Protein AF-A0AAQ3R8K2-F1 (afdb_monomer)

Structure (mmCIF, N/CA/C/O backbone):
data_AF-A0AAQ3R8K2-F1
#
_entry.id   AF-A0AAQ3R8K2-F1
#
loop_
_atom_site.group_PDB
_atom_site.id
_atom_site.type_symbol
_atom_site.label_atom_id
_atom_site.label_alt_id
_atom_site.label_comp_id
_atom_site.label_asym_id
_atom_site.label_entity_id
_atom_site.label_seq_id
_atom_site.pdbx_PDB_ins_code
_atom_site.Cartn_x
_atom_site.Cartn_y
_atom_site.Cartn_z
_atom_site.occupancy
_atom_site.B_iso_or_equiv
_atom_site.auth_seq_id
_atom_site.auth_comp_id
_atom_site.auth_asym_id
_atom_site.auth_atom_id
_atom_site.pdbx_PDB_model_num
ATOM 1 N N . MET A 1 1 ? -35.291 -27.515 -46.669 1.00 36.34 1 MET A N 1
ATOM 2 C CA . MET A 1 1 ? -34.341 -27.460 -47.802 1.00 36.34 1 MET A CA 1
ATOM 3 C C . MET A 1 1 ? -34.518 -26.092 -48.453 1.00 36.34 1 MET A C 1
ATOM 5 O O . MET A 1 1 ? -35.664 -25.769 -48.719 1.00 36.34 1 MET A O 1
ATOM 9 N N . MET A 1 2 ? -33.424 -25.339 -48.657 1.00 29.61 2 MET A N 1
ATOM 10 C CA . MET A 1 2 ? -33.338 -23.990 -49.277 1.00 29.61 2 MET A CA 1
ATOM 11 C C . MET A 1 2 ? -33.959 -22.854 -48.435 1.00 29.61 2 MET A C 1
ATOM 13 O O . MET A 1 2 ? -35.154 -22.845 -48.191 1.00 29.61 2 MET A O 1
ATOM 17 N N . ILE A 1 3 ? -33.167 -22.052 -47.709 1.00 32.75 3 ILE A N 1
ATOM 18 C CA . ILE A 1 3 ? -32.332 -20.905 -48.142 1.00 32.75 3 ILE A CA 1
ATOM 19 C C . ILE A 1 3 ? -33.161 -19.855 -48.882 1.00 32.75 3 ILE A C 1
ATOM 21 O O . ILE A 1 3 ? -33.415 -20.025 -50.066 1.00 32.75 3 ILE A O 1
ATOM 25 N N . ASP A 1 4 ? -33.436 -18.737 -48.206 1.00 31.22 4 ASP A N 1
ATOM 26 C CA . ASP A 1 4 ? -33.612 -17.445 -48.865 1.00 31.22 4 ASP A CA 1
ATOM 27 C C . ASP A 1 4 ? -32.864 -16.346 -48.099 1.00 31.22 4 ASP A C 1
ATOM 29 O O . ASP A 1 4 ? -32.932 -16.231 -46.874 1.00 31.22 4 ASP A O 1
ATOM 33 N N . LYS A 1 5 ? -32.058 -15.597 -48.854 1.00 34.50 5 LYS A N 1
ATOM 34 C CA . LYS A 1 5 ? -31.164 -14.523 -48.403 1.00 34.50 5 LYS A CA 1
ATOM 35 C C . LYS A 1 5 ? -31.938 -13.204 -48.251 1.00 34.50 5 LYS A C 1
ATOM 37 O O . LYS A 1 5 ? -32.811 -12.936 -49.074 1.00 34.50 5 LYS A O 1
ATOM 42 N N . PRO A 1 6 ? -31.562 -12.312 -47.318 1.00 35.62 6 PRO A N 1
ATOM 43 C CA . PRO A 1 6 ? -32.055 -10.937 -47.319 1.00 35.62 6 PRO A CA 1
ATOM 44 C C . PRO A 1 6 ? -31.331 -10.067 -48.375 1.00 35.62 6 PRO A C 1
ATOM 46 O O . PRO A 1 6 ? -30.181 -10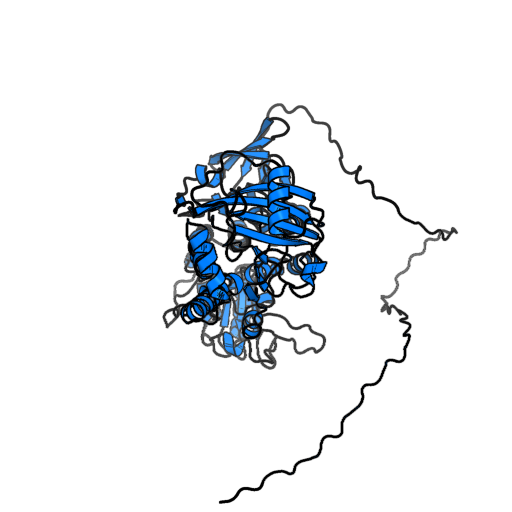.353 -48.730 1.00 35.62 6 PRO A O 1
ATOM 49 N N . PRO A 1 7 ? -31.978 -9.001 -48.888 1.00 37.47 7 PRO A N 1
ATOM 50 C CA . PRO A 1 7 ? -31.465 -8.201 -49.995 1.00 37.47 7 PRO A CA 1
ATOM 51 C C . PRO A 1 7 ? -30.388 -7.187 -49.581 1.00 37.47 7 PRO A C 1
ATOM 53 O O . PRO A 1 7 ? -30.404 -6.598 -48.502 1.00 37.47 7 PRO A O 1
ATOM 56 N N . VAL A 1 8 ? -29.466 -6.964 -50.518 1.00 31.81 8 VAL A N 1
ATOM 57 C CA . VAL A 1 8 ? -28.387 -5.971 -50.497 1.00 31.81 8 VAL A CA 1
ATOM 58 C C . VAL A 1 8 ? -28.962 -4.567 -50.718 1.00 31.81 8 VAL A C 1
ATOM 60 O O . VAL A 1 8 ? -29.588 -4.316 -51.746 1.00 31.81 8 VAL A O 1
ATOM 63 N N . LEU A 1 9 ? -28.687 -3.629 -49.805 1.00 30.58 9 LEU A N 1
ATOM 64 C CA . LEU A 1 9 ? -28.893 -2.193 -50.019 1.00 30.58 9 LEU A CA 1
ATOM 65 C C . LEU A 1 9 ? -27.545 -1.475 -50.175 1.00 30.58 9 LEU A C 1
ATOM 67 O O . LEU A 1 9 ? -26.654 -1.549 -49.330 1.00 30.58 9 LEU A O 1
ATOM 71 N N . LEU A 1 10 ? -27.419 -0.800 -51.317 1.00 30.19 10 LEU A N 1
ATOM 72 C CA . LEU A 1 10 ? -26.260 -0.058 -51.805 1.00 30.19 10 LEU A CA 1
ATOM 73 C C . LEU A 1 10 ? -25.887 1.124 -50.894 1.00 30.19 10 LEU A C 1
ATOM 75 O O . LEU A 1 10 ? -26.715 1.977 -50.573 1.00 30.19 10 LEU A O 1
ATOM 79 N N . ARG A 1 11 ? -24.596 1.215 -50.553 1.00 29.88 11 ARG A N 1
ATOM 80 C CA . ARG A 1 11 ? -23.972 2.366 -49.884 1.00 29.88 11 ARG A CA 1
ATOM 81 C C . ARG A 1 11 ? -23.928 3.579 -50.824 1.00 29.88 11 ARG A C 1
ATOM 83 O O . ARG A 1 11 ? -23.333 3.503 -51.896 1.00 29.88 11 ARG A O 1
ATOM 90 N N . ARG A 1 12 ? -24.463 4.724 -50.386 1.00 30.67 12 ARG A N 1
ATOM 91 C CA . ARG A 1 12 ? -24.083 6.059 -50.892 1.00 30.67 12 ARG A CA 1
ATOM 92 C C . ARG A 1 12 ? -23.018 6.668 -49.964 1.00 30.67 12 ARG A C 1
ATOM 94 O O . ARG A 1 12 ? -23.157 6.529 -48.750 1.00 30.67 12 ARG A O 1
ATOM 101 N N . PRO A 1 13 ? -21.981 7.349 -50.483 1.00 30.89 13 PRO A N 1
ATOM 102 C CA . PRO A 1 13 ? -20.979 8.004 -49.647 1.00 30.89 13 PRO A CA 1
ATOM 103 C C . PRO A 1 13 ? -21.497 9.361 -49.140 1.00 30.89 13 PRO A C 1
ATOM 105 O O . PRO A 1 13 ? -21.868 10.226 -49.933 1.00 30.89 13 PRO A O 1
ATOM 108 N N . LEU A 1 14 ? -21.508 9.558 -47.820 1.00 30.91 14 LEU A N 1
ATOM 109 C CA . LEU A 1 14 ? -21.757 10.857 -47.187 1.00 30.91 14 LEU A CA 1
ATOM 110 C C . LEU A 1 14 ? -20.438 11.646 -47.101 1.00 30.91 14 LEU A C 1
ATOM 112 O O . LEU A 1 14 ? -19.457 11.167 -46.536 1.00 30.91 14 LEU A O 1
ATOM 116 N N . LYS A 1 15 ? -20.421 12.853 -47.682 1.00 31.77 15 LYS A N 1
ATOM 117 C CA . LYS A 1 15 ? -19.359 13.862 -47.507 1.00 31.77 15 LYS A CA 1
ATOM 118 C C . LYS A 1 15 ? -19.419 14.467 -46.089 1.00 31.77 15 LYS A C 1
ATOM 120 O O . LYS A 1 15 ? -20.520 14.600 -45.557 1.00 31.77 15 LYS A O 1
ATOM 125 N N . PRO A 1 16 ? -18.285 14.892 -45.500 1.00 32.22 16 PRO A N 1
ATOM 126 C CA . PRO A 1 16 ? -18.266 15.509 -44.174 1.00 32.22 16 PRO A CA 1
ATOM 127 C C . PRO A 1 16 ? -18.679 16.995 -44.235 1.00 32.22 16 PRO A C 1
ATOM 129 O O . PRO A 1 16 ? -18.330 17.670 -45.209 1.00 32.22 16 PRO A O 1
ATOM 132 N N . PRO A 1 17 ? -19.368 17.548 -43.218 1.00 32.72 17 PRO A N 1
ATOM 133 C CA . PRO A 1 17 ? -19.565 18.988 -43.108 1.00 32.72 17 PRO A CA 1
ATOM 134 C C . PRO A 1 17 ? -18.388 19.665 -42.379 1.00 32.72 17 PRO A C 1
ATOM 136 O O . PRO A 1 17 ? -17.884 19.171 -41.372 1.00 32.72 17 PRO A O 1
ATOM 139 N N . CYS A 1 18 ? -17.966 20.816 -42.907 1.00 26.44 18 CYS A N 1
ATOM 140 C CA . CYS A 1 18 ? -17.018 21.759 -42.301 1.00 26.44 18 CYS A CA 1
ATOM 141 C C . CYS A 1 18 ? -17.766 22.677 -41.296 1.00 26.44 18 CYS A C 1
ATOM 143 O O . CYS A 1 18 ? -18.968 22.889 -41.477 1.00 26.44 18 CYS A O 1
ATOM 145 N N . PRO A 1 19 ? -17.121 23.229 -40.246 1.00 32.19 19 PRO A N 1
ATOM 146 C CA . PRO A 1 19 ? -17.815 23.724 -39.059 1.00 32.19 19 PRO A CA 1
ATOM 147 C C . PRO A 1 19 ? -18.232 25.200 -39.167 1.00 32.19 19 PRO A C 1
ATOM 149 O O . PRO A 1 19 ? -17.411 26.078 -39.431 1.00 32.19 19 PRO A O 1
ATOM 152 N N . SER A 1 20 ? -19.499 25.493 -38.868 1.00 27.27 20 SER A N 1
ATOM 153 C CA . SER A 1 20 ? -19.983 26.850 -38.592 1.00 27.27 20 SER A CA 1
ATOM 154 C C . SER A 1 20 ? -19.925 27.143 -37.090 1.00 27.27 20 SER A C 1
ATOM 156 O O . SER A 1 20 ? -20.491 26.407 -36.282 1.00 27.27 20 SER A O 1
ATOM 158 N N . ARG A 1 21 ? -19.246 28.238 -36.731 1.00 29.58 21 ARG A N 1
ATOM 159 C CA . ARG A 1 21 ? -19.161 28.811 -35.380 1.00 29.58 21 ARG A CA 1
ATOM 160 C C . ARG A 1 21 ? -20.557 29.092 -34.812 1.00 29.58 21 ARG A C 1
ATOM 162 O O . ARG A 1 21 ? -21.290 29.895 -35.380 1.00 29.58 21 ARG A O 1
ATOM 169 N N . ILE A 1 22 ? -20.870 28.506 -33.658 1.00 25.05 22 ILE A N 1
ATOM 170 C CA . ILE A 1 22 ? -21.973 28.936 -32.793 1.00 25.05 22 ILE A CA 1
ATOM 171 C C . ILE A 1 22 ? -21.360 29.363 -31.461 1.00 25.05 22 ILE A C 1
ATOM 173 O O . ILE A 1 22 ? -20.761 28.562 -30.747 1.00 25.05 22 ILE A O 1
ATOM 177 N N . THR A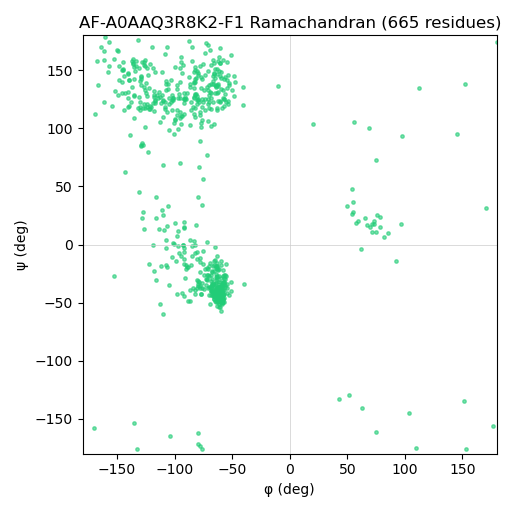 1 23 ? -21.488 30.649 -31.159 1.00 24.23 23 THR A N 1
ATOM 178 C CA . THR A 1 23 ? -21.129 31.256 -29.878 1.00 24.23 23 THR A CA 1
ATOM 179 C C . THR A 1 23 ? -22.308 31.064 -28.925 1.00 24.23 23 THR A C 1
ATOM 181 O O . THR A 1 23 ? -23.394 31.567 -29.201 1.00 24.23 23 THR A O 1
ATOM 184 N N . VAL A 1 24 ? -22.118 30.344 -27.817 1.00 24.06 24 VAL A N 1
ATOM 185 C CA . VAL A 1 24 ? -23.136 30.190 -26.763 1.00 24.06 24 VAL A CA 1
ATOM 186 C C . VAL A 1 24 ? -22.696 30.988 -25.537 1.00 24.06 24 VAL A C 1
ATOM 188 O O . VAL A 1 24 ? -21.656 30.711 -24.943 1.00 24.06 24 VAL A O 1
ATOM 191 N N . HIS A 1 25 ? -23.486 32.002 -25.179 1.00 21.17 25 HIS A N 1
ATOM 192 C CA . HIS A 1 25 ? -23.368 32.740 -23.924 1.00 21.17 25 HIS A CA 1
ATOM 193 C C . HIS A 1 25 ? -24.013 31.942 -22.786 1.00 21.17 25 HIS A C 1
ATOM 195 O O . HIS A 1 25 ? -25.198 31.626 -22.848 1.00 21.17 25 HIS A O 1
ATOM 201 N N . TRP A 1 26 ? -23.248 31.668 -21.729 1.00 22.30 26 TRP A N 1
ATOM 202 C CA . TRP A 1 26 ? -23.762 31.122 -20.475 1.00 22.30 26 TRP A CA 1
ATOM 203 C C . TRP A 1 26 ? -24.019 32.262 -19.486 1.00 22.30 26 TRP A C 1
ATOM 205 O O . TRP A 1 26 ? -23.087 32.926 -19.036 1.00 22.30 26 TRP A O 1
ATOM 215 N N . THR A 1 27 ? -25.285 32.486 -19.138 1.00 21.67 27 THR A N 1
ATOM 216 C CA . THR A 1 27 ? -25.703 33.306 -17.996 1.00 21.67 27 THR A CA 1
ATOM 217 C C . THR A 1 27 ? -26.005 32.390 -16.812 1.00 21.67 27 THR A C 1
ATOM 219 O O . THR A 1 27 ? -26.929 31.582 -16.849 1.00 21.67 27 THR A O 1
ATOM 222 N N . TRP A 1 28 ? -25.227 32.520 -15.738 1.00 22.38 28 TRP A N 1
ATOM 223 C CA . TRP A 1 28 ? -25.490 31.850 -14.466 1.00 22.38 28 TRP A CA 1
ATOM 224 C C . TRP A 1 28 ? -26.600 32.594 -13.712 1.00 22.38 28 TRP A C 1
ATOM 226 O O . TRP A 1 28 ? -26.400 33.716 -13.250 1.00 22.38 28 TRP A O 1
ATOM 236 N N . LYS A 1 29 ? -27.777 31.973 -13.574 1.00 22.39 29 LYS A N 1
ATOM 237 C CA . LYS A 1 29 ? -28.791 32.354 -12.579 1.00 22.39 29 LYS A CA 1
ATOM 238 C C . LYS A 1 29 ? -28.676 31.405 -11.388 1.00 22.39 29 LYS A C 1
ATOM 240 O O . LYS A 1 29 ? -29.066 30.246 -11.478 1.00 22.39 29 LYS A O 1
ATOM 245 N N . LEU A 1 30 ? -28.150 31.911 -10.275 1.00 23.45 30 LEU A N 1
ATOM 246 C CA . LEU A 1 30 ? -28.238 31.272 -8.963 1.00 23.45 30 LEU A CA 1
ATOM 247 C C . LEU A 1 30 ? -29.697 31.305 -8.488 1.00 23.45 30 LEU A C 1
ATOM 249 O O . LEU A 1 30 ? -30.261 32.377 -8.275 1.00 23.45 30 LEU A O 1
ATOM 253 N N . ALA A 1 31 ? -30.304 30.130 -8.327 1.00 23.78 31 ALA A N 1
ATOM 254 C CA . ALA A 1 31 ? -31.591 29.962 -7.665 1.00 23.78 31 ALA A CA 1
ATOM 255 C C . ALA A 1 31 ? -31.348 29.607 -6.190 1.00 23.78 31 ALA A C 1
ATOM 257 O O . ALA A 1 31 ? -30.907 28.507 -5.868 1.00 23.78 31 ALA A O 1
ATOM 258 N N . VAL A 1 32 ? -31.636 30.553 -5.297 1.00 25.02 32 VAL A N 1
ATOM 259 C CA . VAL A 1 32 ? -31.679 30.352 -3.843 1.00 25.02 32 VAL A CA 1
ATOM 260 C C . VAL A 1 32 ? -33.136 30.082 -3.453 1.00 25.02 32 VAL A C 1
ATOM 262 O O . VAL A 1 32 ? -34.017 30.869 -3.798 1.00 25.02 32 VAL A O 1
ATOM 265 N N . ARG A 1 33 ? -33.411 28.974 -2.749 1.00 24.05 33 ARG A N 1
ATOM 266 C CA . ARG A 1 33 ? -34.710 28.737 -2.087 1.00 24.05 33 ARG A CA 1
ATOM 267 C C . ARG A 1 33 ? -34.761 29.480 -0.738 1.00 24.05 33 ARG A C 1
ATOM 269 O O . ARG A 1 33 ? -33.742 29.526 -0.051 1.00 24.05 33 ARG A O 1
ATOM 276 N N . PRO A 1 34 ? -35.920 30.040 -0.342 1.00 25.11 34 PRO A N 1
ATOM 277 C CA . PRO A 1 34 ? -36.026 30.946 0.798 1.00 25.11 34 PRO A CA 1
ATOM 278 C C . PRO A 1 34 ? -36.111 30.201 2.137 1.00 25.11 34 PRO A C 1
ATOM 280 O O . PRO A 1 34 ? -36.792 29.182 2.256 1.00 25.11 34 PRO A O 1
ATOM 283 N N . ARG A 1 35 ? -35.466 30.764 3.163 1.00 24.38 35 ARG A N 1
ATOM 284 C CA . ARG A 1 35 ? -35.733 30.479 4.579 1.00 24.38 35 ARG A CA 1
ATOM 285 C C . ARG A 1 35 ? -36.302 31.756 5.198 1.00 24.38 35 ARG A C 1
ATOM 287 O O . ARG A 1 35 ? -35.791 32.841 4.948 1.00 24.38 35 ARG A O 1
ATOM 294 N N . THR A 1 36 ? -37.400 31.592 5.916 1.00 27.08 36 THR A N 1
ATOM 295 C CA . THR A 1 36 ? -38.276 32.628 6.469 1.00 27.08 36 THR A CA 1
ATOM 296 C C . THR A 1 36 ? -37.619 33.483 7.550 1.00 27.08 36 THR A C 1
ATOM 298 O O . THR A 1 36 ? -36.809 32.986 8.333 1.00 27.08 36 THR A O 1
ATOM 301 N N . ASP A 1 37 ? -38.043 34.747 7.578 1.00 26.78 37 ASP A N 1
ATOM 302 C CA . ASP A 1 37 ? -37.681 35.829 8.494 1.00 26.78 37 ASP A CA 1
ATOM 303 C C . ASP A 1 37 ? -37.724 35.472 9.984 1.00 26.78 37 ASP A C 1
ATOM 305 O O . ASP A 1 37 ? -38.651 34.818 10.466 1.00 26.78 37 ASP A O 1
ATOM 309 N N . ASN A 1 38 ? -36.789 36.058 10.738 1.00 26.08 38 ASN A N 1
ATOM 310 C CA . ASN A 1 38 ? -37.193 36.811 11.918 1.00 26.08 38 ASN A CA 1
ATOM 311 C C . ASN A 1 38 ? -36.234 37.977 12.204 1.00 26.08 38 ASN A C 1
ATOM 313 O O . ASN A 1 38 ? -35.014 37.824 12.270 1.00 26.08 38 ASN A O 1
ATOM 317 N N . ASP A 1 39 ? -36.855 39.141 12.357 1.00 27.19 39 ASP A N 1
ATOM 318 C CA . ASP A 1 39 ? -36.312 40.478 12.560 1.00 27.19 39 ASP A CA 1
ATOM 319 C C . ASP A 1 39 ? -35.216 40.605 13.631 1.00 27.19 39 ASP A C 1
ATOM 321 O O . ASP A 1 39 ? -35.37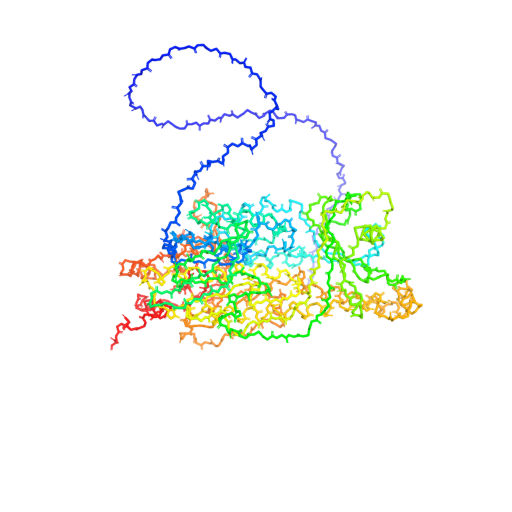6 40.149 14.766 1.00 27.19 39 ASP A O 1
ATOM 325 N N . LYS A 1 40 ? -34.195 41.423 13.329 1.00 27.78 40 LYS A N 1
ATOM 326 C CA . LYS A 1 40 ? -33.923 42.663 14.086 1.00 27.78 40 LYS A CA 1
ATOM 327 C C . LYS A 1 40 ? -32.882 43.548 13.393 1.00 27.78 40 LYS A C 1
ATOM 329 O O . LYS A 1 40 ? -31.693 43.253 13.334 1.00 27.78 40 LYS A O 1
ATOM 334 N N . LYS A 1 41 ? -33.391 44.691 12.929 1.00 24.64 41 LYS A N 1
ATOM 335 C CA . LYS A 1 41 ? -32.700 45.902 12.471 1.00 24.64 41 LYS A CA 1
ATOM 336 C C . LYS A 1 41 ? -31.499 46.283 13.347 1.00 24.64 41 LYS A C 1
ATOM 338 O O . LYS A 1 41 ? -31.658 46.419 14.558 1.00 24.64 41 LYS A O 1
ATOM 343 N N . LYS A 1 42 ? -30.381 46.645 12.711 1.00 27.33 42 LYS A N 1
ATOM 344 C CA . LYS A 1 42 ? -29.568 47.813 13.088 1.00 27.33 42 LYS A CA 1
ATOM 345 C C . LYS A 1 42 ? -28.788 48.320 11.870 1.00 27.33 42 LYS A C 1
ATOM 347 O O . LYS A 1 42 ? -28.025 47.600 11.243 1.00 27.33 42 LYS A O 1
ATOM 352 N N . THR A 1 43 ? -29.092 49.566 11.544 1.00 23.69 43 THR A N 1
ATOM 353 C CA . THR A 1 43 ? -28.508 50.471 10.552 1.00 23.69 43 THR A CA 1
ATOM 354 C C . THR A 1 43 ? -26.996 50.635 10.704 1.00 23.69 43 THR A C 1
ATOM 356 O O . THR A 1 43 ? -26.547 50.717 11.842 1.00 23.69 43 THR A O 1
ATOM 359 N N . PHE A 1 44 ? -26.255 50.808 9.602 1.00 23.27 44 PHE A N 1
ATOM 360 C CA . PHE A 1 44 ? -25.350 51.955 9.415 1.00 23.27 44 PHE A CA 1
ATOM 361 C C . PHE A 1 44 ? -24.887 52.084 7.951 1.00 23.27 44 PHE A C 1
ATOM 363 O O . PHE A 1 44 ? -24.593 51.093 7.287 1.00 23.27 44 PHE A O 1
ATOM 370 N N . ASP A 1 45 ? -24.886 53.333 7.486 1.00 23.62 45 ASP A N 1
ATOM 371 C CA . ASP A 1 45 ? -24.492 53.846 6.171 1.00 23.62 45 ASP A CA 1
ATOM 372 C C . ASP A 1 45 ? -23.023 53.598 5.793 1.00 23.62 45 ASP A C 1
ATOM 374 O O . ASP A 1 45 ? -22.159 53.502 6.664 1.00 23.62 45 ASP A O 1
ATOM 378 N N . GLY A 1 46 ? -22.725 53.686 4.488 1.00 24.22 46 GLY A N 1
ATOM 379 C CA . GLY A 1 46 ? -21.450 54.269 4.048 1.00 24.22 46 GLY A CA 1
ATOM 380 C C . GLY A 1 46 ? -20.804 53.674 2.797 1.00 24.22 46 GLY A C 1
ATOM 381 O O . GLY A 1 46 ? -20.041 52.723 2.880 1.00 24.22 46 GLY A O 1
ATOM 382 N N . ASN A 1 47 ? -21.074 54.312 1.654 1.00 22.69 47 ASN A N 1
ATOM 383 C CA . ASN A 1 47 ? -20.283 54.385 0.414 1.00 22.69 47 ASN A CA 1
ATOM 384 C C . ASN A 1 47 ? -18.835 53.837 0.435 1.00 22.69 47 ASN A C 1
ATOM 386 O O . ASN A 1 47 ? -18.016 54.290 1.228 1.00 22.69 47 ASN A O 1
ATOM 390 N N . CYS A 1 48 ? -18.456 53.085 -0.610 1.00 22.61 48 CYS A N 1
ATOM 391 C CA . CYS A 1 48 ? -17.653 53.581 -1.752 1.00 22.61 48 CYS A CA 1
ATOM 392 C C . CYS A 1 48 ? -16.808 52.464 -2.409 1.00 22.61 48 CYS A C 1
ATOM 394 O O . CYS A 1 48 ? -16.105 51.727 -1.729 1.00 22.61 48 CYS A O 1
ATOM 396 N N . GLY A 1 49 ? -16.768 52.457 -3.747 1.00 23.25 49 GLY A N 1
ATOM 397 C CA . GLY A 1 49 ? -15.498 52.298 -4.467 1.00 23.25 49 GLY A CA 1
ATOM 398 C C . GLY A 1 49 ? -15.118 50.910 -4.985 1.00 23.25 49 GLY A C 1
ATOM 399 O O . GLY A 1 49 ? -14.393 50.158 -4.345 1.00 23.25 49 GLY A O 1
ATOM 400 N N . ILE A 1 50 ? -15.469 50.654 -6.245 1.00 23.72 50 ILE A N 1
ATOM 401 C CA . ILE A 1 50 ? -14.795 49.690 -7.124 1.00 23.72 50 ILE A CA 1
ATOM 402 C C . ILE A 1 50 ? -13.325 50.109 -7.301 1.00 23.72 50 ILE A C 1
ATOM 404 O O . ILE A 1 50 ? -13.070 51.200 -7.811 1.00 23.72 50 ILE A O 1
ATOM 408 N N . ARG A 1 51 ? -12.368 49.224 -6.983 1.00 22.72 51 ARG A N 1
ATOM 409 C CA . ARG A 1 51 ? -11.030 49.195 -7.606 1.00 22.72 51 ARG A CA 1
ATOM 410 C C . ARG A 1 51 ? -10.504 47.766 -7.743 1.00 22.72 51 ARG A C 1
ATOM 412 O O . ARG A 1 51 ? -10.503 46.986 -6.799 1.00 22.72 51 ARG A O 1
ATOM 419 N N . SER A 1 52 ? -10.044 47.473 -8.956 1.00 23.67 52 SER A N 1
ATOM 420 C CA . SER A 1 52 ? -9.293 46.289 -9.366 1.00 23.67 52 SER A CA 1
ATOM 421 C C . SER A 1 52 ? -8.014 46.097 -8.552 1.00 23.67 52 SER A C 1
ATOM 423 O O . SER A 1 52 ? -7.309 47.078 -8.314 1.00 23.67 52 SER A O 1
ATOM 425 N N . PHE A 1 53 ? -7.639 44.847 -8.269 1.00 22.97 53 PHE A N 1
ATOM 426 C CA . PHE A 1 53 ? -6.272 44.509 -7.875 1.00 22.97 53 PHE A CA 1
ATOM 427 C C . PHE A 1 53 ? -5.719 43.335 -8.684 1.00 22.97 53 PHE A C 1
ATOM 429 O O . PHE A 1 53 ? -6.197 42.205 -8.633 1.00 22.97 53 PHE A O 1
ATOM 436 N N . SER A 1 54 ? -4.687 43.678 -9.446 1.00 23.78 54 SER A N 1
ATOM 437 C CA . SER A 1 54 ? -3.647 42.833 -10.014 1.00 23.78 54 SER A CA 1
ATOM 438 C C . SER A 1 54 ? -2.772 42.188 -8.932 1.00 23.78 54 SER A C 1
ATOM 440 O O . SER A 1 54 ? -2.532 42.809 -7.901 1.00 23.78 54 SER A O 1
ATOM 442 N N . ASN A 1 55 ? -2.237 41.000 -9.243 1.00 28.14 55 ASN A N 1
ATOM 443 C CA . ASN A 1 55 ? -1.011 40.373 -8.723 1.00 28.14 55 ASN A CA 1
ATOM 444 C C . ASN A 1 55 ? -0.464 40.889 -7.379 1.00 28.14 55 ASN A C 1
ATOM 446 O O . ASN A 1 55 ? 0.277 41.871 -7.338 1.00 28.14 55 ASN A O 1
ATOM 450 N N . ALA A 1 56 ? -0.679 40.113 -6.316 1.00 23.81 56 ALA A N 1
ATOM 451 C CA . ALA A 1 56 ? 0.132 40.180 -5.107 1.00 23.81 56 ALA A CA 1
ATOM 452 C C . ALA A 1 56 ? 0.743 38.801 -4.817 1.00 23.81 56 ALA A C 1
ATOM 454 O O . ALA A 1 56 ? 0.039 37.822 -4.577 1.00 23.81 56 ALA A O 1
ATOM 455 N N . ARG A 1 57 ? 2.080 38.745 -4.855 1.00 26.80 57 ARG A N 1
ATOM 456 C CA . ARG A 1 57 ? 2.894 37.672 -4.276 1.00 26.80 57 ARG A CA 1
ATOM 457 C C . ARG A 1 57 ? 2.561 37.573 -2.786 1.00 26.80 57 ARG A C 1
ATOM 459 O O . ARG A 1 57 ? 2.785 38.533 -2.052 1.00 26.80 57 ARG A O 1
ATOM 466 N N . LEU A 1 58 ? 2.059 36.426 -2.341 1.00 24.41 58 LEU A N 1
ATOM 467 C CA . LEU A 1 58 ? 1.907 36.124 -0.921 1.00 24.41 58 LEU A CA 1
ATOM 468 C C . LEU A 1 58 ? 3.276 35.763 -0.340 1.00 24.41 58 LEU A C 1
ATOM 470 O O . LEU A 1 58 ? 3.844 34.710 -0.617 1.00 24.41 58 LEU A O 1
ATOM 474 N N . ASN A 1 59 ? 3.807 36.694 0.444 1.00 23.95 59 ASN A N 1
ATOM 475 C CA . ASN A 1 59 ? 4.981 36.518 1.279 1.00 23.95 59 ASN A CA 1
ATOM 476 C C . ASN A 1 59 ? 4.550 35.708 2.519 1.00 23.95 59 ASN A C 1
ATOM 478 O O . ASN A 1 59 ? 3.918 36.257 3.419 1.00 23.95 59 ASN A O 1
ATOM 482 N N . MET A 1 60 ? 4.831 34.400 2.558 1.00 26.73 60 MET A N 1
ATOM 483 C CA . MET A 1 60 ? 4.601 33.552 3.741 1.00 26.73 60 MET A CA 1
ATOM 484 C C . MET A 1 60 ? 5.709 33.752 4.786 1.00 26.73 60 MET A C 1
ATOM 486 O O . MET A 1 60 ? 6.498 32.855 5.070 1.00 26.73 60 MET A O 1
ATOM 490 N N . ALA A 1 61 ? 5.767 34.943 5.369 1.00 28.20 61 ALA A N 1
ATOM 491 C CA . ALA A 1 61 ? 6.564 35.222 6.556 1.00 28.20 61 ALA A CA 1
ATOM 492 C C . ALA A 1 61 ? 5.641 35.889 7.578 1.00 28.20 61 ALA A C 1
ATOM 494 O O . ALA A 1 61 ? 5.485 37.106 7.582 1.00 28.20 61 ALA A O 1
ATOM 495 N N . GLY A 1 62 ? 4.950 35.084 8.389 1.00 28.30 62 GLY A N 1
ATOM 496 C CA . GLY A 1 62 ? 3.998 35.641 9.349 1.00 28.30 62 GLY A CA 1
ATOM 497 C C . GLY A 1 62 ? 3.090 34.659 10.078 1.00 28.30 62 GLY A C 1
ATOM 498 O O . GLY A 1 62 ? 1.972 35.037 10.386 1.00 28.30 62 GLY A O 1
ATOM 499 N N . VAL A 1 63 ? 3.529 33.426 10.357 1.00 28.94 63 VAL A N 1
ATOM 500 C CA . VAL A 1 63 ? 2.922 32.573 11.400 1.00 28.94 63 VAL A CA 1
ATOM 501 C C . VAL A 1 63 ? 4.037 31.775 12.086 1.00 28.94 63 VAL A C 1
ATOM 503 O O . VAL A 1 63 ? 4.112 30.558 12.002 1.00 28.94 63 VAL A O 1
ATOM 506 N N . PHE A 1 64 ? 4.962 32.478 12.733 1.00 29.39 64 PHE A N 1
ATOM 507 C CA . PHE A 1 64 ? 5.852 31.881 13.728 1.00 29.39 64 PHE A CA 1
ATOM 508 C C . PHE A 1 64 ? 5.739 32.730 14.987 1.00 29.39 64 PHE A C 1
ATOM 510 O O . PHE A 1 64 ? 6.486 33.685 15.184 1.00 29.39 64 PHE A O 1
ATOM 517 N N . GLY A 1 65 ? 4.747 32.415 15.818 1.00 26.17 65 GLY A N 1
ATOM 518 C CA . GLY A 1 65 ? 4.713 32.912 17.185 1.00 26.17 65 GLY A CA 1
ATOM 519 C C . GLY A 1 65 ? 5.883 32.299 17.945 1.00 26.17 65 GLY A C 1
ATOM 520 O O . GLY A 1 65 ? 5.855 31.120 18.279 1.00 26.17 65 GLY A O 1
ATOM 521 N N . HIS A 1 66 ? 6.933 33.084 18.174 1.00 31.48 66 HIS A N 1
ATOM 522 C CA . HIS A 1 66 ? 7.959 32.772 19.160 1.00 31.48 66 HIS A CA 1
ATOM 523 C C . HIS A 1 66 ? 7.340 32.877 20.555 1.00 31.48 66 HIS A C 1
ATOM 525 O O . HIS A 1 66 ? 7.171 33.972 21.086 1.00 31.48 66 HIS A O 1
ATOM 531 N N . THR A 1 67 ? 7.017 31.741 21.165 1.00 30.58 67 THR A N 1
ATOM 532 C CA . THR A 1 67 ? 6.902 31.659 22.620 1.00 30.58 67 THR A CA 1
ATOM 533 C C . THR A 1 67 ? 8.305 31.480 23.187 1.00 30.58 67 THR A C 1
ATOM 535 O O . THR A 1 67 ? 8.948 30.453 22.989 1.00 30.58 67 THR A O 1
ATOM 538 N N . SER A 1 68 ? 8.785 32.524 23.852 1.00 30.55 68 SER A N 1
ATOM 539 C CA . SER A 1 68 ? 9.998 32.556 24.665 1.00 30.55 68 SER A CA 1
ATOM 540 C C . SER A 1 68 ? 10.060 31.379 25.644 1.00 30.55 68 SER A C 1
ATOM 542 O O . SER A 1 68 ? 9.125 31.172 26.416 1.00 30.55 68 SER A O 1
ATOM 544 N N . SER A 1 69 ? 11.175 30.644 25.620 1.00 30.33 69 SER A N 1
ATOM 545 C CA . SER A 1 69 ? 11.484 29.534 26.524 1.00 30.33 69 SER A CA 1
ATOM 546 C C . SER A 1 69 ? 11.527 29.984 27.989 1.00 30.33 69 SER A C 1
ATOM 548 O O . SER A 1 69 ? 12.356 30.830 28.336 1.00 30.33 69 SER A O 1
ATOM 550 N N . PRO A 1 70 ? 10.720 29.392 28.883 1.00 33.06 70 PRO A N 1
ATOM 551 C CA . PRO A 1 70 ? 11.061 29.338 30.293 1.00 33.06 70 PRO A CA 1
ATOM 552 C C . PRO A 1 70 ? 12.215 28.342 30.459 1.00 33.06 70 PRO A C 1
ATOM 554 O O . PRO A 1 70 ? 12.203 27.265 29.868 1.00 33.06 70 PRO A O 1
ATOM 557 N N . GLN A 1 71 ? 13.223 28.700 31.250 1.00 35.62 71 GLN A N 1
ATOM 558 C CA . GLN A 1 71 ? 14.241 27.760 31.719 1.00 35.62 71 GLN A CA 1
ATOM 559 C C . GLN A 1 71 ? 13.560 26.553 32.382 1.00 35.62 71 GLN A C 1
ATOM 561 O O . GLN A 1 71 ? 12.801 26.742 33.333 1.00 35.62 71 GLN A O 1
ATOM 566 N N . ILE A 1 72 ? 13.836 25.330 31.916 1.00 42.16 72 ILE A N 1
ATOM 567 C CA . ILE A 1 72 ? 13.306 24.117 32.546 1.00 42.16 72 ILE A CA 1
ATOM 568 C C . ILE A 1 72 ? 14.383 23.473 33.420 1.00 42.16 72 ILE A C 1
ATOM 570 O O . ILE A 1 72 ? 15.319 22.837 32.942 1.00 42.16 72 ILE A O 1
ATOM 574 N N . ASN A 1 73 ? 14.219 23.647 34.729 1.00 37.53 73 ASN A N 1
ATOM 575 C CA . ASN A 1 73 ? 14.686 22.699 35.733 1.00 37.53 73 ASN A CA 1
ATOM 576 C C . ASN A 1 73 ? 13.663 21.546 35.800 1.00 37.53 73 ASN A C 1
ATOM 578 O O . ASN A 1 73 ? 12.493 21.812 36.055 1.00 37.53 73 ASN A O 1
ATOM 582 N N . GLY A 1 74 ? 14.100 20.289 35.638 1.00 46.91 74 GLY A N 1
ATOM 583 C CA . GLY A 1 74 ? 13.321 19.085 35.985 1.00 46.91 74 GLY A CA 1
ATOM 584 C C . GLY A 1 74 ? 12.179 18.721 35.025 1.00 46.91 74 GLY A C 1
ATOM 585 O O . GLY A 1 74 ? 11.012 18.876 35.370 1.00 46.91 74 GLY A O 1
ATOM 586 N N . ASP A 1 75 ? 12.498 18.212 33.834 1.00 59.66 75 ASP A N 1
ATOM 587 C CA . ASP A 1 75 ? 11.500 17.941 32.790 1.00 59.66 75 ASP A CA 1
ATOM 588 C C . ASP A 1 75 ? 10.799 16.584 32.987 1.00 59.66 75 ASP A C 1
ATOM 590 O O . ASP A 1 75 ? 11.411 15.521 32.847 1.00 59.66 75 ASP A O 1
ATOM 594 N N . GLN A 1 76 ? 9.502 16.599 33.311 1.00 78.19 76 GLN A N 1
ATOM 595 C CA . GLN A 1 76 ? 8.685 15.389 33.218 1.00 78.19 76 GLN A CA 1
ATOM 596 C C . GLN A 1 76 ? 8.549 14.965 31.747 1.00 78.19 76 GLN A C 1
ATOM 598 O O . GLN A 1 76 ? 8.370 15.821 30.879 1.00 78.19 76 GLN A O 1
ATOM 603 N N . PRO A 1 77 ? 8.596 13.655 31.437 1.00 84.62 77 PRO A N 1
ATOM 604 C CA . PRO A 1 77 ? 8.435 13.188 30.067 1.00 84.62 77 PRO A CA 1
ATOM 605 C C . PRO A 1 77 ? 7.069 13.606 29.513 1.00 84.62 77 PRO A C 1
ATOM 607 O O . PRO A 1 77 ? 6.040 13.415 30.164 1.00 84.62 77 PRO A O 1
ATOM 610 N N . SER A 1 78 ? 7.045 14.139 28.287 1.00 93.69 78 SER A N 1
ATOM 611 C CA . SER A 1 78 ? 5.776 14.383 27.586 1.00 93.69 78 SER A CA 1
ATOM 612 C C . SER A 1 78 ? 5.013 13.065 27.405 1.00 93.69 78 SER A C 1
ATOM 614 O O . SER A 1 78 ? 5.640 12.016 27.287 1.00 93.69 78 SER A O 1
ATOM 616 N N . LYS A 1 79 ? 3.677 13.081 27.398 1.00 96.19 79 LYS A N 1
ATOM 617 C CA . LYS A 1 79 ? 2.864 11.853 27.407 1.00 96.19 79 LYS A CA 1
ATOM 618 C C . LYS A 1 79 ? 1.919 11.784 26.211 1.00 96.19 79 LYS A C 1
ATOM 620 O O . LYS A 1 79 ? 1.231 12.754 25.913 1.00 96.19 79 LYS A O 1
ATOM 625 N N . THR A 1 80 ? 1.856 10.626 25.559 1.00 97.50 80 THR A N 1
ATOM 626 C CA . THR A 1 80 ? 0.889 10.311 24.493 1.00 97.50 80 THR A CA 1
ATOM 627 C C . THR A 1 80 ? 0.559 8.827 24.524 1.00 97.50 80 THR A C 1
ATOM 629 O O . THR A 1 80 ? 1.458 8.020 24.695 1.00 97.50 80 THR A O 1
ATOM 632 N N . ASN A 1 81 ? -0.683 8.406 24.290 1.00 97.75 81 ASN A N 1
ATOM 633 C CA . ASN A 1 81 ? -0.965 6.967 24.192 1.00 97.75 81 ASN A CA 1
ATOM 634 C C . ASN A 1 81 ? -0.377 6.338 22.919 1.00 97.75 81 ASN A C 1
ATOM 636 O O . ASN A 1 81 ? -0.046 5.157 22.935 1.00 97.75 81 ASN A O 1
ATOM 640 N N . PHE A 1 82 ? -0.202 7.127 21.856 1.00 98.69 82 PHE A N 1
ATOM 641 C CA . PHE A 1 82 ? 0.235 6.654 20.545 1.00 98.69 82 PHE A CA 1
ATOM 642 C C . PHE A 1 82 ? 1.436 7.473 20.075 1.00 98.69 82 PHE A C 1
ATOM 644 O O . PHE A 1 82 ? 1.333 8.694 19.892 1.00 98.69 82 PHE A O 1
ATOM 651 N N . LEU A 1 83 ? 2.572 6.804 19.889 1.00 98.88 83 LEU A N 1
ATOM 652 C CA . LEU A 1 83 ? 3.800 7.407 19.384 1.00 98.88 83 LEU A CA 1
ATOM 653 C C . LEU A 1 83 ? 4.241 6.710 18.099 1.00 98.88 83 LEU A C 1
ATOM 655 O O . LEU A 1 83 ? 4.561 5.523 18.095 1.00 98.88 83 LEU A O 1
ATOM 659 N N . ILE A 1 84 ? 4.289 7.467 17.007 1.00 98.94 84 ILE A N 1
ATOM 660 C CA . ILE A 1 84 ? 4.756 6.995 15.702 1.00 98.94 84 ILE A CA 1
ATOM 661 C C . ILE A 1 84 ? 6.177 7.505 15.471 1.00 98.94 84 ILE A C 1
ATOM 663 O O . ILE A 1 84 ? 6.416 8.711 15.505 1.00 98.94 84 ILE A O 1
ATOM 667 N N . ILE A 1 85 ? 7.116 6.601 15.197 1.00 98.75 85 ILE A N 1
ATOM 668 C CA . ILE A 1 85 ? 8.478 6.943 14.782 1.00 98.75 85 ILE A CA 1
ATOM 669 C C . ILE A 1 85 ? 8.561 6.806 13.265 1.00 98.75 85 ILE A C 1
ATOM 671 O O . ILE A 1 85 ? 8.568 5.700 12.738 1.00 98.75 85 ILE A O 1
ATOM 675 N N . GLY A 1 86 ? 8.636 7.932 12.563 1.00 98.25 86 GLY A N 1
ATOM 676 C CA . GLY A 1 86 ? 8.749 8.021 11.111 1.00 98.25 86 GLY A CA 1
ATOM 677 C C . GLY A 1 86 ? 7.505 8.610 10.443 1.00 98.25 86 GLY A C 1
ATOM 678 O O . GLY A 1 86 ? 6.371 8.234 10.725 1.00 98.25 86 GLY A O 1
ATOM 679 N N . SER A 1 87 ? 7.735 9.531 9.507 1.00 97.19 87 SER A N 1
ATOM 680 C CA . SER A 1 87 ? 6.696 10.268 8.771 1.00 97.19 87 SER A CA 1
ATOM 681 C C . SER A 1 87 ? 6.616 9.872 7.289 1.00 97.19 87 SER A C 1
ATOM 683 O O . SER A 1 87 ? 6.322 10.711 6.443 1.00 97.19 87 SER A O 1
ATOM 685 N N . GLY A 1 88 ? 6.955 8.625 6.953 1.00 97.19 88 GLY A N 1
ATOM 686 C CA . GLY A 1 88 ? 6.749 8.080 5.605 1.00 97.19 88 GLY A CA 1
ATOM 687 C C . GLY A 1 88 ? 5.297 7.630 5.372 1.00 97.19 88 GLY A C 1
ATOM 688 O O . GLY A 1 88 ? 4.449 7.829 6.246 1.00 97.19 88 GLY A O 1
ATOM 689 N N . PRO A 1 89 ? 5.007 6.952 4.242 1.00 98.00 89 PRO A N 1
ATOM 690 C CA . PRO A 1 89 ? 3.659 6.490 3.907 1.00 98.00 89 PRO A CA 1
ATOM 691 C C . PRO A 1 89 ? 2.987 5.669 5.016 1.00 98.00 89 PRO A C 1
ATOM 693 O O . PRO A 1 89 ? 1.833 5.929 5.328 1.00 98.00 89 PRO A O 1
ATOM 696 N N . ALA A 1 90 ? 3.711 4.743 5.661 1.00 98.56 90 ALA A N 1
ATOM 697 C CA . ALA A 1 90 ? 3.176 3.935 6.764 1.00 98.56 90 ALA A CA 1
ATOM 698 C C . ALA A 1 90 ? 2.734 4.793 7.964 1.00 98.56 90 ALA A C 1
ATOM 700 O O . ALA A 1 90 ? 1.595 4.700 8.414 1.00 98.56 90 ALA A O 1
ATOM 701 N N . GLY A 1 91 ? 3.630 5.646 8.473 1.00 98.69 91 GLY A N 1
ATOM 702 C CA . GLY A 1 91 ? 3.383 6.433 9.683 1.00 98.69 91 GLY A CA 1
ATOM 703 C C . GLY A 1 91 ? 2.314 7.505 9.492 1.00 98.69 91 GLY A C 1
ATOM 704 O O . GLY A 1 91 ? 1.419 7.637 10.325 1.00 98.69 91 GLY A O 1
ATOM 705 N N . LEU A 1 92 ? 2.356 8.230 8.370 1.00 98.81 92 LEU A N 1
ATOM 706 C CA . LEU A 1 92 ? 1.346 9.247 8.075 1.00 98.81 92 LEU A CA 1
ATOM 707 C C . LEU A 1 92 ? -0.025 8.625 7.792 1.00 98.81 92 LEU A C 1
ATOM 709 O O . LEU A 1 92 ? -1.029 9.149 8.272 1.00 98.81 92 LEU A O 1
ATOM 713 N N . ALA A 1 93 ? -0.085 7.498 7.074 1.00 98.88 93 ALA A N 1
ATOM 714 C CA . ALA A 1 93 ? -1.349 6.801 6.851 1.00 98.88 93 ALA A CA 1
ATOM 715 C C . ALA A 1 93 ? -1.936 6.260 8.159 1.00 98.88 93 ALA A C 1
ATOM 717 O O . ALA A 1 93 ? -3.127 6.438 8.398 1.00 98.88 93 ALA A O 1
ATOM 718 N N . LEU A 1 94 ? -1.113 5.682 9.045 1.00 98.94 94 LEU A N 1
ATOM 719 C CA . LEU A 1 94 ? -1.569 5.213 10.357 1.00 98.94 94 LEU A CA 1
ATOM 720 C C . LEU A 1 94 ? -2.183 6.350 11.178 1.00 98.94 94 LEU A C 1
ATOM 722 O O . LEU A 1 94 ? -3.271 6.182 11.722 1.00 98.94 94 LEU A O 1
ATOM 726 N N . ALA A 1 95 ? -1.540 7.518 11.211 1.00 98.88 95 ALA A N 1
ATOM 727 C CA . ALA A 1 95 ? -2.094 8.691 11.879 1.00 98.88 95 ALA A CA 1
ATOM 728 C C . ALA A 1 95 ? -3.437 9.135 11.272 1.00 98.88 95 ALA A C 1
ATOM 730 O O . ALA A 1 95 ? -4.374 9.436 12.014 1.00 98.88 95 ALA A O 1
ATOM 731 N N . CYS A 1 96 ? -3.570 9.131 9.941 1.00 98.88 96 CYS A N 1
ATOM 732 C CA . CYS A 1 96 ? -4.832 9.458 9.267 1.00 98.88 96 CYS A CA 1
ATOM 733 C C . CYS A 1 96 ? -5.942 8.455 9.613 1.00 98.88 96 CYS A C 1
ATOM 735 O O . CYS A 1 96 ? -7.038 8.850 10.002 1.00 98.88 96 CYS A O 1
ATOM 737 N N . PHE A 1 97 ? -5.656 7.155 9.543 1.00 98.88 97 PHE A N 1
ATOM 738 C CA . PHE A 1 97 ? -6.653 6.128 9.839 1.00 98.88 97 PHE A CA 1
ATOM 739 C C . PHE A 1 97 ? -7.053 6.115 11.313 1.00 98.88 97 PHE A C 1
ATOM 741 O O . PHE A 1 97 ? -8.236 6.009 11.612 1.00 98.88 97 PHE A O 1
ATOM 748 N N . LEU A 1 98 ? -6.110 6.301 12.241 1.00 98.81 98 LEU A N 1
ATOM 749 C CA . LEU A 1 98 ? -6.418 6.468 13.666 1.00 98.81 98 LEU A CA 1
ATOM 750 C C . LEU A 1 98 ? -7.262 7.729 13.922 1.00 98.81 98 LEU A C 1
ATOM 752 O O . LEU A 1 98 ? -8.185 7.697 14.738 1.00 98.81 98 LEU A O 1
ATOM 756 N N . SER A 1 99 ? -7.018 8.810 13.176 1.00 98.50 99 SER A N 1
ATOM 757 C CA . SER A 1 99 ? -7.806 10.047 13.272 1.00 98.50 99 SER A CA 1
ATOM 758 C C . SER A 1 99 ? -9.285 9.838 12.937 1.00 98.50 99 SER A C 1
ATOM 760 O O . SER A 1 99 ? -10.138 10.459 13.570 1.00 98.50 99 SER A O 1
ATOM 762 N N . ALA A 1 100 ? -9.614 8.913 12.028 1.00 97.25 100 ALA A N 1
ATOM 763 C CA . ALA A 1 100 ? -11.002 8.552 11.717 1.00 97.25 100 ALA A CA 1
ATOM 764 C C . ALA A 1 100 ? -11.757 7.931 12.915 1.00 97.25 100 ALA A C 1
ATOM 766 O O . ALA A 1 100 ? -12.987 7.968 12.970 1.00 97.25 100 ALA A O 1
ATOM 767 N N . TYR A 1 101 ? -11.029 7.422 13.915 1.00 97.88 101 TYR A N 1
ATOM 768 C CA . TYR A 1 101 ? -11.568 6.942 15.195 1.00 97.88 101 TYR A CA 1
ATOM 769 C C . TYR A 1 101 ? -11.459 7.983 16.322 1.00 97.88 101 TYR A C 1
ATOM 771 O O . TYR A 1 101 ? -11.733 7.671 17.478 1.00 97.88 101 TYR A O 1
ATOM 779 N N . GLY A 1 102 ? -11.054 9.218 16.010 1.00 97.62 102 GLY A N 1
ATOM 780 C CA . GLY A 1 102 ? -10.820 10.276 16.994 1.00 97.62 102 GLY A CA 1
ATOM 781 C C . GLY A 1 102 ? -9.525 10.112 17.798 1.00 97.62 102 GLY A C 1
ATOM 782 O O . GLY A 1 102 ? -9.331 10.827 18.783 1.00 97.62 102 GLY A O 1
ATOM 783 N N . ILE A 1 103 ? -8.639 9.195 17.396 1.00 98.50 103 ILE A N 1
ATOM 784 C CA . ILE A 1 103 ? -7.363 8.946 18.070 1.00 98.50 103 ILE A CA 1
ATOM 785 C C . ILE A 1 103 ? -6.310 9.946 17.594 1.00 98.50 103 ILE A C 1
ATOM 787 O O . ILE A 1 103 ? -6.141 10.193 16.398 1.00 98.50 103 ILE A O 1
ATOM 791 N N . LYS A 1 104 ? -5.572 10.492 18.563 1.00 98.19 104 LYS A N 1
ATOM 792 C CA . LYS A 1 104 ? -4.494 11.464 18.374 1.00 98.19 104 LYS A CA 1
ATOM 793 C C . LYS A 1 104 ? -3.224 10.961 19.041 1.00 98.19 104 LYS A C 1
ATOM 795 O O . LYS A 1 104 ? -3.279 10.153 19.968 1.00 98.19 104 LYS A O 1
ATOM 800 N N . GLY A 1 105 ? -2.091 11.487 18.605 1.00 98.56 105 GLY A N 1
ATOM 801 C CA . GLY A 1 105 ? -0.806 11.155 19.191 1.00 98.56 105 GLY A CA 1
ATOM 802 C C . GLY A 1 105 ? 0.304 12.056 18.684 1.00 98.56 105 GLY A C 1
ATOM 803 O O . GLY A 1 105 ? 0.058 13.165 18.202 1.00 98.56 105 GLY A O 1
ATOM 804 N N . ILE A 1 106 ? 1.529 11.552 18.792 1.00 98.75 106 ILE A N 1
ATOM 805 C CA . ILE A 1 106 ? 2.733 12.259 18.366 1.00 98.75 106 ILE A CA 1
ATOM 806 C C . ILE A 1 106 ? 3.401 11.449 17.256 1.00 98.75 106 ILE A C 1
ATOM 808 O O . ILE A 1 106 ? 3.603 10.242 17.393 1.00 98.75 106 ILE A O 1
ATOM 812 N N . ILE A 1 107 ? 3.775 12.118 16.169 1.00 98.81 107 ILE A N 1
ATOM 813 C CA . ILE A 1 107 ? 4.706 11.605 15.164 1.00 98.81 107 ILE A CA 1
ATOM 814 C C . ILE A 1 107 ? 6.066 12.255 15.411 1.00 98.81 107 ILE A C 1
ATOM 816 O O . ILE A 1 107 ? 6.186 13.478 15.435 1.00 98.81 107 ILE A O 1
ATOM 820 N N . VAL A 1 108 ? 7.102 11.441 15.558 1.00 98.19 108 VAL A N 1
ATOM 821 C CA . VAL A 1 108 ? 8.503 11.865 15.623 1.00 98.19 108 VAL A CA 1
ATOM 822 C C . VAL A 1 108 ? 9.183 11.462 14.325 1.00 98.19 108 VAL A C 1
ATOM 824 O O . VAL A 1 108 ? 9.040 10.329 13.874 1.00 98.19 108 VAL A O 1
ATOM 827 N N . THR A 1 109 ? 9.931 12.368 13.705 1.00 97.19 109 THR A N 1
ATOM 828 C CA . THR A 1 109 ? 10.666 12.059 12.477 1.00 97.19 109 THR A CA 1
ATOM 829 C C . THR A 1 109 ? 11.984 12.808 12.415 1.00 97.19 109 THR A C 1
ATOM 831 O O . THR A 1 109 ? 12.073 13.989 12.743 1.00 97.19 109 THR A O 1
ATOM 834 N N . GLU A 1 110 ? 13.018 12.122 11.935 1.00 95.75 110 GLU A N 1
ATOM 835 C CA . GLU A 1 110 ? 14.340 12.713 11.734 1.00 95.75 110 GLU A CA 1
ATOM 836 C C . GLU A 1 110 ? 14.364 13.758 10.619 1.00 95.75 110 GLU A C 1
ATOM 838 O O . GLU A 1 110 ? 15.272 14.587 10.561 1.00 95.75 110 GLU A O 1
ATOM 843 N N . ALA A 1 111 ? 13.403 13.683 9.699 1.00 93.81 111 ALA A N 1
ATOM 844 C CA . ALA A 1 111 ? 13.351 14.547 8.537 1.00 93.81 111 ALA A CA 1
ATOM 845 C C . ALA A 1 111 ? 12.919 15.970 8.920 1.00 93.81 111 ALA A C 1
ATOM 847 O O . ALA A 1 111 ? 12.073 16.172 9.790 1.00 93.81 111 ALA A O 1
ATOM 848 N N . SER A 1 112 ? 13.468 16.966 8.223 1.00 93.88 112 SER A N 1
ATOM 849 C CA . SER A 1 112 ? 13.075 18.376 8.364 1.00 93.88 112 SER A CA 1
ATOM 850 C C . SER A 1 112 ? 11.824 18.753 7.561 1.00 93.88 112 SER A C 1
ATOM 852 O O . SER A 1 112 ? 11.319 19.865 7.683 1.00 93.88 112 SER A O 1
ATOM 854 N N . SER A 1 113 ? 11.323 17.841 6.724 1.00 94.06 113 SER A N 1
ATOM 855 C CA . SER A 1 113 ? 10.089 17.962 5.943 1.00 94.06 113 SER A CA 1
ATOM 856 C C . SER A 1 113 ? 9.617 16.573 5.495 1.00 94.06 113 SER A C 1
ATOM 858 O O . SER A 1 113 ? 10.320 15.583 5.700 1.00 94.06 113 SER A O 1
ATOM 860 N N . THR A 1 114 ? 8.481 16.497 4.798 1.00 94.19 114 THR A N 1
ATOM 861 C CA . THR A 1 114 ? 8.138 15.327 3.968 1.00 94.19 114 THR A CA 1
ATOM 862 C C . THR A 1 114 ? 9.182 15.099 2.865 1.00 94.19 114 THR A C 1
ATOM 864 O O . THR A 1 114 ? 10.074 15.930 2.628 1.00 94.19 114 THR A O 1
ATOM 867 N N . ALA A 1 115 ? 9.099 13.951 2.193 1.00 91.38 115 ALA A N 1
ATOM 868 C CA . ALA A 1 115 ? 9.978 13.552 1.108 1.00 91.38 115 ALA A CA 1
ATOM 869 C C . ALA A 1 115 ? 10.027 14.617 0.004 1.00 91.38 115 ALA A C 1
ATOM 871 O O . ALA A 1 115 ? 9.027 14.944 -0.628 1.00 91.38 115 ALA A O 1
ATOM 872 N N . LYS A 1 116 ? 11.235 15.124 -0.265 1.00 89.25 116 LYS A N 1
ATOM 873 C CA . LYS A 1 116 ? 11.489 16.043 -1.385 1.00 89.25 116 LYS A CA 1
ATOM 874 C C . LYS A 1 116 ? 11.636 15.295 -2.709 1.00 89.25 116 LYS A C 1
ATOM 876 O O . LYS A 1 116 ? 11.313 15.830 -3.763 1.00 89.25 116 LYS A O 1
ATOM 881 N N . GLN A 1 117 ? 12.141 14.061 -2.657 1.00 88.75 117 GLN A N 1
ATOM 882 C CA . GLN A 1 117 ? 12.302 13.218 -3.837 1.00 88.75 117 GLN A CA 1
ATOM 883 C C . GLN A 1 117 ? 10.996 12.503 -4.210 1.00 88.75 117 GLN A C 1
ATOM 885 O O . GLN A 1 117 ? 10.258 12.100 -3.310 1.00 88.75 117 GLN A O 1
ATOM 890 N N . PRO A 1 118 ? 10.773 12.214 -5.505 1.00 89.75 118 PRO A N 1
ATOM 891 C CA . PRO A 1 118 ? 9.571 11.523 -5.963 1.00 89.75 118 PRO A CA 1
ATOM 892 C C . PRO A 1 118 ? 9.340 10.135 -5.350 1.00 89.75 118 PRO A C 1
ATOM 894 O O . PRO A 1 118 ? 8.191 9.781 -5.132 1.00 89.75 118 PRO A O 1
ATOM 897 N N . ARG A 1 119 ? 10.403 9.355 -5.077 1.00 91.62 119 ARG A N 1
ATOM 898 C CA . ARG A 1 119 ? 10.359 7.989 -4.493 1.00 91.62 119 ARG A CA 1
ATOM 899 C C . ARG A 1 119 ? 9.252 7.107 -5.106 1.00 91.62 119 ARG A C 1
ATOM 901 O O . ARG A 1 119 ? 9.186 7.038 -6.330 1.00 91.62 119 ARG A O 1
ATOM 908 N N . ALA A 1 120 ? 8.439 6.400 -4.313 1.00 92.94 120 ALA A N 1
ATOM 909 C CA . ALA A 1 120 ? 7.317 5.601 -4.818 1.00 92.94 120 ALA A CA 1
ATOM 910 C C . ALA A 1 120 ? 6.289 6.479 -5.551 1.00 92.94 120 ALA A C 1
ATOM 912 O O . ALA A 1 120 ? 6.245 7.684 -5.322 1.00 92.94 120 ALA A O 1
ATOM 913 N N . HIS A 1 121 ? 5.493 5.913 -6.464 1.00 93.31 121 HIS A N 1
ATOM 914 C CA . HIS A 1 121 ? 4.594 6.745 -7.278 1.00 93.31 121 HIS A CA 1
ATOM 915 C C . HIS A 1 121 ? 3.323 6.103 -7.790 1.00 93.31 121 HIS A C 1
ATOM 917 O O . HIS A 1 121 ? 2.341 6.788 -8.034 1.00 93.31 121 HIS A O 1
ATOM 923 N N . LEU A 1 122 ? 3.326 4.792 -7.975 1.00 93.69 122 LEU A N 1
ATOM 924 C CA . LEU A 1 122 ? 2.110 4.106 -8.341 1.00 93.69 122 LEU A CA 1
ATOM 925 C C . LEU A 1 122 ? 1.305 3.844 -7.071 1.00 93.69 122 LEU A C 1
ATOM 927 O O . LEU A 1 122 ? 1.766 3.110 -6.199 1.00 93.69 122 LEU A O 1
ATOM 931 N N . THR A 1 123 ? 0.112 4.420 -6.981 1.00 96.69 123 THR A N 1
ATOM 932 C CA . THR A 1 123 ? -0.875 4.075 -5.953 1.00 96.69 123 THR A CA 1
ATOM 933 C C . THR A 1 123 ? -1.924 3.172 -6.593 1.00 96.69 123 THR A C 1
ATOM 935 O O . THR A 1 123 ? -2.588 3.586 -7.544 1.00 96.69 123 THR A O 1
ATOM 938 N N . ASN A 1 124 ? -2.028 1.924 -6.133 1.00 97.12 124 ASN A N 1
ATOM 939 C CA . ASN A 1 124 ? -2.934 0.928 -6.706 1.00 97.12 124 ASN A CA 1
ATOM 940 C C . ASN A 1 124 ? -4.355 1.029 -6.123 1.00 97.12 124 ASN A C 1
ATOM 942 O O . ASN A 1 124 ? -4.597 1.738 -5.142 1.00 97.12 124 ASN A O 1
ATOM 946 N N . ALA A 1 125 ? -5.299 0.307 -6.731 1.00 96.50 125 ALA A N 1
ATOM 947 C CA . ALA A 1 125 ? -6.700 0.318 -6.314 1.00 96.50 125 ALA A CA 1
ATOM 948 C C . ALA A 1 125 ? -6.886 -0.133 -4.852 1.00 96.50 125 ALA A C 1
ATOM 950 O O . ALA A 1 125 ? -7.604 0.523 -4.102 1.00 96.50 125 ALA A O 1
ATOM 951 N N . ALA A 1 126 ? -6.170 -1.175 -4.412 1.00 97.56 126 ALA A N 1
ATOM 952 C CA . ALA A 1 126 ? -6.252 -1.691 -3.044 1.00 97.56 126 ALA A CA 1
ATOM 953 C C . ALA A 1 126 ? -5.911 -0.638 -1.975 1.00 97.56 126 ALA A C 1
ATOM 955 O O . ALA A 1 126 ? -6.552 -0.595 -0.925 1.00 97.56 126 ALA A O 1
ATOM 956 N N . THR A 1 127 ? -4.916 0.211 -2.236 1.00 98.44 127 THR A N 1
ATOM 957 C CA . THR A 1 127 ? -4.534 1.323 -1.357 1.00 98.44 127 THR A CA 1
ATOM 958 C C . THR A 1 127 ? -5.501 2.498 -1.457 1.00 98.44 127 THR A C 1
ATOM 960 O O . THR A 1 127 ? -5.807 3.124 -0.441 1.00 98.44 127 THR A O 1
ATOM 963 N N . LEU A 1 128 ? -6.016 2.792 -2.652 1.00 98.38 128 LEU A N 1
ATOM 964 C CA . LEU A 1 128 ? -7.010 3.851 -2.828 1.00 98.38 128 LEU A CA 1
ATOM 965 C C . LEU A 1 128 ? -8.335 3.510 -2.159 1.00 98.38 128 LEU A C 1
ATOM 967 O O . LEU A 1 128 ? -8.952 4.411 -1.615 1.00 98.38 128 LEU A O 1
ATOM 971 N N . GLU A 1 129 ? -8.740 2.240 -2.097 1.00 98.31 129 GLU A N 1
ATOM 972 C CA . GLU A 1 129 ? -9.886 1.824 -1.279 1.00 98.31 129 GLU A CA 1
ATOM 973 C C . GLU A 1 129 ? -9.699 2.215 0.195 1.00 98.31 129 GLU A C 1
ATOM 975 O O . GLU A 1 129 ? -10.631 2.740 0.804 1.00 98.31 129 GLU A O 1
ATOM 980 N N . CYS A 1 130 ? -8.503 2.024 0.765 1.00 98.56 130 CYS A N 1
ATOM 981 C CA . CYS A 1 130 ? -8.210 2.444 2.141 1.00 98.56 130 CYS A CA 1
ATOM 982 C C . CYS A 1 130 ? -8.342 3.965 2.304 1.00 98.56 130 CYS A C 1
ATOM 984 O O . CYS A 1 130 ? -8.967 4.443 3.244 1.00 98.56 130 CYS A O 1
ATOM 986 N N . LEU A 1 131 ? -7.770 4.740 1.378 1.00 98.62 131 LEU A N 1
ATOM 987 C CA . LEU A 1 131 ? -7.802 6.207 1.430 1.00 98.62 131 LEU A CA 1
ATOM 988 C C . LEU A 1 131 ? -9.194 6.780 1.128 1.00 98.62 131 LEU A C 1
ATOM 990 O O . LEU A 1 131 ? -9.563 7.815 1.679 1.00 98.62 131 LEU A O 1
ATOM 994 N N . ARG A 1 132 ? -9.984 6.095 0.298 1.00 98.25 132 ARG A N 1
ATOM 995 C CA . ARG A 1 132 ? -11.386 6.410 0.011 1.00 98.25 132 ARG A CA 1
ATOM 996 C C . ARG A 1 132 ? -12.246 6.339 1.268 1.00 98.25 132 ARG A C 1
ATOM 998 O O . ARG A 1 132 ? -13.114 7.189 1.434 1.00 98.25 132 ARG A O 1
ATOM 1005 N N . ASP A 1 133 ? -11.961 5.399 2.174 1.00 98.00 133 ASP A N 1
ATOM 1006 C CA . ASP A 1 133 ? -12.692 5.253 3.443 1.00 98.00 133 ASP A CA 1
ATOM 1007 C C . ASP A 1 133 ? -12.648 6.523 4.304 1.00 98.00 133 ASP A C 1
ATOM 1009 O O . ASP A 1 133 ? -13.621 6.874 4.959 1.00 98.00 133 ASP A O 1
ATOM 1013 N N . ILE A 1 134 ? -11.537 7.260 4.234 1.00 98.06 134 ILE A N 1
ATOM 1014 C CA . ILE A 1 134 ? -11.326 8.513 4.972 1.00 98.06 134 ILE A CA 1
ATOM 1015 C C . ILE A 1 134 ? -11.405 9.761 4.078 1.00 98.06 134 ILE A C 1
ATOM 1017 O O . ILE A 1 134 ? -10.966 10.841 4.474 1.00 98.06 134 ILE A O 1
ATOM 1021 N N . GLY A 1 135 ? -11.956 9.624 2.867 1.00 97.75 135 GLY A N 1
ATOM 1022 C CA . GLY A 1 135 ? -12.215 10.740 1.952 1.00 97.75 135 GLY A CA 1
ATOM 1023 C C . GLY A 1 135 ? -10.977 11.350 1.284 1.00 97.75 135 GLY A C 1
ATOM 1024 O O . GLY A 1 135 ? -11.044 12.483 0.820 1.00 97.75 135 GLY A O 1
ATOM 1025 N N . LEU A 1 136 ? -9.850 10.634 1.225 1.00 98.38 136 LEU A N 1
ATOM 1026 C CA . LEU A 1 136 ? -8.603 11.133 0.625 1.00 98.38 136 LEU A CA 1
ATOM 1027 C C . LEU A 1 136 ? -8.386 10.706 -0.833 1.00 98.38 136 LEU A C 1
ATOM 1029 O O . LEU A 1 136 ? -7.452 11.185 -1.471 1.00 98.38 136 LEU A O 1
ATOM 1033 N N . GLU A 1 137 ? -9.220 9.821 -1.382 1.00 97.31 137 GLU A N 1
ATOM 1034 C CA . GLU A 1 137 ? -9.069 9.362 -2.769 1.00 97.31 137 GLU A CA 1
ATOM 1035 C C . GLU A 1 137 ? -9.137 10.518 -3.779 1.00 97.31 137 GLU A C 1
ATOM 1037 O O . GLU A 1 137 ? -8.298 10.591 -4.674 1.00 97.31 137 GLU A O 1
ATOM 1042 N N . GLU A 1 138 ? -10.104 11.426 -3.633 1.00 95.62 138 GLU A N 1
ATOM 1043 C CA . GLU A 1 138 ? -10.315 12.529 -4.578 1.00 95.62 138 GLU A CA 1
ATOM 1044 C C . GLU A 1 138 ? -9.111 13.481 -4.609 1.00 95.62 138 GLU A C 1
ATOM 1046 O O . GLU A 1 138 ? -8.553 13.719 -5.678 1.00 95.62 138 GLU A O 1
ATOM 1051 N N . GLU A 1 139 ? -8.613 13.915 -3.443 1.00 97.06 139 GLU A N 1
ATOM 1052 C CA . GLU A 1 139 ? -7.421 14.777 -3.353 1.00 97.06 139 GLU A CA 1
ATOM 1053 C C . GLU A 1 139 ? -6.182 14.082 -3.956 1.00 97.06 139 GLU A C 1
ATOM 1055 O O . GLU A 1 139 ? -5.369 14.722 -4.626 1.00 97.06 139 GLU A O 1
ATOM 1060 N N . ILE A 1 140 ? -6.046 12.761 -3.793 1.00 96.88 140 ILE A N 1
ATOM 1061 C CA . ILE A 1 140 ? -4.971 11.978 -4.422 1.00 96.88 140 ILE A CA 1
ATOM 1062 C C . ILE A 1 140 ? -5.124 11.936 -5.949 1.00 96.88 140 ILE A C 1
ATOM 1064 O O . ILE A 1 140 ? -4.137 12.104 -6.666 1.00 96.88 140 ILE A O 1
ATOM 1068 N N . GLN A 1 141 ? -6.338 11.737 -6.465 1.00 94.38 141 GLN A N 1
ATOM 1069 C CA . GLN A 1 141 ? -6.596 11.727 -7.907 1.00 94.38 141 GLN A CA 1
ATOM 1070 C C . GLN A 1 141 ? -6.353 13.101 -8.546 1.00 94.38 141 GLN A C 1
ATOM 1072 O O . GLN A 1 141 ? -5.761 13.170 -9.623 1.00 94.38 141 GLN A O 1
ATOM 1077 N N . GLU A 1 142 ? -6.763 14.184 -7.884 1.00 94.75 142 GLU A N 1
ATOM 1078 C CA . GLU A 1 142 ? -6.588 15.563 -8.358 1.00 94.75 142 GLU A CA 1
ATOM 1079 C C . GLU A 1 142 ? -5.117 15.994 -8.420 1.00 94.75 142 GLU A C 1
ATOM 1081 O O . GLU A 1 142 ? -4.731 16.754 -9.309 1.00 94.75 142 GLU A O 1
ATOM 1086 N N . ASN A 1 143 ? -4.290 15.498 -7.495 1.00 94.31 143 ASN A N 1
ATOM 1087 C CA . ASN A 1 143 ? -2.855 15.795 -7.441 1.00 94.31 143 ASN A CA 1
ATOM 1088 C C . ASN A 1 143 ? -1.990 14.781 -8.211 1.00 94.31 143 ASN A C 1
ATOM 1090 O O . ASN A 1 143 ? -0.777 14.973 -8.339 1.00 94.31 143 ASN A O 1
ATOM 1094 N N . GLY A 1 144 ? -2.592 13.703 -8.714 1.00 91.94 144 GLY A N 1
ATOM 1095 C CA . GLY A 1 144 ? -1.933 12.735 -9.578 1.00 91.94 144 GLY A CA 1
ATOM 1096 C C . GLY A 1 144 ? -1.682 13.267 -10.989 1.00 91.94 144 GLY A C 1
ATOM 1097 O O . GLY A 1 144 ? -2.115 14.348 -11.389 1.00 91.94 144 GLY A O 1
ATOM 1098 N N . VAL A 1 145 ? -0.959 12.483 -11.784 1.00 86.12 145 VAL A N 1
ATOM 1099 C CA . VAL A 1 145 ? -0.701 12.804 -13.186 1.00 86.12 145 VAL A CA 1
ATOM 1100 C C . VAL A 1 145 ? -2.023 12.834 -13.967 1.00 86.12 145 VAL A C 1
ATOM 1102 O O . VAL A 1 145 ? -2.686 11.815 -14.144 1.00 86.12 145 VAL A O 1
ATOM 1105 N N . SER A 1 146 ? -2.376 14.014 -14.485 1.00 71.38 146 SER A N 1
ATOM 1106 C CA . SER A 1 146 ? -3.656 14.274 -15.161 1.00 71.38 146 SER A CA 1
ATOM 1107 C C . SER A 1 146 ? -3.789 13.638 -16.549 1.00 71.38 146 SER A C 1
ATOM 1109 O O . SER A 1 146 ? -4.901 13.368 -17.001 1.00 71.38 146 SER A O 1
ATOM 1111 N N . GLN A 1 147 ? -2.673 13.396 -17.243 1.00 69.75 147 GLN A N 1
ATOM 1112 C CA . GLN A 1 147 ? -2.662 12.686 -18.521 1.00 69.75 147 GLN A CA 1
ATOM 1113 C C . GLN A 1 147 ? -2.381 11.200 -18.277 1.00 69.75 147 GLN A C 1
ATOM 1115 O O . GLN A 1 147 ? -1.251 10.861 -17.919 1.00 69.75 147 GLN A O 1
ATOM 1120 N N . PRO A 1 148 ? -3.357 10.296 -18.481 1.00 66.12 148 PRO A N 1
ATOM 1121 C CA . PRO A 1 148 ? -3.129 8.880 -18.250 1.00 66.12 148 PRO A CA 1
ATOM 1122 C C . PRO A 1 148 ? -2.054 8.359 -19.212 1.00 66.12 148 PRO A C 1
ATOM 1124 O O . PRO A 1 148 ? -2.213 8.386 -20.437 1.00 66.12 148 PRO A O 1
ATOM 1127 N N . SER A 1 149 ? -0.949 7.891 -18.633 1.00 82.00 149 SER A N 1
ATOM 1128 C CA . SER A 1 149 ? 0.023 7.051 -19.327 1.00 82.00 149 SER A CA 1
ATOM 1129 C C . SER A 1 149 ? -0.656 5.757 -19.752 1.00 82.00 149 SER A C 1
ATOM 1131 O O . SER A 1 149 ? -1.407 5.163 -18.980 1.00 82.00 149 SER A O 1
ATOM 1133 N N . LEU A 1 150 ? -0.364 5.297 -20.967 1.00 88.06 150 LEU A N 1
ATOM 1134 C CA . LEU A 1 150 ? -0.921 4.045 -21.469 1.00 88.06 150 LEU A CA 1
ATOM 1135 C C . LEU A 1 150 ? -0.095 2.824 -21.062 1.00 88.06 150 LEU A C 1
ATOM 1137 O O . LEU A 1 150 ? -0.595 1.708 -21.183 1.00 88.06 150 LEU A O 1
ATOM 1141 N N . GLY A 1 151 ? 1.164 2.994 -20.649 1.00 93.25 151 GLY A N 1
ATOM 1142 C CA . GLY A 1 151 ? 2.071 1.856 -20.587 1.00 93.25 151 GLY A CA 1
ATOM 1143 C C . GLY A 1 151 ? 3.512 2.137 -20.190 1.00 93.25 151 GLY A C 1
ATOM 1144 O O . GLY A 1 151 ? 3.834 3.153 -19.578 1.00 93.25 151 GLY A O 1
ATOM 1145 N N . VAL A 1 152 ? 4.370 1.213 -20.619 1.00 95.00 152 VAL A N 1
ATOM 1146 C CA . VAL A 1 152 ? 5.834 1.209 -20.519 1.00 95.00 152 VAL A CA 1
ATOM 1147 C C . VAL A 1 152 ? 6.436 0.886 -21.891 1.00 95.00 152 VAL A C 1
ATOM 1149 O O . VAL A 1 152 ? 5.812 0.194 -22.703 1.00 95.00 152 VAL A O 1
ATOM 1152 N N . ARG A 1 153 ? 7.653 1.365 -22.174 1.00 95.81 153 ARG A N 1
ATOM 1153 C CA . ARG A 1 153 ? 8.396 0.989 -23.390 1.00 95.81 153 ARG A CA 1
ATOM 1154 C C . ARG A 1 153 ? 9.852 0.623 -23.132 1.00 95.81 153 ARG A C 1
ATOM 1156 O O . ARG A 1 153 ? 10.443 1.072 -22.154 1.00 95.81 153 ARG A O 1
ATOM 1163 N N . TRP A 1 154 ? 10.421 -0.133 -24.068 1.00 96.38 154 TRP A N 1
ATOM 1164 C CA . TRP A 1 154 ? 11.849 -0.439 -24.179 1.00 96.38 154 TRP A CA 1
ATOM 1165 C C . TRP A 1 154 ? 12.397 0.175 -25.464 1.00 96.38 154 TRP A C 1
ATOM 1167 O O . TRP A 1 154 ? 11.824 -0.024 -26.538 1.00 96.38 154 TRP A O 1
ATOM 1177 N N . CYS A 1 155 ? 13.486 0.932 -25.373 1.00 95.69 155 CYS A N 1
ATOM 1178 C CA . CYS A 1 155 ? 14.026 1.702 -26.491 1.00 95.69 155 CYS A CA 1
ATOM 1179 C C . CYS A 1 155 ? 15.550 1.878 -26.419 1.00 95.69 155 CYS A C 1
ATOM 1181 O O . CYS A 1 155 ? 16.183 1.606 -25.400 1.00 95.69 155 CYS A O 1
ATOM 1183 N N . TYR A 1 156 ? 16.144 2.344 -27.518 1.00 94.31 156 TYR A N 1
ATOM 1184 C CA . TYR A 1 156 ? 17.587 2.586 -27.624 1.00 94.31 156 TYR A CA 1
ATOM 1185 C C . TYR A 1 156 ? 18.032 3.906 -26.973 1.00 94.31 156 TYR A C 1
ATOM 1187 O O . TYR A 1 156 ? 19.135 4.034 -26.438 1.00 94.31 156 TYR A O 1
ATOM 1195 N N . SER A 1 157 ? 17.177 4.922 -27.046 1.00 94.50 157 SER A N 1
ATOM 1196 C CA . SER A 1 157 ? 17.269 6.206 -26.340 1.00 94.50 157 SER A CA 1
ATOM 1197 C C . SER A 1 157 ? 15.873 6.819 -26.247 1.00 94.50 157 SER A C 1
ATOM 1199 O O . SER A 1 157 ? 14.925 6.282 -26.829 1.00 94.50 157 SER A O 1
ATOM 1201 N N . MET A 1 158 ? 15.714 7.936 -25.536 1.00 95.12 158 MET A N 1
ATOM 1202 C CA . MET A 1 158 ? 14.414 8.619 -25.479 1.00 95.12 158 MET A CA 1
ATOM 1203 C C . MET A 1 158 ? 13.931 9.042 -26.872 1.00 95.12 158 MET A C 1
ATOM 1205 O O . MET A 1 158 ? 12.749 8.855 -27.182 1.00 95.12 158 MET A O 1
ATOM 1209 N N . PHE A 1 159 ? 14.847 9.519 -27.723 1.00 94.81 159 PHE A N 1
ATOM 1210 C CA . PHE A 1 159 ? 14.571 9.923 -29.107 1.00 94.81 159 PHE A CA 1
ATOM 1211 C C . PHE A 1 159 ? 14.737 8.801 -30.144 1.00 94.81 159 PHE A C 1
ATOM 1213 O O . PHE A 1 159 ? 14.116 8.876 -31.200 1.00 94.81 159 PHE A O 1
ATOM 1220 N N . GLY A 1 160 ? 15.488 7.744 -29.839 1.00 93.62 160 GLY A N 1
ATOM 1221 C CA . GLY A 1 160 ? 15.828 6.667 -30.772 1.00 93.62 160 GLY A CA 1
ATOM 1222 C C . GLY A 1 160 ? 14.733 5.623 -30.990 1.00 93.62 160 GLY A C 1
ATOM 1223 O O . GLY A 1 160 ? 13.554 5.843 -30.685 1.00 93.62 160 GLY A O 1
ATOM 1224 N N . ASP A 1 161 ? 15.155 4.477 -31.527 1.00 93.94 161 ASP A N 1
ATOM 1225 C CA . ASP A 1 161 ? 14.277 3.363 -31.880 1.00 93.94 161 ASP A CA 1
ATOM 1226 C C . ASP A 1 161 ? 13.605 2.740 -30.658 1.00 93.94 161 ASP A C 1
ATOM 1228 O O . ASP A 1 161 ? 14.191 2.612 -29.581 1.00 93.94 161 ASP A O 1
ATOM 1232 N N . GLU A 1 162 ? 12.357 2.327 -30.844 1.00 95.38 162 GLU A N 1
ATOM 1233 C CA . GLU A 1 162 ? 11.574 1.602 -29.853 1.00 95.38 162 GLU A CA 1
ATOM 1234 C C . GLU A 1 162 ? 11.566 0.115 -30.202 1.00 95.38 162 GLU A C 1
ATOM 1236 O O . GLU A 1 162 ? 11.213 -0.263 -31.317 1.00 95.38 162 GLU A O 1
ATOM 1241 N N . PHE A 1 163 ? 11.955 -0.728 -29.248 1.00 95.12 163 PHE A N 1
ATOM 1242 C CA . PHE A 1 163 ? 12.003 -2.179 -29.429 1.00 95.12 163 PHE A CA 1
ATOM 1243 C C . PHE A 1 163 ? 10.657 -2.825 -29.128 1.00 95.12 163 PHE A C 1
ATOM 1245 O O . PHE A 1 163 ? 10.257 -3.780 -29.792 1.00 95.12 163 PHE A O 1
ATOM 1252 N N . ALA A 1 164 ? 9.984 -2.328 -28.088 1.00 95.56 164 ALA A N 1
ATOM 1253 C CA . ALA A 1 164 ? 8.731 -2.874 -27.602 1.00 95.56 164 ALA A CA 1
ATOM 1254 C C . ALA A 1 164 ? 7.977 -1.870 -26.727 1.00 95.56 164 ALA A C 1
ATOM 1256 O O . ALA A 1 164 ? 8.569 -0.977 -26.115 1.00 95.56 164 ALA A O 1
ATOM 1257 N N . ARG A 1 165 ? 6.668 -2.092 -26.607 1.00 95.19 165 ARG A N 1
ATOM 1258 C CA . ARG A 1 165 ? 5.760 -1.363 -25.722 1.00 95.19 165 ARG A CA 1
ATOM 1259 C C . ARG A 1 165 ? 4.758 -2.328 -25.113 1.00 95.19 165 ARG A C 1
ATOM 1261 O O . ARG A 1 165 ? 4.341 -3.276 -25.775 1.00 95.19 165 ARG A O 1
ATOM 1268 N N . LEU A 1 166 ? 4.356 -2.052 -23.883 1.00 95.00 166 LEU A N 1
ATOM 1269 C CA . LEU A 1 166 ? 3.334 -2.806 -23.171 1.00 95.00 166 LEU A CA 1
ATOM 1270 C C . LEU A 1 166 ? 2.381 -1.833 -22.476 1.00 95.00 166 LEU A C 1
ATOM 1272 O O . LEU A 1 166 ? 2.819 -0.799 -21.976 1.00 95.00 166 LEU A O 1
ATOM 1276 N N . TYR A 1 167 ? 1.087 -2.156 -22.456 1.00 94.81 167 TYR A N 1
ATOM 1277 C CA . TYR A 1 167 ? 0.126 -1.428 -21.629 1.00 94.81 167 TYR A CA 1
ATOM 1278 C C . TYR A 1 167 ? 0.388 -1.691 -20.142 1.00 94.81 167 TYR A C 1
ATOM 1280 O O . TYR A 1 167 ? 0.944 -2.726 -19.784 1.00 94.81 167 TYR A O 1
ATOM 1288 N N . SER A 1 168 ? -0.013 -0.769 -19.274 1.00 92.81 168 SER A N 1
ATOM 1289 C CA . SER A 1 168 ? 0.158 -0.926 -17.829 1.00 92.81 168 SER A CA 1
ATOM 1290 C C . SER A 1 168 ? -1.082 -0.497 -17.055 1.00 92.81 168 SER A C 1
ATOM 1292 O O . SER A 1 168 ? -1.902 0.279 -17.546 1.00 92.81 168 SER A O 1
ATOM 1294 N N . PHE A 1 169 ? -1.198 -1.007 -15.834 1.00 90.69 169 PHE A N 1
ATOM 1295 C CA . PHE A 1 169 ? -2.103 -0.556 -14.782 1.00 90.69 169 PHE A CA 1
ATOM 1296 C C . PHE A 1 169 ? -3.568 -0.511 -15.232 1.00 90.69 169 PHE A C 1
ATOM 1298 O O . PHE A 1 169 ? -4.258 0.492 -15.071 1.00 90.69 169 PHE A O 1
ATOM 1305 N N . GLY A 1 170 ? -4.019 -1.595 -15.872 1.00 91.50 170 GL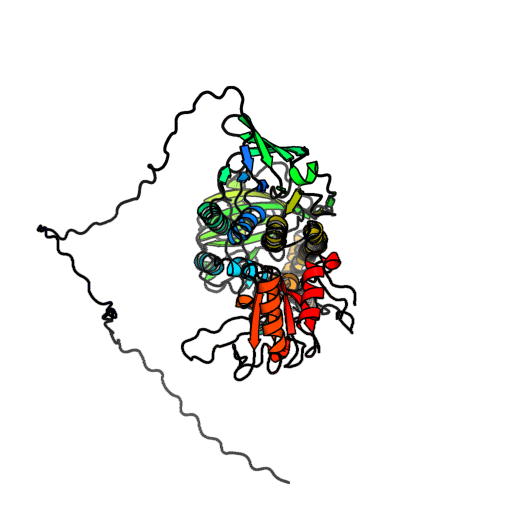Y A N 1
ATOM 1306 C CA . GLY A 1 170 ? -5.396 -1.752 -16.342 1.00 91.50 170 GLY A CA 1
ATOM 1307 C C . GLY A 1 170 ? -5.711 -1.081 -17.677 1.00 91.50 170 GLY A C 1
ATOM 1308 O O . GLY A 1 170 ? -6.865 -1.082 -18.105 1.00 91.50 170 GLY A O 1
ATOM 1309 N N . ASN A 1 171 ? -4.714 -0.533 -18.380 1.00 92.38 171 ASN A N 1
ATOM 1310 C CA . ASN A 1 171 ? -4.906 0.018 -19.725 1.00 92.38 171 ASN A CA 1
ATOM 1311 C C . ASN A 1 171 ? -4.919 -1.046 -20.836 1.00 92.38 171 ASN A C 1
ATOM 1313 O O . ASN A 1 171 ? -5.216 -0.709 -21.984 1.00 92.38 171 ASN A O 1
ATOM 1317 N N . GLN A 1 172 ? -4.625 -2.318 -20.532 1.00 92.31 172 GLN A N 1
ATOM 1318 C CA . GLN A 1 172 ? -4.715 -3.426 -21.487 1.00 92.31 172 GLN A CA 1
ATOM 1319 C C . GLN A 1 172 ? -6.159 -3.516 -22.022 1.00 92.31 172 GLN A C 1
ATOM 1321 O O . GLN A 1 172 ? -7.062 -3.815 -21.240 1.00 92.31 172 GLN A O 1
ATOM 1326 N N . PRO A 1 173 ? -6.424 -3.335 -23.335 1.00 93.06 173 PRO A N 1
ATOM 1327 C CA . PRO A 1 173 ? -7.797 -3.283 -23.849 1.00 93.06 173 PRO A CA 1
ATOM 1328 C C . PRO A 1 173 ? -8.653 -4.508 -23.511 1.00 93.06 173 PRO A C 1
ATOM 1330 O O . PRO A 1 173 ? -9.842 -4.366 -23.250 1.00 93.06 173 PRO A O 1
ATOM 1333 N N . HIS A 1 174 ? -8.039 -5.693 -23.472 1.00 93.31 174 HIS A N 1
ATOM 1334 C CA . HIS A 1 174 ? -8.713 -6.955 -23.169 1.00 93.31 174 HIS A CA 1
ATOM 1335 C C . HIS A 1 174 ? -8.944 -7.196 -21.668 1.00 93.31 174 HIS A C 1
ATOM 1337 O O . HIS A 1 174 ? -9.717 -8.082 -21.336 1.00 93.31 174 HIS A O 1
ATOM 1343 N N . ARG A 1 175 ? -8.321 -6.405 -20.777 1.00 93.81 175 ARG A N 1
ATOM 1344 C CA . ARG A 1 175 ? -8.406 -6.570 -19.311 1.00 93.81 175 ARG A CA 1
ATOM 1345 C C . ARG A 1 175 ? -9.017 -5.376 -18.583 1.00 93.81 175 ARG A C 1
ATOM 1347 O O . ARG A 1 175 ? -9.177 -5.423 -17.371 1.00 93.81 175 ARG A O 1
ATOM 1354 N N . ARG A 1 176 ? -9.402 -4.303 -19.289 1.00 93.19 176 ARG A N 1
ATOM 1355 C CA . ARG A 1 176 ? -10.019 -3.115 -18.654 1.00 93.19 176 ARG A CA 1
ATOM 1356 C C . ARG A 1 176 ? -11.241 -3.486 -17.809 1.00 93.19 176 ARG A C 1
ATOM 1358 O O . ARG A 1 176 ? -11.445 -2.902 -16.752 1.00 93.19 176 ARG A O 1
ATOM 1365 N N . GLY A 1 177 ? -12.026 -4.460 -18.278 1.00 95.19 177 GLY A N 1
ATOM 1366 C CA . GLY A 1 177 ? -13.184 -4.985 -17.555 1.00 95.19 177 GLY A CA 1
ATOM 1367 C C . GLY A 1 177 ? -12.813 -5.669 -16.237 1.00 95.19 177 GLY A C 1
ATOM 1368 O O . GLY A 1 177 ? -13.508 -5.463 -15.254 1.00 95.19 177 GLY A O 1
ATOM 1369 N N . GLU A 1 178 ? -11.695 -6.403 -16.185 1.00 96.06 178 GLU A N 1
ATOM 1370 C CA . GLU A 1 178 ? -11.208 -7.048 -14.953 1.00 96.06 178 GLU A CA 1
ATOM 1371 C C . GLU A 1 178 ? -10.871 -6.004 -13.884 1.00 96.06 178 GLU A C 1
ATOM 1373 O O . GLU A 1 178 ? -11.314 -6.113 -12.745 1.00 96.06 178 GLU A O 1
ATOM 1378 N N . TYR A 1 179 ? -10.136 -4.954 -14.265 1.00 96.56 179 TYR A N 1
ATOM 1379 C CA . TYR A 1 179 ? -9.774 -3.862 -13.358 1.00 96.56 179 TYR A CA 1
ATOM 1380 C C . TYR A 1 179 ? -11.004 -3.092 -12.869 1.00 96.56 179 TYR A C 1
ATOM 1382 O O . TYR A 1 179 ? -11.099 -2.789 -11.684 1.00 96.56 179 TYR A O 1
ATOM 1390 N N . TYR A 1 180 ? -11.961 -2.818 -13.762 1.00 95.12 180 TYR A N 1
ATOM 1391 C CA . TYR A 1 180 ? -13.223 -2.169 -13.400 1.00 95.12 180 TYR A CA 1
ATOM 1392 C C . TYR A 1 180 ? -14.072 -3.033 -12.457 1.00 95.12 180 TYR A C 1
ATOM 1394 O O . TYR A 1 180 ? -14.629 -2.529 -11.491 1.00 95.12 180 TYR A O 1
ATOM 1402 N N . ALA A 1 181 ? -14.142 -4.344 -12.700 1.00 95.56 181 ALA A N 1
ATOM 1403 C CA . ALA A 1 181 ? -14.908 -5.269 -11.868 1.00 95.56 181 ALA A CA 1
ATOM 1404 C C . ALA A 1 181 ? -14.277 -5.512 -10.486 1.00 95.56 181 ALA A C 1
ATOM 1406 O O . ALA A 1 181 ? -14.979 -5.963 -9.575 1.00 95.56 181 ALA A O 1
ATOM 1407 N N . ALA A 1 182 ? -12.973 -5.249 -10.340 1.00 97.19 182 ALA A N 1
ATOM 1408 C CA . ALA A 1 182 ? -12.215 -5.502 -9.121 1.00 97.19 182 ALA A CA 1
ATOM 1409 C C . ALA A 1 182 ? -12.407 -4.428 -8.043 1.00 97.19 182 ALA A C 1
ATOM 1411 O O . ALA A 1 182 ? -12.395 -4.767 -6.861 1.00 97.19 182 ALA A O 1
ATOM 1412 N N . SER A 1 183 ? -12.557 -3.156 -8.426 1.00 97.94 183 SER A N 1
ATOM 1413 C CA . SER A 1 183 ? -12.572 -2.027 -7.488 1.00 97.94 183 SER A CA 1
ATOM 1414 C C . SER A 1 183 ? -13.274 -0.800 -8.083 1.00 97.94 183 SER A C 1
ATOM 1416 O O . SER A 1 183 ? -13.146 -0.564 -9.286 1.00 97.94 183 SER A O 1
ATOM 1418 N N . PRO A 1 184 ? -13.949 0.041 -7.268 1.00 97.25 184 PRO A N 1
ATOM 1419 C CA . PRO A 1 184 ? -14.400 1.357 -7.726 1.00 97.25 184 PRO A CA 1
ATOM 1420 C C . PRO A 1 184 ? -13.227 2.329 -7.958 1.00 97.25 184 PRO A C 1
ATOM 1422 O O . PRO A 1 184 ? -13.405 3.369 -8.594 1.00 97.25 184 PRO A O 1
ATOM 1425 N N . CYS A 1 185 ? -12.041 2.004 -7.435 1.00 96.75 185 CYS A N 1
ATOM 1426 C CA . CYS A 1 185 ? -10.833 2.810 -7.530 1.00 96.75 185 CYS A CA 1
ATOM 1427 C C . CYS A 1 185 ? -9.993 2.399 -8.751 1.00 96.75 185 CYS A C 1
ATOM 1429 O O . CYS A 1 185 ? -9.996 1.248 -9.186 1.00 96.75 185 CYS A O 1
ATOM 1431 N N . ARG A 1 186 ? -9.190 3.331 -9.272 1.00 93.44 186 ARG A N 1
ATOM 1432 C CA . ARG A 1 186 ? -8.238 3.087 -10.374 1.00 93.44 186 ARG A CA 1
ATOM 1433 C C . ARG A 1 186 ? -6.832 3.481 -9.963 1.00 93.44 186 ARG A C 1
ATOM 1435 O O . ARG A 1 186 ? -6.687 4.414 -9.185 1.00 93.44 186 ARG A O 1
ATOM 1442 N N . HIS A 1 187 ? -5.804 2.859 -10.533 1.00 94.38 187 HIS A N 1
ATOM 1443 C CA . HIS A 1 187 ? -4.418 3.265 -10.293 1.00 94.38 187 HIS A CA 1
ATOM 1444 C C . HIS A 1 187 ? -4.194 4.758 -10.559 1.00 94.38 187 HIS A C 1
ATOM 1446 O O . HIS A 1 187 ? -4.678 5.309 -11.550 1.00 94.38 187 HIS A O 1
ATOM 1452 N N . VAL A 1 188 ? -3.408 5.392 -9.691 1.00 94.75 188 VAL A N 1
ATOM 1453 C CA . VAL A 1 188 ? -2.998 6.795 -9.807 1.00 94.75 188 VAL A CA 1
ATOM 1454 C C . VAL A 1 188 ? -1.476 6.865 -9.798 1.00 94.75 188 VAL A C 1
ATOM 1456 O O . VAL A 1 188 ? -0.825 6.327 -8.902 1.00 94.75 188 VAL A O 1
ATOM 1459 N N . ASP A 1 189 ? -0.905 7.535 -10.797 1.00 94.12 189 ASP A N 1
ATOM 1460 C CA . ASP A 1 189 ? 0.514 7.892 -10.808 1.00 94.12 189 ASP A CA 1
ATOM 1461 C C . ASP A 1 189 ? 0.682 9.223 -10.063 1.00 94.12 189 ASP A C 1
ATOM 1463 O O . ASP A 1 189 ? 0.324 10.283 -10.573 1.00 94.12 189 ASP A O 1
ATOM 1467 N N . ILE A 1 190 ? 1.153 9.157 -8.823 1.00 94.62 190 ILE A N 1
ATOM 1468 C CA . ILE A 1 190 ? 1.368 10.292 -7.929 1.00 94.62 190 ILE A CA 1
ATOM 1469 C C . ILE A 1 190 ? 2.626 10.041 -7.086 1.00 94.62 190 ILE A C 1
ATOM 1471 O O . ILE A 1 190 ? 2.660 9.115 -6.277 1.00 94.62 190 ILE A O 1
ATOM 1475 N N . PRO A 1 191 ? 3.693 10.845 -7.234 1.00 95.12 191 PRO A N 1
ATOM 1476 C CA . PRO A 1 191 ? 4.909 10.649 -6.457 1.00 95.12 191 PRO A CA 1
ATOM 1477 C C . PRO A 1 191 ? 4.670 10.829 -4.951 1.00 95.12 191 PRO A C 1
ATOM 1479 O O . PRO A 1 191 ? 3.858 11.641 -4.510 1.00 95.12 191 PRO A O 1
ATOM 1482 N N . GLN A 1 192 ? 5.462 10.124 -4.149 1.00 95.50 192 GLN A N 1
ATOM 1483 C CA . GLN A 1 192 ? 5.445 10.177 -2.687 1.00 95.50 192 GLN A CA 1
ATOM 1484 C C . GLN A 1 192 ? 5.659 11.599 -2.147 1.00 95.50 192 GLN A C 1
ATOM 1486 O O . GLN A 1 192 ? 5.105 11.942 -1.106 1.00 95.50 192 GLN A O 1
ATOM 1491 N N . SER A 1 193 ? 6.392 12.447 -2.877 1.00 94.75 193 SER A N 1
ATOM 1492 C CA . SER A 1 193 ? 6.557 13.869 -2.553 1.00 94.75 193 SER A CA 1
ATOM 1493 C C . SER A 1 193 ? 5.257 14.682 -2.592 1.00 94.75 193 SER A C 1
ATOM 1495 O O . SER A 1 193 ? 5.226 15.780 -2.042 1.00 94.75 193 SER A O 1
ATOM 1497 N N . LEU A 1 194 ? 4.192 14.160 -3.211 1.00 96.12 194 LEU A N 1
ATOM 1498 C CA . LEU A 1 194 ? 2.850 14.751 -3.219 1.00 96.12 194 LEU A CA 1
ATOM 1499 C C . LEU A 1 194 ? 1.876 14.003 -2.299 1.00 96.12 194 LEU A C 1
ATOM 1501 O O . LEU A 1 194 ? 1.063 14.645 -1.639 1.00 96.12 194 LEU A O 1
ATOM 1505 N N . VAL A 1 195 ? 2.002 12.677 -2.174 1.00 97.75 195 VAL A N 1
ATOM 1506 C CA . VAL A 1 195 ? 1.175 11.884 -1.242 1.00 97.75 195 VAL A CA 1
ATOM 1507 C C . VAL A 1 195 ? 1.466 12.238 0.219 1.00 97.75 195 VAL A C 1
ATOM 1509 O O . VAL A 1 195 ? 0.540 12.443 0.999 1.00 97.75 195 VAL A O 1
ATOM 1512 N N . GLU A 1 196 ? 2.741 12.326 0.614 1.00 98.06 196 GLU A N 1
ATOM 1513 C CA . GLU A 1 196 ? 3.098 12.586 2.015 1.00 98.06 196 GLU A CA 1
ATOM 1514 C C . GLU A 1 196 ? 2.545 13.923 2.541 1.00 98.06 196 GLU A C 1
ATOM 1516 O O . GLU A 1 196 ? 1.981 13.919 3.633 1.00 98.06 196 GLU A O 1
ATOM 1521 N N . PRO A 1 197 ? 2.631 15.057 1.813 1.00 98.00 197 PRO A N 1
ATOM 1522 C CA . PRO A 1 197 ? 1.977 16.295 2.233 1.00 98.00 197 PRO A CA 1
ATOM 1523 C C . PRO A 1 197 ? 0.463 16.180 2.443 1.00 98.00 197 PRO A C 1
ATOM 1525 O O . PRO A 1 197 ? -0.043 16.769 3.397 1.00 98.00 197 PRO A O 1
ATOM 1528 N N . ILE A 1 198 ? -0.252 15.429 1.595 1.00 98.56 198 ILE A N 1
ATOM 1529 C CA . ILE A 1 198 ? -1.705 15.217 1.727 1.00 98.56 198 ILE A CA 1
ATOM 1530 C C . ILE A 1 198 ? -2.005 14.496 3.046 1.00 98.56 198 ILE A C 1
ATOM 1532 O O . ILE A 1 198 ? -2.801 14.975 3.857 1.00 98.56 198 ILE A O 1
ATOM 1536 N N . LEU A 1 199 ? -1.294 13.397 3.315 1.00 98.69 199 LEU A N 1
ATOM 1537 C CA . LEU A 1 199 ? -1.457 12.637 4.557 1.00 98.69 199 LEU A CA 1
ATOM 1538 C C . LEU A 1 199 ? -1.042 13.457 5.790 1.00 98.69 199 LEU A C 1
ATOM 1540 O O . LEU A 1 199 ? -1.747 13.475 6.796 1.00 98.69 199 LEU A O 1
ATOM 1544 N N . LEU A 1 200 ? 0.076 14.185 5.718 1.00 98.56 200 LEU A N 1
ATOM 1545 C CA . LEU A 1 200 ? 0.545 15.039 6.812 1.00 98.56 200 LEU A CA 1
ATOM 1546 C C . LEU A 1 200 ? -0.470 16.138 7.147 1.00 98.56 200 LEU A C 1
ATOM 1548 O O . LEU A 1 200 ? -0.769 16.364 8.322 1.00 98.56 200 LEU A O 1
ATOM 1552 N N . LYS A 1 201 ? -1.018 16.805 6.126 1.00 98.44 201 LYS A N 1
ATOM 1553 C CA . LYS A 1 201 ? -2.068 17.819 6.277 1.00 98.44 201 LYS A CA 1
ATOM 1554 C C . LYS A 1 201 ? -3.304 17.223 6.950 1.00 98.44 201 LYS A C 1
ATOM 1556 O O . LYS A 1 201 ? -3.805 17.817 7.899 1.00 98.44 201 LYS A O 1
ATOM 1561 N N . HIS A 1 202 ? -3.764 16.051 6.514 1.00 98.62 202 HIS A N 1
ATOM 1562 C CA . HIS A 1 202 ? -4.927 15.389 7.110 1.00 98.62 202 HIS A CA 1
ATOM 1563 C C . HIS A 1 202 ? -4.687 14.992 8.580 1.00 98.62 202 HIS A C 1
ATOM 1565 O O . HIS A 1 202 ? -5.511 15.296 9.446 1.00 98.62 202 HIS A O 1
ATOM 1571 N N . ALA A 1 203 ? -3.542 14.374 8.886 1.00 98.44 203 ALA A N 1
ATOM 1572 C CA . ALA A 1 203 ? -3.194 13.959 10.247 1.00 98.44 203 ALA A CA 1
ATOM 1573 C C . ALA A 1 203 ? -3.085 15.157 11.208 1.00 98.44 203 ALA A C 1
ATOM 1575 O O . ALA A 1 203 ? -3.671 15.152 12.292 1.00 98.44 203 ALA A O 1
ATOM 1576 N N . THR A 1 204 ? -2.382 16.218 10.800 1.00 98.38 204 THR A N 1
ATOM 1577 C CA . THR A 1 204 ? -2.209 17.427 11.627 1.00 98.38 204 THR A CA 1
ATOM 1578 C C . THR A 1 204 ? -3.511 18.206 11.801 1.00 98.38 204 THR A C 1
ATOM 1580 O O . THR A 1 204 ? -3.819 18.622 12.917 1.00 98.38 204 THR A O 1
ATOM 1583 N N . ALA A 1 205 ? -4.334 18.330 10.753 1.00 98.38 205 ALA A N 1
ATOM 1584 C CA . ALA A 1 205 ? -5.669 18.929 10.852 1.00 98.38 205 ALA A CA 1
ATOM 1585 C C . ALA A 1 205 ? -6.594 18.154 11.809 1.00 98.38 205 ALA A C 1
ATOM 1587 O O . ALA A 1 205 ? -7.475 18.744 12.433 1.00 98.38 205 ALA A O 1
ATOM 1588 N N . SER A 1 206 ? -6.355 16.851 11.973 1.00 97.75 206 SER A N 1
ATOM 1589 C CA . SER A 1 206 ? -7.078 15.985 12.911 1.00 97.75 206 SER A CA 1
ATOM 1590 C C . SER A 1 206 ? -6.519 16.014 14.343 1.00 97.75 206 SER A C 1
ATOM 1592 O O . SER A 1 206 ? -7.080 15.396 15.250 1.00 97.75 206 SER A O 1
ATOM 1594 N N . GLY A 1 207 ? -5.446 16.776 14.583 1.00 97.81 207 GLY A N 1
ATOM 1595 C CA . GLY A 1 207 ? -4.877 17.014 15.909 1.00 97.81 207 GLY A CA 1
ATOM 1596 C C . GLY A 1 207 ? -3.695 16.123 16.286 1.00 97.81 207 GLY A C 1
ATOM 1597 O O . GLY A 1 207 ? -3.393 16.027 17.473 1.00 97.81 207 GLY A O 1
ATOM 1598 N N . TRP A 1 208 ? -3.035 15.474 15.322 1.00 98.56 208 TRP A N 1
ATOM 1599 C CA . TRP A 1 208 ? -1.731 14.853 15.565 1.00 98.56 208 TRP A CA 1
ATOM 1600 C C . TRP A 1 208 ? -0.629 15.905 15.669 1.00 98.56 208 TRP A C 1
ATOM 1602 O O . TRP A 1 208 ? -0.503 16.783 14.812 1.00 98.56 208 TRP A O 1
ATOM 1612 N N . GLU A 1 209 ? 0.207 15.776 16.695 1.00 98.38 209 GLU A N 1
ATOM 1613 C CA . GLU A 1 209 ? 1.429 16.564 16.820 1.00 98.38 209 GLU A CA 1
ATOM 1614 C C . GLU A 1 209 ? 2.544 15.932 15.989 1.00 98.38 209 GLU A C 1
ATOM 1616 O O . GLU A 1 209 ? 2.710 14.711 15.973 1.00 98.38 209 GLU A O 1
ATOM 1621 N N . VAL A 1 210 ? 3.346 16.758 15.318 1.00 98.00 210 VAL A N 1
ATOM 1622 C CA . VAL A 1 210 ? 4.472 16.288 14.505 1.00 98.00 210 VAL A CA 1
ATOM 1623 C C . VAL A 1 210 ? 5.741 17.003 14.936 1.00 98.00 210 VAL A C 1
ATOM 1625 O O . VAL A 1 210 ? 5.837 18.227 14.856 1.00 98.00 210 VAL A O 1
ATOM 1628 N N . ARG A 1 211 ? 6.730 16.225 15.372 1.00 96.75 211 ARG A N 1
ATOM 1629 C CA . ARG A 1 211 ? 8.063 16.690 15.758 1.00 96.75 211 ARG A CA 1
ATOM 1630 C C . ARG A 1 211 ? 9.055 16.317 14.662 1.00 96.75 211 ARG A C 1
ATOM 1632 O O . ARG A 1 211 ? 9.494 15.170 14.563 1.00 96.75 211 ARG A O 1
ATOM 1639 N N . LEU A 1 212 ? 9.347 17.299 13.814 1.00 96.56 212 LEU A N 1
ATOM 1640 C CA . LEU A 1 212 ? 10.372 17.214 12.776 1.00 96.56 212 LEU A CA 1
ATOM 1641 C C . LEU A 1 212 ? 11.770 17.297 13.398 1.00 96.56 212 LEU A C 1
ATOM 1643 O O . LEU A 1 212 ? 11.923 17.710 14.546 1.00 96.56 212 LEU A O 1
ATOM 1647 N N . GLU A 1 213 ? 12.791 16.923 12.628 1.00 96.81 213 GLU A N 1
ATOM 1648 C CA . GLU A 1 213 ? 14.200 16.966 13.051 1.00 96.81 213 GLU A CA 1
ATOM 1649 C C . GLU A 1 213 ? 14.449 16.298 14.419 1.00 96.81 213 GLU A C 1
ATOM 1651 O O . GLU A 1 213 ? 15.319 16.718 15.171 1.00 96.81 213 GLU A O 1
ATOM 1656 N N . THR A 1 214 ? 13.693 15.251 14.751 1.00 97.56 214 THR A N 1
ATOM 1657 C CA . THR A 1 214 ? 13.764 14.551 16.038 1.00 97.56 214 THR A CA 1
ATOM 1658 C C . THR A 1 214 ? 14.030 13.067 15.790 1.00 97.56 214 THR A C 1
ATOM 1660 O O . THR A 1 214 ? 13.235 12.390 15.140 1.00 97.56 214 THR A O 1
ATOM 1663 N N . SER A 1 215 ? 15.156 12.543 16.276 1.00 96.88 215 SER A N 1
ATOM 1664 C CA . SER A 1 215 ? 15.548 11.139 16.084 1.00 96.88 215 SER A CA 1
ATOM 1665 C C . SER A 1 215 ? 15.193 10.277 17.282 1.00 96.88 215 SER A C 1
ATOM 1667 O O . SER A 1 215 ? 15.509 10.635 18.414 1.00 96.88 215 SER A O 1
ATOM 1669 N N . PHE A 1 216 ? 14.605 9.112 17.027 1.00 98.25 216 PHE A N 1
ATOM 1670 C CA . PHE A 1 216 ? 14.474 8.059 18.029 1.00 98.25 216 PHE A CA 1
ATOM 1671 C C . PHE A 1 216 ? 15.859 7.536 18.428 1.00 98.25 216 PHE A C 1
ATOM 1673 O O . PHE A 1 216 ? 16.714 7.318 17.567 1.00 98.25 216 PHE A O 1
ATOM 1680 N N . LYS A 1 217 ? 16.068 7.320 19.729 1.00 97.44 217 LYS A N 1
ATOM 1681 C CA . LYS A 1 217 ? 17.303 6.748 20.276 1.00 97.44 217 LYS A CA 1
ATOM 1682 C C . LYS A 1 217 ? 17.059 5.338 20.799 1.00 97.44 217 LYS A C 1
ATOM 1684 O O . LYS A 1 217 ? 17.674 4.396 20.307 1.00 97.44 217 LYS A O 1
ATOM 1689 N N . GLU A 1 218 ? 16.161 5.215 21.770 1.00 97.88 218 GLU A N 1
ATOM 1690 C CA . GLU A 1 218 ? 15.809 3.950 22.414 1.00 97.88 218 GLU A CA 1
ATOM 1691 C C . GLU A 1 218 ? 14.454 4.052 23.131 1.00 97.88 218 GLU A C 1
ATOM 1693 O O . GLU A 1 218 ? 13.946 5.153 23.356 1.00 97.88 218 GLU A O 1
ATOM 1698 N N . TYR A 1 219 ? 13.881 2.917 23.528 1.00 98.06 219 TYR A N 1
ATOM 1699 C CA . TYR A 1 219 ? 12.782 2.865 24.496 1.00 98.06 219 TYR A CA 1
ATOM 1700 C C . TYR A 1 219 ? 13.046 1.896 25.653 1.00 98.06 219 TYR A C 1
ATOM 1702 O O . TYR A 1 219 ? 13.799 0.938 25.529 1.00 98.06 219 TYR A O 1
ATOM 1710 N N . GLU A 1 220 ? 12.384 2.109 26.780 1.00 97.06 220 GLU A N 1
ATOM 1711 C CA . GLU A 1 220 ? 12.396 1.199 27.926 1.00 97.06 220 GLU A CA 1
ATOM 1712 C C . GLU A 1 220 ? 10.947 0.869 28.295 1.00 97.06 220 GLU A C 1
ATOM 1714 O O . GLU A 1 220 ? 10.102 1.764 28.323 1.00 97.06 220 GLU A O 1
ATOM 1719 N N . GLN A 1 221 ? 10.638 -0.402 28.563 1.00 94.69 221 GLN A N 1
ATOM 1720 C CA . GLN A 1 221 ? 9.317 -0.782 29.077 1.00 94.69 221 GLN A CA 1
ATOM 1721 C C . GLN A 1 221 ? 9.144 -0.244 30.505 1.00 94.69 221 GLN A C 1
ATOM 1723 O O . GLN A 1 221 ? 10.057 -0.338 31.327 1.00 94.69 221 GLN A O 1
ATOM 1728 N N . THR A 1 222 ? 7.967 0.290 30.815 1.00 92.94 222 THR A N 1
ATOM 1729 C CA . THR A 1 222 ? 7.565 0.732 32.156 1.00 92.94 222 THR A CA 1
ATOM 1730 C C . THR A 1 222 ? 6.331 -0.051 32.608 1.00 92.94 222 THR A C 1
ATOM 1732 O O . THR A 1 222 ? 5.715 -0.772 31.827 1.00 92.94 222 THR A O 1
ATOM 1735 N N . GLY A 1 223 ? 5.938 0.069 33.881 1.00 85.38 223 GLY A N 1
ATOM 1736 C CA . GLY A 1 223 ? 4.752 -0.637 34.394 1.00 85.38 223 GLY A CA 1
ATOM 1737 C C . GLY A 1 223 ? 3.425 -0.227 33.732 1.00 85.38 223 GLY A C 1
ATOM 1738 O O . GLY A 1 223 ? 2.446 -0.959 33.823 1.00 85.38 223 GLY A O 1
ATOM 1739 N N . ASP A 1 224 ? 3.388 0.933 33.075 1.00 86.94 224 ASP A N 1
ATOM 1740 C CA . ASP A 1 224 ? 2.202 1.561 32.485 1.00 86.94 224 ASP A CA 1
ATOM 1741 C C . ASP A 1 224 ? 2.368 1.925 30.993 1.00 86.94 224 ASP A C 1
ATOM 1743 O O . ASP A 1 224 ? 1.562 2.685 30.451 1.00 86.94 224 ASP A O 1
ATOM 1747 N N . GLY A 1 225 ? 3.405 1.411 30.323 1.00 95.12 225 GLY A N 1
ATOM 1748 C CA . GLY A 1 225 ? 3.714 1.727 28.928 1.00 95.12 225 GLY A CA 1
ATOM 1749 C C . GLY A 1 225 ? 5.205 1.616 28.629 1.00 95.12 225 GLY A C 1
ATOM 1750 O O . GLY A 1 225 ? 5.858 0.650 29.005 1.00 95.12 225 GLY A O 1
ATOM 1751 N N . MET A 1 226 ? 5.741 2.608 27.931 1.00 97.62 226 MET A N 1
ATOM 1752 C CA . MET A 1 226 ? 7.132 2.702 27.511 1.00 97.62 226 MET A CA 1
ATOM 1753 C C . MET A 1 226 ? 7.626 4.135 27.677 1.00 97.62 226 MET A C 1
ATOM 1755 O O . MET A 1 226 ? 6.913 5.088 27.362 1.00 97.62 226 MET A O 1
ATOM 1759 N N . LEU A 1 227 ? 8.875 4.296 28.103 1.00 97.94 227 LEU A N 1
ATOM 1760 C CA . LEU A 1 227 ? 9.584 5.568 28.058 1.00 97.94 227 LEU A CA 1
ATOM 1761 C C . LEU A 1 227 ? 10.476 5.590 26.817 1.00 97.94 227 LEU A C 1
ATOM 1763 O O . LEU A 1 227 ? 11.451 4.850 26.737 1.00 97.94 227 LEU A O 1
ATOM 1767 N N . VAL A 1 228 ? 10.146 6.439 25.850 1.00 98.50 228 VAL A N 1
ATOM 1768 C CA . VAL A 1 228 ? 10.873 6.573 24.585 1.00 98.50 228 VAL A CA 1
ATOM 1769 C C . VAL A 1 228 ? 11.774 7.795 24.640 1.00 98.50 228 VAL A C 1
ATOM 1771 O O . VAL A 1 228 ? 11.303 8.905 24.885 1.00 98.50 228 VAL A O 1
ATOM 1774 N N . ARG A 1 229 ? 13.071 7.607 24.403 1.00 98.25 229 ARG A N 1
ATOM 1775 C CA . ARG A 1 229 ? 14.055 8.689 24.338 1.00 98.25 229 ARG A CA 1
ATOM 1776 C C . ARG A 1 229 ? 14.271 9.104 22.892 1.00 98.25 229 ARG A C 1
ATOM 1778 O O . ARG A 1 229 ? 14.557 8.280 22.020 1.00 98.25 229 ARG A O 1
ATOM 1785 N N . CYS A 1 230 ? 14.177 10.403 22.664 1.00 97.50 230 CYS A N 1
ATOM 1786 C CA . CYS A 1 230 ? 14.400 11.041 21.380 1.00 97.50 230 CYS A CA 1
ATOM 1787 C C . CYS A 1 230 ? 15.439 12.155 21.522 1.00 97.50 230 CYS A C 1
ATOM 1789 O O . CYS A 1 230 ? 15.612 12.714 22.602 1.00 97.50 230 CYS A O 1
ATOM 1791 N N . VAL A 1 231 ? 16.098 12.508 20.424 1.00 97.56 231 VAL A N 1
ATOM 1792 C CA . VAL A 1 231 ? 17.060 13.613 20.361 1.00 97.56 231 VAL A CA 1
ATOM 1793 C C . VAL A 1 231 ? 16.550 14.648 19.368 1.00 97.56 231 VAL A C 1
ATOM 1795 O O . VAL A 1 231 ? 16.331 14.323 18.199 1.00 97.56 231 VAL A O 1
ATOM 1798 N N . ASP A 1 232 ? 16.363 15.886 19.819 1.00 95.88 232 ASP A N 1
ATOM 1799 C CA . ASP A 1 232 ? 16.156 17.025 18.924 1.00 95.88 232 ASP A CA 1
ATOM 1800 C C . ASP A 1 232 ? 17.479 17.306 18.200 1.00 95.88 232 ASP A C 1
ATOM 1802 O O . ASP A 1 232 ? 18.504 17.612 18.813 1.00 95.88 232 ASP A O 1
ATOM 1806 N N . ARG A 1 233 ? 17.483 17.178 16.874 1.00 94.31 233 ARG A N 1
ATOM 1807 C CA . ARG A 1 233 ? 18.698 17.288 16.056 1.00 94.31 233 ARG A CA 1
ATOM 1808 C C . ARG A 1 233 ? 19.174 18.728 15.884 1.00 94.31 233 ARG A C 1
ATOM 1810 O O . ARG A 1 233 ? 20.320 18.927 15.487 1.00 94.31 233 ARG A O 1
ATOM 1817 N N . ARG A 1 234 ? 18.329 19.725 16.158 1.00 92.56 234 ARG A N 1
ATOM 1818 C CA . ARG A 1 234 ? 18.698 21.146 16.103 1.00 92.56 234 ARG A CA 1
ATOM 1819 C C . ARG A 1 234 ? 19.393 21.578 17.385 1.00 92.56 234 ARG A C 1
ATOM 1821 O O . ARG A 1 234 ? 20.367 22.322 17.322 1.00 92.56 234 ARG A O 1
ATOM 1828 N N . THR A 1 235 ? 18.888 21.137 18.534 1.00 94.50 235 THR A N 1
ATOM 1829 C CA . THR A 1 235 ? 19.393 21.552 19.854 1.00 94.50 235 THR A CA 1
ATOM 1830 C C . THR A 1 235 ? 20.352 20.537 20.474 1.00 94.50 235 THR A C 1
ATOM 1832 O O . THR A 1 235 ? 21.057 20.871 21.423 1.00 94.50 235 THR A O 1
ATOM 1835 N N . SER A 1 236 ? 20.407 19.314 19.933 1.00 93.94 236 SER A N 1
ATOM 1836 C CA . SER A 1 236 ? 21.087 18.148 20.520 1.00 93.94 236 SER A CA 1
ATOM 1837 C C . SER A 1 236 ? 20.581 17.779 21.919 1.00 93.94 236 SER A C 1
ATOM 1839 O O . SER A 1 236 ? 21.273 17.080 22.659 1.00 93.94 236 SER A O 1
ATOM 1841 N N . GLN A 1 237 ? 19.391 18.250 22.301 1.00 94.06 237 GLN A N 1
ATOM 1842 C CA . GLN A 1 237 ? 18.783 17.916 23.583 1.00 94.06 237 GLN A CA 1
ATOM 1843 C C . GLN A 1 237 ? 18.053 16.579 23.498 1.00 94.06 237 GLN A C 1
ATOM 1845 O O . GLN A 1 237 ? 17.383 16.269 22.510 1.00 94.06 237 GLN A O 1
ATOM 1850 N N . GLU A 1 238 ? 18.188 15.783 24.557 1.00 95.12 238 GLU A N 1
ATOM 1851 C CA . GLU A 1 238 ? 17.404 14.565 24.719 1.00 95.12 238 GLU A CA 1
ATOM 1852 C C . GLU A 1 238 ? 16.077 14.892 25.399 1.00 95.12 238 GLU A C 1
ATOM 1854 O O . GLU A 1 238 ? 16.031 15.606 26.401 1.00 95.12 238 GLU A O 1
ATOM 1859 N N . HIS A 1 239 ? 15.000 14.319 24.875 1.00 92.75 239 HIS A N 1
ATOM 1860 C CA . HIS A 1 239 ? 13.666 14.422 25.442 1.00 92.75 239 HIS A CA 1
ATOM 1861 C C . HIS A 1 239 ? 13.071 13.028 25.585 1.00 92.75 239 HIS A C 1
ATOM 1863 O O . HIS A 1 239 ? 13.287 12.152 24.745 1.00 92.75 239 HIS A O 1
ATOM 1869 N N . ALA A 1 240 ? 12.293 12.832 26.642 1.00 96.06 240 ALA A N 1
ATOM 1870 C CA . ALA A 1 240 ? 11.598 11.582 26.889 1.00 96.06 240 ALA A CA 1
ATOM 1871 C C . ALA A 1 240 ? 10.092 11.731 26.626 1.00 96.06 240 ALA A C 1
ATOM 1873 O O . ALA A 1 240 ? 9.478 12.759 26.935 1.00 96.06 240 ALA A O 1
ATOM 1874 N N . ILE A 1 241 ? 9.502 10.693 26.039 1.00 97.81 241 ILE A N 1
ATOM 1875 C CA . ILE A 1 241 ? 8.077 10.591 25.742 1.00 97.81 241 ILE A CA 1
ATOM 1876 C C . ILE A 1 241 ? 7.554 9.299 26.366 1.00 97.81 241 ILE A C 1
ATOM 1878 O O . ILE A 1 241 ? 7.994 8.214 25.996 1.00 97.81 241 ILE A O 1
ATOM 1882 N N . HIS A 1 242 ? 6.623 9.399 27.310 1.00 98.06 242 HIS A N 1
ATOM 1883 C CA . HIS A 1 242 ? 5.917 8.238 27.846 1.00 98.06 242 HIS A CA 1
ATOM 1884 C C . HIS A 1 242 ? 4.762 7.856 26.919 1.00 98.06 242 HIS A C 1
ATOM 1886 O O . HIS A 1 242 ? 3.967 8.721 26.530 1.00 98.06 242 HIS A O 1
ATOM 1892 N N . THR A 1 243 ? 4.682 6.580 26.539 1.00 98.50 243 THR A N 1
ATOM 1893 C CA . THR A 1 243 ? 3.659 6.100 25.615 1.00 98.50 243 THR A CA 1
ATOM 1894 C C . THR A 1 243 ? 3.167 4.688 25.869 1.00 98.50 243 THR A C 1
ATOM 1896 O O . THR A 1 243 ? 3.911 3.842 26.346 1.00 98.50 243 THR A O 1
ATOM 1899 N N . LYS A 1 244 ? 1.904 4.418 25.526 1.00 98.00 244 LYS A N 1
ATOM 1900 C CA . LYS A 1 244 ? 1.318 3.077 25.622 1.00 98.00 244 LYS A CA 1
ATOM 1901 C C . LYS A 1 244 ? 1.639 2.228 24.393 1.00 98.00 244 LYS A C 1
ATOM 1903 O O . LYS A 1 244 ? 1.889 1.039 24.555 1.00 98.00 244 LYS A O 1
ATOM 1908 N N . TYR A 1 245 ? 1.654 2.835 23.206 1.00 98.62 245 TYR A N 1
ATOM 1909 C CA . TYR A 1 245 ? 1.914 2.179 21.925 1.00 98.62 245 TYR A CA 1
ATOM 1910 C C . TYR A 1 245 ? 3.039 2.863 21.159 1.00 98.62 245 TYR A C 1
ATOM 1912 O O . TYR A 1 245 ? 3.026 4.083 20.978 1.00 98.62 245 TYR A O 1
ATOM 1920 N N . LEU A 1 246 ? 3.965 2.055 20.642 1.00 98.81 246 LEU A N 1
ATOM 1921 C CA . LEU A 1 246 ? 5.084 2.510 19.825 1.00 98.81 246 LEU A CA 1
ATOM 1922 C C . LEU A 1 246 ? 4.995 1.916 18.416 1.00 98.81 246 LEU A C 1
ATOM 1924 O O . LEU A 1 246 ? 4.991 0.698 18.242 1.00 98.81 246 LEU A O 1
ATOM 1928 N N . PHE A 1 247 ? 4.970 2.780 17.403 1.00 98.88 247 PHE A N 1
ATOM 1929 C CA . PHE A 1 247 ? 4.894 2.381 15.998 1.00 98.88 247 PHE A CA 1
ATOM 1930 C C . PHE A 1 247 ? 6.216 2.668 15.277 1.00 98.88 247 PHE A C 1
ATOM 1932 O O . PHE A 1 247 ? 6.564 3.824 15.032 1.00 98.88 247 PHE A O 1
ATOM 1939 N N . GLY A 1 248 ? 6.953 1.613 14.930 1.00 98.62 248 GLY A N 1
ATOM 1940 C CA . GLY A 1 248 ? 8.164 1.653 14.113 1.00 98.62 248 GLY A CA 1
ATOM 1941 C C . GLY A 1 248 ? 7.837 1.807 12.629 1.00 98.62 248 GLY A C 1
ATOM 1942 O O . GLY A 1 248 ? 7.694 0.819 11.907 1.00 98.62 248 GLY A O 1
ATOM 1943 N N . CYS A 1 249 ? 7.735 3.054 12.178 1.00 98.50 249 CYS A N 1
ATOM 1944 C CA . CYS A 1 249 ? 7.524 3.464 10.784 1.00 98.50 249 CYS A CA 1
ATOM 1945 C C . CYS A 1 249 ? 8.785 4.145 10.204 1.00 98.50 249 CYS A C 1
ATOM 1947 O O . CYS A 1 249 ? 8.711 4.966 9.286 1.00 98.50 249 CYS A O 1
ATOM 1949 N N . ASP A 1 250 ? 9.953 3.814 10.758 1.00 97.19 250 ASP A N 1
ATOM 1950 C CA . ASP A 1 250 ? 11.261 4.458 10.586 1.00 97.19 250 ASP A CA 1
ATOM 1951 C C . ASP A 1 250 ? 12.107 3.848 9.450 1.00 97.19 250 ASP A C 1
ATOM 1953 O O . ASP A 1 250 ? 13.301 4.117 9.298 1.00 97.19 250 ASP A O 1
ATOM 1957 N N . GLY A 1 251 ? 11.455 3.069 8.587 1.00 94.69 251 GLY A N 1
ATOM 1958 C CA . GLY A 1 251 ? 11.954 2.672 7.277 1.00 94.69 251 GLY A CA 1
ATOM 1959 C C . GLY A 1 251 ? 13.042 1.596 7.284 1.00 94.69 251 GLY A C 1
ATOM 1960 O O . GLY A 1 251 ? 13.250 0.860 8.247 1.00 94.69 251 GLY A O 1
ATOM 1961 N N . GLY A 1 252 ? 13.773 1.499 6.170 1.00 91.56 252 GLY A N 1
ATOM 1962 C CA . GLY A 1 252 ? 14.661 0.370 5.870 1.00 91.56 252 GLY A CA 1
ATOM 1963 C C . GLY A 1 252 ? 15.871 0.170 6.796 1.00 91.56 252 GLY A C 1
ATOM 1964 O O . GLY A 1 252 ? 16.648 -0.762 6.592 1.00 91.56 252 GLY A O 1
ATOM 1965 N N . ARG A 1 253 ? 16.080 1.036 7.793 1.00 92.25 253 ARG A N 1
ATOM 1966 C CA . ARG A 1 253 ? 17.127 0.913 8.828 1.00 92.25 253 ARG A CA 1
ATOM 1967 C C . ARG A 1 253 ? 16.551 1.018 10.241 1.00 92.25 253 ARG A C 1
ATOM 1969 O O . ARG A 1 253 ? 17.262 1.443 11.153 1.00 92.25 253 ARG A O 1
ATOM 1976 N N . SER A 1 254 ? 15.286 0.626 10.383 1.00 97.00 254 SER A N 1
ATOM 1977 C CA . SER A 1 254 ? 14.494 0.778 11.597 1.00 97.00 254 SER A CA 1
ATOM 1978 C C . SER A 1 254 ? 15.294 0.472 12.869 1.00 97.00 254 SER A C 1
ATOM 1980 O O . SER A 1 254 ? 15.893 -0.598 13.030 1.00 97.00 254 SER A O 1
ATOM 1982 N N . ALA A 1 255 ? 15.390 1.470 13.741 1.00 97.38 255 ALA A N 1
ATOM 1983 C CA . ALA A 1 255 ? 15.958 1.347 15.074 1.00 97.38 255 ALA A CA 1
ATOM 1984 C C . ALA A 1 255 ? 14.944 0.695 16.021 1.00 97.38 255 ALA A C 1
ATOM 1986 O O . ALA A 1 255 ? 15.340 -0.148 16.822 1.00 97.38 255 ALA A O 1
ATOM 1987 N N . VAL A 1 256 ? 13.650 0.993 15.848 1.00 98.25 256 VAL A N 1
ATOM 1988 C CA . VAL A 1 256 ? 12.565 0.383 16.634 1.00 98.25 256 VAL A CA 1
ATOM 1989 C C . VAL A 1 256 ? 12.532 -1.132 16.426 1.00 98.25 256 VAL A C 1
ATOM 1991 O O . VAL A 1 256 ? 12.612 -1.885 17.392 1.00 98.25 256 VAL A O 1
ATOM 1994 N N . GLN A 1 257 ? 12.520 -1.593 15.172 1.00 97.62 257 GLN A N 1
ATOM 1995 C CA . GLN A 1 257 ? 12.538 -3.020 14.830 1.00 97.62 257 GLN A CA 1
ATOM 1996 C C . GLN A 1 257 ? 13.773 -3.731 15.399 1.00 97.62 257 GLN A C 1
ATOM 1998 O O . GLN A 1 257 ? 13.664 -4.849 15.904 1.00 97.62 257 GLN A O 1
ATOM 2003 N N . ARG A 1 258 ? 14.950 -3.090 15.335 1.00 97.38 258 ARG A N 1
ATOM 2004 C CA . ARG A 1 258 ? 16.196 -3.650 15.882 1.00 97.38 258 ARG A CA 1
ATOM 2005 C C . ARG A 1 258 ? 16.153 -3.770 17.397 1.00 97.38 258 ARG A C 1
ATOM 2007 O O . ARG A 1 258 ? 16.574 -4.797 17.917 1.00 97.38 258 ARG A O 1
ATOM 2014 N N . GLN A 1 259 ? 15.663 -2.745 18.088 1.00 97.88 259 GLN A N 1
ATOM 2015 C CA . GLN A 1 259 ? 15.562 -2.771 19.541 1.00 97.88 259 GLN A CA 1
ATOM 2016 C C . GLN A 1 259 ? 14.516 -3.782 20.024 1.00 97.88 259 GLN A C 1
ATOM 2018 O O . GLN A 1 259 ? 14.753 -4.465 21.016 1.00 97.88 259 GLN A O 1
ATOM 2023 N N . LEU A 1 260 ? 13.407 -3.929 19.294 1.00 96.94 260 LEU A N 1
ATOM 2024 C CA . LEU A 1 260 ? 12.384 -4.936 19.579 1.00 96.94 260 LEU A CA 1
ATOM 2025 C C . LEU A 1 260 ? 12.910 -6.376 19.428 1.00 96.94 260 LEU A C 1
ATOM 2027 O O . LEU A 1 260 ? 12.311 -7.305 19.954 1.00 96.94 260 LEU A O 1
ATOM 2031 N N . GLY A 1 261 ? 14.031 -6.576 18.726 1.00 96.44 261 GLY A N 1
ATOM 2032 C CA . GLY A 1 261 ? 14.650 -7.893 18.556 1.00 96.44 261 GLY A CA 1
ATOM 2033 C C . GLY A 1 261 ? 13.973 -8.777 17.506 1.00 96.44 261 GLY A C 1
ATOM 2034 O O . GLY A 1 261 ? 14.238 -9.976 17.453 1.00 96.44 261 GLY A O 1
ATOM 2035 N N . ILE A 1 262 ? 13.125 -8.201 16.650 1.00 95.56 262 ILE A N 1
ATOM 2036 C CA . ILE A 1 262 ? 12.508 -8.911 15.520 1.00 95.56 262 ILE A CA 1
ATOM 2037 C C . ILE A 1 262 ? 13.601 -9.341 14.533 1.00 95.56 262 ILE A C 1
ATOM 2039 O O . ILE A 1 262 ? 14.498 -8.558 14.214 1.00 95.56 262 ILE A O 1
ATOM 2043 N N . SER A 1 263 ? 13.544 -10.567 14.016 1.00 95.62 263 SER A N 1
ATOM 2044 C CA . SER A 1 263 ? 14.556 -11.056 13.079 1.00 95.62 263 SER A CA 1
ATOM 2045 C C . SER A 1 263 ? 14.205 -10.688 11.640 1.00 95.62 263 SER A C 1
ATOM 2047 O O . SER A 1 263 ? 13.051 -10.693 11.223 1.00 95.62 263 SER A O 1
ATOM 2049 N N . LEU A 1 264 ? 15.229 -10.376 10.846 1.00 95.75 264 LEU A N 1
ATOM 2050 C CA . LEU A 1 264 ? 15.079 -10.093 9.420 1.00 95.75 264 LEU A CA 1
ATOM 2051 C C . LEU A 1 264 ? 15.660 -11.245 8.605 1.00 95.75 264 LEU A C 1
ATOM 2053 O O . LEU A 1 264 ? 16.871 -11.477 8.630 1.00 95.75 264 LEU A O 1
ATOM 2057 N N . THR A 1 265 ? 14.819 -11.903 7.816 1.00 93.75 265 THR A N 1
ATOM 2058 C CA . THR A 1 265 ? 15.265 -12.818 6.763 1.00 93.75 265 THR A CA 1
ATOM 2059 C C . THR A 1 265 ? 15.784 -11.984 5.599 1.00 93.75 265 THR A C 1
ATOM 2061 O O . THR A 1 265 ? 15.055 -11.141 5.075 1.00 93.75 265 THR A O 1
ATOM 2064 N N . LYS A 1 266 ? 17.045 -12.196 5.207 1.00 90.31 266 LYS A N 1
ATOM 2065 C CA . LYS A 1 266 ? 17.697 -11.460 4.119 1.00 90.31 266 LYS A CA 1
ATOM 2066 C C . LYS A 1 266 ? 18.064 -12.412 2.986 1.00 90.31 266 LYS A C 1
ATOM 2068 O O . LYS A 1 266 ? 18.827 -13.351 3.201 1.00 90.31 266 LYS A O 1
ATOM 2073 N N . GLY A 1 267 ? 17.551 -12.145 1.794 1.00 83.06 267 GLY A N 1
ATOM 2074 C CA . GLY A 1 267 ? 18.016 -12.743 0.553 1.00 83.06 267 GLY A CA 1
ATOM 2075 C C . GLY A 1 267 ? 19.310 -12.100 0.049 1.00 83.06 267 GLY A C 1
ATOM 2076 O O . GLY A 1 267 ? 19.939 -11.266 0.710 1.00 83.06 267 GLY A O 1
ATOM 2077 N N . SER A 1 268 ? 19.731 -12.493 -1.151 1.00 75.50 268 SER A N 1
ATOM 2078 C CA . SER A 1 268 ? 20.914 -11.921 -1.796 1.00 75.50 268 SER A CA 1
ATOM 2079 C C . SER A 1 268 ? 20.643 -10.482 -2.244 1.00 75.50 268 SER A C 1
ATOM 2081 O O . SER A 1 268 ? 19.712 -10.233 -3.006 1.00 75.50 268 SER A O 1
ATOM 2083 N N . SER A 1 269 ? 21.480 -9.533 -1.805 1.00 68.50 269 SER A N 1
ATOM 2084 C CA . SER A 1 269 ? 21.449 -8.154 -2.317 1.00 68.50 269 SER A CA 1
ATOM 2085 C C . SER A 1 269 ? 21.621 -8.157 -3.837 1.00 68.50 269 SER A C 1
ATOM 2087 O O . SER A 1 269 ? 22.560 -8.771 -4.345 1.00 68.50 269 SER A O 1
ATOM 2089 N N . GLN A 1 270 ? 20.729 -7.470 -4.556 1.00 66.25 270 GLN A N 1
ATOM 2090 C CA . GLN A 1 270 ? 20.696 -7.487 -6.026 1.00 66.25 270 GLN A CA 1
ATOM 2091 C C . GLN A 1 270 ? 21.367 -6.257 -6.667 1.00 66.25 270 GLN A C 1
ATOM 2093 O O . GLN A 1 270 ? 21.150 -5.966 -7.840 1.00 66.25 270 GLN A O 1
ATOM 2098 N N . GLY A 1 271 ? 22.213 -5.546 -5.911 1.00 71.56 271 GLY A N 1
ATOM 2099 C CA . GLY A 1 271 ? 23.060 -4.462 -6.415 1.00 71.56 271 GLY A CA 1
ATOM 2100 C C . GLY A 1 271 ? 22.654 -3.058 -5.958 1.00 71.56 271 GLY A C 1
ATOM 2101 O O . GLY A 1 271 ? 21.771 -2.869 -5.117 1.00 71.56 271 GLY A O 1
ATOM 2102 N N . ASN A 1 272 ? 23.355 -2.064 -6.504 1.00 78.56 272 ASN A N 1
ATOM 2103 C CA . ASN A 1 272 ? 23.117 -0.641 -6.257 1.00 78.56 272 ASN A CA 1
ATOM 2104 C C . ASN A 1 272 ? 22.306 -0.046 -7.410 1.00 78.56 272 ASN A C 1
ATOM 2106 O O . ASN A 1 272 ? 22.445 -0.491 -8.542 1.00 78.56 272 ASN A O 1
ATOM 2110 N N . ALA A 1 273 ? 21.541 1.004 -7.149 1.00 85.56 273 ALA A N 1
ATOM 2111 C CA . ALA A 1 273 ? 20.930 1.832 -8.179 1.00 85.56 273 ALA A CA 1
ATOM 2112 C C . ALA A 1 273 ? 21.097 3.317 -7.833 1.00 85.56 273 ALA A C 1
ATOM 2114 O O . ALA A 1 273 ? 21.242 3.702 -6.665 1.00 85.56 273 ALA A O 1
ATOM 2115 N N . LEU A 1 274 ? 21.115 4.149 -8.871 1.00 89.38 274 LEU A N 1
ATOM 2116 C CA . LEU A 1 274 ? 21.280 5.592 -8.771 1.00 89.38 274 LEU A CA 1
ATOM 2117 C C . LEU A 1 274 ? 20.074 6.282 -9.398 1.00 89.38 274 LEU A C 1
ATOM 2119 O O . LEU A 1 274 ? 19.828 6.148 -10.590 1.00 89.38 274 LEU A O 1
ATOM 2123 N N . ASN A 1 275 ? 19.355 7.063 -8.606 1.00 92.62 275 ASN A N 1
ATOM 2124 C CA . ASN A 1 275 ? 18.319 7.951 -9.106 1.00 92.62 275 ASN A CA 1
ATOM 2125 C C . ASN A 1 275 ? 18.940 9.317 -9.384 1.00 92.62 275 ASN A C 1
ATOM 2127 O O . ASN A 1 275 ? 19.509 9.932 -8.481 1.00 92.62 275 ASN A O 1
ATOM 2131 N N . VAL A 1 276 ? 18.780 9.802 -10.610 1.00 94.69 276 VAL A N 1
ATOM 2132 C CA . VAL A 1 276 ? 19.109 11.171 -11.010 1.00 94.69 276 VAL A CA 1
ATOM 2133 C C . VAL A 1 276 ? 17.793 11.868 -11.333 1.00 94.69 276 VAL A C 1
ATOM 2135 O O . VAL A 1 276 ? 17.149 11.566 -12.337 1.00 94.69 276 VAL A O 1
ATOM 2138 N N . HIS A 1 277 ? 17.352 12.743 -10.435 1.00 96.31 277 HIS A N 1
ATOM 2139 C CA . HIS A 1 277 ? 16.143 13.541 -10.606 1.00 96.31 277 HIS A CA 1
ATOM 2140 C C . HIS A 1 277 ? 16.484 14.772 -11.445 1.00 96.31 277 HIS A C 1
ATOM 2142 O O . HIS A 1 277 ? 17.425 15.487 -11.104 1.00 96.31 277 HIS A O 1
ATOM 2148 N N . ILE A 1 278 ? 15.763 15.003 -12.539 1.00 96.94 278 ILE A N 1
ATOM 2149 C CA . ILE A 1 278 ? 16.095 16.030 -13.528 1.00 96.94 278 ILE A CA 1
ATOM 2150 C C . ILE A 1 278 ? 14.872 16.828 -13.976 1.00 96.94 278 ILE A C 1
ATOM 2152 O O . ILE A 1 278 ? 13.745 16.326 -13.936 1.00 96.94 278 ILE A O 1
ATOM 2156 N N . LYS A 1 279 ? 15.133 18.021 -14.517 1.00 97.56 279 LYS A N 1
ATOM 2157 C CA . LYS A 1 279 ? 14.246 18.667 -15.489 1.00 97.56 279 LYS A CA 1
ATOM 2158 C C . LYS A 1 279 ? 14.834 18.601 -16.889 1.00 97.56 279 LYS A C 1
ATOM 2160 O O . LYS A 1 279 ? 16.023 18.871 -17.085 1.00 97.56 279 LYS A O 1
ATOM 2165 N N . ALA A 1 280 ? 13.992 18.222 -17.838 1.00 96.94 280 ALA A N 1
ATOM 2166 C CA . ALA A 1 280 ? 14.263 18.187 -19.263 1.00 96.94 280 ALA A CA 1
ATOM 2167 C C . ALA A 1 280 ? 12.928 18.140 -20.021 1.00 96.94 280 ALA A C 1
ATOM 2169 O O . ALA A 1 280 ? 12.151 17.197 -19.842 1.00 96.94 280 ALA A O 1
ATOM 2170 N N . ASP A 1 281 ? 12.691 19.108 -20.909 1.00 95.94 281 ASP A N 1
ATOM 2171 C CA . ASP A 1 281 ? 11.533 19.080 -21.804 1.00 95.94 281 ASP A CA 1
ATOM 2172 C C . ASP A 1 281 ? 11.722 17.989 -22.866 1.00 95.94 281 ASP A C 1
ATOM 2174 O O . ASP A 1 281 ? 12.515 18.118 -23.803 1.00 95.94 281 ASP A O 1
ATOM 2178 N N . LEU A 1 282 ? 10.976 16.896 -22.708 1.00 95.00 282 LEU A N 1
ATOM 2179 C CA . LEU A 1 282 ? 10.949 15.768 -23.638 1.00 95.00 282 LEU A CA 1
ATOM 2180 C C . LEU A 1 282 ? 9.625 15.687 -24.412 1.00 95.00 282 LEU A C 1
ATOM 2182 O O . LEU A 1 282 ? 9.365 14.688 -25.087 1.00 95.00 282 LEU A O 1
ATOM 2186 N N . SER A 1 283 ? 8.789 16.729 -24.364 1.00 92.88 283 SER A N 1
ATOM 2187 C CA . SER A 1 283 ? 7.445 16.747 -24.963 1.00 92.88 283 SER A CA 1
ATOM 2188 C C . SER A 1 283 ? 7.434 16.391 -26.455 1.00 92.88 283 SER A C 1
ATOM 2190 O O . SER A 1 283 ? 6.516 15.720 -26.939 1.00 92.88 283 SER A O 1
ATOM 2192 N N . SER A 1 284 ? 8.482 16.773 -27.189 1.00 92.31 284 SER A N 1
ATOM 2193 C CA . SER A 1 284 ? 8.630 16.514 -28.623 1.00 92.31 284 SER A CA 1
ATOM 2194 C C . SER A 1 284 ? 8.651 15.020 -28.960 1.00 92.31 284 SER A C 1
ATOM 2196 O O . SER A 1 284 ? 8.025 14.617 -29.944 1.00 92.31 284 SER A O 1
ATOM 2198 N N . CYS A 1 285 ? 9.285 14.190 -28.123 1.00 91.06 285 CYS A N 1
ATOM 2199 C CA . CYS A 1 285 ? 9.353 12.743 -28.320 1.00 91.06 285 CYS A CA 1
ATOM 2200 C C . CYS A 1 285 ? 8.221 11.969 -27.630 1.00 91.06 285 CYS A C 1
ATOM 2202 O O . CYS A 1 285 ? 8.127 10.763 -27.829 1.00 91.06 285 CYS A O 1
ATOM 2204 N N . MET A 1 286 ? 7.329 12.621 -26.877 1.00 92.19 286 MET A N 1
ATOM 2205 C CA . MET A 1 286 ? 6.237 11.940 -26.158 1.00 92.19 286 MET A CA 1
ATOM 2206 C C . MET A 1 286 ? 4.926 11.835 -26.950 1.00 92.19 286 MET A C 1
ATOM 2208 O O . MET A 1 286 ? 4.098 10.978 -26.647 1.00 92.19 286 MET A O 1
ATOM 2212 N N . LYS A 1 287 ? 4.748 12.618 -28.026 1.00 86.75 287 LYS A N 1
ATOM 2213 C CA . LYS A 1 287 ? 3.490 12.692 -28.807 1.00 86.75 287 LYS A CA 1
ATOM 2214 C C . LYS A 1 287 ? 2.923 11.333 -29.247 1.00 86.75 287 LYS A C 1
ATOM 2216 O O . LYS A 1 287 ? 1.714 11.137 -29.215 1.00 86.75 287 LYS A O 1
ATOM 2221 N N . SER A 1 288 ? 3.778 10.399 -29.667 1.00 84.81 288 SER A N 1
ATOM 2222 C CA . SER A 1 288 ? 3.397 9.036 -30.087 1.00 84.81 288 SER A CA 1
ATOM 2223 C C . SER A 1 288 ? 3.799 7.951 -29.077 1.00 84.81 288 SER A C 1
ATOM 2225 O O . SER A 1 288 ? 3.619 6.753 -29.321 1.00 84.81 288 SER A O 1
ATOM 2227 N N . ARG A 1 289 ? 4.363 8.361 -27.938 1.00 89.50 289 ARG A N 1
ATOM 2228 C CA . ARG A 1 289 ? 5.027 7.526 -26.927 1.00 89.50 289 ARG A CA 1
ATOM 2229 C C . ARG A 1 289 ? 4.495 7.879 -25.533 1.00 89.50 289 ARG A C 1
ATOM 2231 O O . ARG A 1 289 ? 5.271 8.043 -24.604 1.00 89.50 289 ARG A O 1
ATOM 2238 N N . ASN A 1 290 ? 3.171 8.017 -25.402 1.00 88.06 290 ASN A N 1
ATOM 2239 C CA . ASN A 1 290 ? 2.511 8.371 -24.141 1.00 88.06 290 ASN A CA 1
ATOM 2240 C C . ASN A 1 290 ? 2.552 7.206 -23.128 1.00 88.06 290 ASN A C 1
ATOM 2242 O O . ASN A 1 290 ? 1.583 6.460 -22.966 1.00 88.06 290 ASN A O 1
ATOM 2246 N N . VAL A 1 291 ? 3.717 7.023 -22.510 1.00 92.00 291 VAL A N 1
ATOM 2247 C CA . VAL A 1 291 ? 4.034 6.017 -21.492 1.00 92.00 291 VAL A CA 1
ATOM 2248 C C . VAL A 1 291 ? 4.794 6.691 -20.346 1.00 92.00 291 VAL A C 1
ATOM 2250 O O . VAL A 1 291 ? 5.523 7.652 -20.576 1.00 92.00 291 VAL A O 1
ATOM 2253 N N . ASN A 1 292 ? 4.649 6.214 -19.110 1.00 89.38 292 ASN A N 1
ATOM 2254 C CA . ASN A 1 292 ? 5.267 6.838 -17.930 1.00 89.38 292 ASN A CA 1
ATOM 2255 C C . ASN A 1 292 ? 6.663 6.284 -17.634 1.00 89.38 292 ASN A C 1
ATOM 2257 O O . ASN A 1 292 ? 7.435 6.916 -16.912 1.00 89.38 292 ASN A O 1
ATOM 2261 N N . MET A 1 293 ? 6.993 5.122 -18.199 1.00 94.06 293 MET A N 1
ATOM 2262 C CA . MET A 1 293 ? 8.248 4.415 -17.973 1.00 94.06 293 MET A CA 1
ATOM 2263 C C . MET A 1 293 ? 8.929 4.021 -19.279 1.00 94.06 293 MET A C 1
ATOM 2265 O O . MET A 1 293 ? 8.307 3.544 -20.231 1.00 94.06 293 MET A O 1
ATOM 2269 N N . HIS A 1 294 ? 10.240 4.219 -19.291 1.00 95.81 294 HIS A N 1
ATOM 2270 C CA . HIS A 1 294 ? 11.086 4.172 -20.470 1.00 95.81 294 HIS A CA 1
ATOM 2271 C C . HIS A 1 294 ? 12.390 3.448 -20.159 1.00 95.81 294 HIS A C 1
ATOM 2273 O O . HIS A 1 294 ? 13.348 4.053 -19.676 1.00 95.81 294 HIS A O 1
ATOM 2279 N N . TRP A 1 295 ? 12.431 2.153 -20.436 1.00 95.19 295 TRP A N 1
ATOM 2280 C CA . TRP A 1 295 ? 13.648 1.365 -20.311 1.00 95.19 295 TRP A CA 1
ATOM 2281 C C . TRP A 1 295 ? 14.554 1.635 -21.504 1.00 95.19 295 TRP A C 1
ATOM 2283 O O . TRP A 1 295 ? 14.222 1.293 -22.638 1.00 95.19 295 TRP A O 1
ATOM 2293 N N . VAL A 1 296 ? 15.705 2.243 -21.245 1.00 94.31 296 VAL A N 1
ATOM 2294 C CA . VAL A 1 296 ? 16.697 2.552 -22.265 1.00 94.31 296 VAL A CA 1
ATOM 2295 C C . VAL A 1 296 ? 17.854 1.568 -22.189 1.00 94.31 296 VAL A C 1
ATOM 2297 O O . VAL A 1 296 ? 18.512 1.430 -21.155 1.00 94.31 296 VAL A O 1
ATOM 2300 N N . ILE A 1 297 ? 18.091 0.884 -23.307 1.00 92.56 297 ILE A N 1
ATOM 2301 C CA . ILE A 1 297 ? 19.048 -0.214 -23.426 1.00 92.56 297 ILE A CA 1
ATOM 2302 C C . ILE A 1 297 ? 19.841 -0.019 -24.718 1.00 92.56 297 ILE A C 1
ATOM 2304 O O . ILE A 1 297 ? 19.259 0.142 -25.790 1.00 92.56 297 ILE A O 1
ATOM 2308 N N . LYS A 1 298 ? 21.174 -0.052 -24.617 1.00 91.88 298 LYS A N 1
ATOM 2309 C CA . LYS A 1 298 ? 22.107 0.133 -25.740 1.00 91.88 298 LYS A CA 1
ATOM 2310 C C . LYS A 1 298 ? 23.037 -1.083 -25.868 1.00 91.88 298 LYS A C 1
ATOM 2312 O O . LYS A 1 298 ? 24.165 -1.026 -25.380 1.00 91.88 298 LYS A O 1
ATOM 2317 N N . PRO A 1 299 ? 22.583 -2.196 -26.476 1.00 91.19 299 PRO A N 1
ATOM 2318 C CA . PRO A 1 299 ? 23.348 -3.447 -26.473 1.00 91.19 299 PRO A CA 1
ATOM 2319 C C . PRO A 1 299 ? 24.693 -3.348 -27.206 1.00 91.19 299 PRO A C 1
ATOM 2321 O O . PRO A 1 299 ? 25.679 -3.964 -26.817 1.00 91.19 299 PRO A O 1
ATOM 2324 N N . ASP A 1 300 ? 24.763 -2.544 -28.260 1.00 90.38 300 ASP A N 1
ATOM 2325 C CA . ASP A 1 300 ? 25.922 -2.390 -29.146 1.00 90.38 300 ASP A CA 1
ATOM 2326 C C . ASP A 1 300 ? 26.955 -1.350 -28.668 1.00 90.38 300 ASP A C 1
ATOM 2328 O O . ASP A 1 300 ? 27.948 -1.085 -29.356 1.00 90.38 300 ASP A O 1
ATOM 2332 N N . GLN A 1 301 ? 26.754 -0.761 -27.488 1.00 88.19 301 GLN A N 1
ATOM 2333 C CA . GLN A 1 301 ? 27.689 0.179 -26.877 1.00 88.19 301 GLN A CA 1
ATOM 2334 C C . GLN A 1 301 ? 28.338 -0.433 -25.643 1.00 88.19 301 GLN A C 1
ATOM 2336 O O . GLN A 1 301 ? 27.737 -1.240 -24.933 1.00 88.19 301 GLN A O 1
ATOM 2341 N N . ASP A 1 302 ? 29.582 -0.042 -25.377 1.00 80.25 302 ASP A N 1
ATOM 2342 C CA . ASP A 1 302 ? 30.154 -0.258 -24.057 1.00 80.25 302 ASP A CA 1
ATOM 2343 C C . ASP A 1 302 ? 29.518 0.733 -23.105 1.00 80.25 302 ASP A C 1
ATOM 2345 O O . ASP A 1 302 ? 29.626 1.954 -23.252 1.00 80.25 302 ASP A O 1
ATOM 2349 N N . ASN A 1 303 ? 28.799 0.180 -22.143 1.00 70.88 303 ASN A N 1
ATOM 2350 C CA . ASN A 1 303 ? 28.178 0.982 -21.125 1.00 70.88 303 ASN A CA 1
ATOM 2351 C C . ASN A 1 303 ? 29.266 1.418 -20.138 1.00 70.88 303 ASN A C 1
ATOM 2353 O O . ASN A 1 303 ? 29.918 0.592 -19.501 1.00 70.88 303 ASN A O 1
ATOM 2357 N N . ALA A 1 304 ? 29.464 2.731 -20.023 1.00 63.69 304 ALA A N 1
ATOM 2358 C CA . ALA A 1 304 ? 30.077 3.327 -18.852 1.00 63.69 304 ALA A CA 1
ATOM 2359 C C . ALA A 1 304 ? 29.369 2.839 -17.572 1.00 63.69 304 ALA A C 1
ATOM 2361 O O . ALA A 1 304 ? 28.240 2.347 -17.596 1.00 63.69 304 ALA A O 1
ATOM 2362 N N . MET A 1 305 ? 30.028 3.027 -16.430 1.00 65.50 305 MET A N 1
ATOM 2363 C CA . MET A 1 305 ? 29.557 2.614 -15.100 1.00 65.50 305 MET A CA 1
ATOM 2364 C C . MET A 1 305 ? 28.049 2.833 -14.858 1.00 65.50 305 MET A C 1
ATOM 2366 O O . MET A 1 305 ? 27.411 2.037 -14.177 1.00 65.50 305 MET A O 1
ATOM 2370 N N . TRP A 1 306 ? 27.485 3.897 -15.436 1.00 69.75 306 TRP A N 1
ATOM 2371 C CA . TRP A 1 306 ? 26.138 4.385 -15.165 1.00 69.75 306 TRP A CA 1
ATOM 2372 C C . TRP A 1 306 ? 25.087 4.042 -16.211 1.00 69.75 306 TRP A C 1
ATOM 2374 O O . TRP A 1 306 ? 23.925 4.257 -15.936 1.00 69.75 306 TRP A O 1
ATOM 2384 N N . ASN A 1 307 ? 25.417 3.528 -17.392 1.00 68.25 307 ASN A N 1
ATOM 2385 C CA . ASN A 1 307 ? 24.418 3.308 -18.450 1.00 68.25 307 ASN A CA 1
ATOM 2386 C C . ASN A 1 307 ? 24.232 1.830 -18.800 1.00 68.25 307 ASN A C 1
ATOM 2388 O O . ASN A 1 307 ? 23.766 1.533 -19.896 1.00 68.25 307 ASN A O 1
ATOM 2392 N N . TRP A 1 308 ? 24.569 0.906 -17.887 1.00 79.25 308 TRP A N 1
ATOM 2393 C CA . TRP A 1 308 ? 24.324 -0.522 -18.114 1.00 79.25 308 TRP A CA 1
ATOM 2394 C C . TRP A 1 308 ? 22.840 -0.796 -18.369 1.00 79.25 308 TRP A C 1
ATOM 2396 O O . TRP A 1 308 ? 22.499 -1.439 -19.352 1.00 79.25 308 TRP A O 1
ATOM 2406 N N . SER A 1 309 ? 21.943 -0.241 -17.559 1.00 84.69 309 SER A N 1
ATOM 2407 C CA . SER A 1 309 ? 20.558 -0.002 -17.976 1.00 84.69 309 SER A CA 1
ATOM 2408 C C . SER A 1 309 ? 20.049 1.282 -17.336 1.00 84.69 309 SER A C 1
ATOM 2410 O O . SER A 1 309 ? 20.497 1.653 -16.245 1.00 84.69 309 SER A O 1
ATOM 2412 N N . ALA A 1 310 ? 19.138 1.965 -18.021 1.00 91.88 310 ALA A N 1
ATOM 2413 C CA . ALA A 1 310 ? 18.506 3.170 -17.510 1.00 91.88 310 ALA A CA 1
ATOM 2414 C C . ALA A 1 310 ? 16.984 3.064 -17.619 1.00 91.88 310 ALA A C 1
ATOM 2416 O O . ALA A 1 310 ? 16.461 2.522 -18.590 1.00 91.88 310 ALA A O 1
ATOM 2417 N N . LEU A 1 311 ? 16.276 3.616 -16.644 1.00 93.44 311 LEU A N 1
ATOM 2418 C CA . LEU A 1 311 ? 14.830 3.781 -16.669 1.00 93.44 311 LEU A CA 1
ATOM 2419 C C . LEU A 1 311 ? 14.508 5.265 -16.517 1.00 93.44 311 LEU A C 1
ATOM 2421 O O . LEU A 1 311 ? 14.780 5.854 -15.475 1.00 93.44 311 LEU A O 1
ATOM 2425 N N . PHE A 1 312 ? 13.897 5.858 -17.538 1.00 94.56 312 PHE A N 1
ATOM 2426 C CA . PHE A 1 312 ? 13.285 7.178 -17.439 1.00 94.56 312 PHE A CA 1
ATOM 2427 C C . PHE A 1 312 ? 11.861 7.024 -16.919 1.00 94.56 312 PHE A C 1
ATOM 2429 O O . PHE A 1 312 ? 10.997 6.429 -17.569 1.00 94.56 312 PHE A O 1
ATOM 2436 N N . ARG A 1 313 ? 11.619 7.571 -15.734 1.00 93.56 313 ARG A N 1
ATOM 2437 C CA . ARG A 1 313 ? 10.308 7.606 -15.106 1.00 93.56 313 ARG A CA 1
ATOM 2438 C C . ARG A 1 313 ? 9.798 9.036 -15.071 1.00 93.56 313 ARG A C 1
ATOM 2440 O O . ARG A 1 313 ? 10.488 9.933 -14.590 1.00 93.56 313 ARG A O 1
ATOM 2447 N N . GLN A 1 314 ? 8.581 9.235 -15.547 1.00 92.19 314 GLN A N 1
ATOM 2448 C CA . GLN A 1 314 ? 7.912 10.524 -15.476 1.00 92.19 314 GLN A CA 1
ATOM 2449 C C . GLN A 1 314 ? 7.605 10.905 -14.017 1.00 92.19 314 GLN A C 1
ATOM 2451 O O . GLN A 1 314 ? 7.186 10.066 -13.213 1.00 92.19 314 GLN A O 1
ATOM 2456 N N . VAL A 1 315 ? 7.816 12.179 -13.681 1.00 92.62 315 VAL A N 1
ATOM 2457 C CA . VAL A 1 315 ? 7.352 12.811 -12.433 1.00 92.62 315 VAL A CA 1
ATOM 2458 C C . VAL A 1 315 ? 6.284 13.846 -12.764 1.00 92.62 315 VAL A C 1
ATOM 2460 O O . VAL A 1 315 ? 5.185 13.782 -12.223 1.00 92.62 315 VAL A O 1
ATOM 2463 N N . LYS A 1 316 ? 6.576 14.752 -13.707 1.00 90.50 316 LYS A N 1
ATOM 2464 C CA . LYS A 1 316 ? 5.605 15.702 -14.266 1.00 90.50 316 LYS A CA 1
ATOM 2465 C C . LYS A 1 316 ? 5.673 15.659 -15.793 1.00 90.50 316 LYS A C 1
ATOM 2467 O O . LYS A 1 316 ? 6.736 15.950 -16.346 1.00 90.50 316 LYS A O 1
ATOM 2472 N N . PRO A 1 317 ? 4.584 15.292 -16.489 1.00 88.69 317 PRO A N 1
ATOM 2473 C CA . PRO A 1 317 ? 4.582 15.268 -17.948 1.00 88.69 317 PRO A CA 1
ATOM 2474 C C . PRO A 1 317 ? 4.804 16.674 -18.527 1.00 88.69 317 PRO A C 1
ATOM 2476 O O . PRO A 1 317 ? 4.118 17.611 -18.132 1.00 88.69 317 PRO A O 1
ATOM 2479 N N . TYR A 1 318 ? 5.719 16.893 -19.470 1.00 91.06 318 TYR A N 1
ATOM 2480 C CA . TYR A 1 318 ? 6.826 16.024 -19.910 1.00 91.06 318 TYR A CA 1
ATOM 2481 C C . TYR A 1 318 ? 8.176 16.698 -19.613 1.00 91.06 318 TYR A C 1
ATOM 2483 O O . TYR A 1 318 ? 9.081 16.671 -20.445 1.00 91.06 318 TYR A O 1
ATOM 2491 N N . ASP A 1 319 ? 8.277 17.324 -18.437 1.00 92.62 319 ASP A N 1
ATOM 2492 C CA . ASP A 1 319 ? 9.367 18.228 -18.043 1.00 92.62 319 ASP A CA 1
ATOM 2493 C C . ASP A 1 319 ? 10.199 17.708 -16.860 1.00 92.62 319 ASP A C 1
ATOM 2495 O O . ASP A 1 319 ? 11.393 17.967 -16.792 1.00 92.62 319 ASP A O 1
ATOM 2499 N N . GLU A 1 320 ? 9.617 16.937 -15.936 1.00 95.06 320 GLU A N 1
ATOM 2500 C CA . GLU A 1 320 ? 10.317 16.457 -14.733 1.00 95.06 320 GLU A CA 1
ATOM 2501 C C . GLU A 1 320 ? 10.384 14.927 -14.729 1.00 95.06 320 GLU A C 1
ATOM 2503 O O . GLU A 1 320 ? 9.361 14.246 -14.882 1.00 95.06 320 GLU A O 1
ATOM 2508 N N . TRP A 1 321 ? 11.590 14.383 -14.542 1.00 95.62 321 TRP A N 1
ATOM 2509 C CA . TRP A 1 321 ? 11.888 12.961 -14.724 1.00 95.62 321 TRP A CA 1
ATOM 2510 C C . TRP A 1 321 ? 12.843 12.442 -13.653 1.00 95.62 321 TRP A C 1
ATOM 2512 O O . TRP A 1 321 ? 13.763 13.137 -13.233 1.00 95.62 321 TRP A O 1
ATOM 2522 N N . VAL A 1 322 ? 12.697 11.177 -13.269 1.00 95.69 322 VAL A N 1
ATOM 2523 C CA . VAL A 1 322 ? 13.750 10.434 -12.568 1.00 95.69 322 VAL A CA 1
ATOM 2524 C C . VAL A 1 322 ? 14.378 9.461 -13.552 1.00 95.69 322 VAL A C 1
ATOM 2526 O O . VAL A 1 322 ? 13.693 8.590 -14.085 1.00 95.69 322 VAL A O 1
ATOM 2529 N N . CYS A 1 323 ? 15.685 9.587 -13.769 1.00 95.19 323 CYS A N 1
ATOM 2530 C CA . CYS A 1 323 ? 16.474 8.588 -14.473 1.00 95.19 323 CYS A CA 1
ATOM 2531 C C . CYS A 1 323 ? 17.100 7.633 -13.453 1.00 95.19 323 CYS A C 1
ATOM 2533 O O . CYS A 1 323 ? 17.977 8.025 -12.681 1.00 95.19 323 CYS A O 1
ATOM 2535 N N . VAL A 1 324 ? 16.634 6.387 -13.434 1.00 93.31 324 VAL A N 1
ATOM 2536 C CA . VAL A 1 324 ? 17.185 5.322 -12.594 1.00 93.31 324 VAL A CA 1
ATOM 2537 C C . VAL A 1 324 ? 18.253 4.592 -13.388 1.00 93.31 324 VAL A C 1
ATOM 2539 O O . VAL A 1 324 ? 17.950 3.911 -14.363 1.00 93.31 324 VAL A O 1
ATOM 2542 N N . PHE A 1 325 ? 19.498 4.726 -12.964 1.00 91.00 325 PHE A N 1
ATOM 2543 C CA . PHE A 1 325 ? 20.633 4.013 -13.521 1.00 91.00 325 PHE A CA 1
ATOM 2544 C C . PHE A 1 325 ? 20.951 2.791 -12.672 1.00 91.00 325 PHE A C 1
ATOM 2546 O O . PHE A 1 325 ? 21.174 2.896 -11.461 1.00 91.00 325 PHE A O 1
ATOM 2553 N N . VAL A 1 326 ? 21.007 1.633 -13.321 1.00 85.62 326 VAL A N 1
ATOM 2554 C CA . VAL A 1 326 ? 21.489 0.396 -12.710 1.00 85.62 326 VAL A CA 1
ATOM 2555 C C . VAL A 1 326 ? 22.870 0.122 -13.302 1.00 85.62 326 VAL A C 1
ATOM 2557 O O . VAL A 1 326 ? 22.952 -0.099 -14.512 1.00 85.62 326 VAL A O 1
ATOM 2560 N N . PRO A 1 327 ? 23.950 0.181 -12.501 1.00 82.06 327 PRO A N 1
ATOM 2561 C CA . PRO A 1 327 ? 25.294 -0.149 -12.941 1.00 82.06 327 PRO A CA 1
ATOM 2562 C C . PRO A 1 327 ? 25.424 -1.653 -13.212 1.00 82.06 327 PRO A C 1
ATOM 2564 O O . PRO A 1 327 ? 24.568 -2.453 -12.829 1.00 82.06 327 PRO A O 1
ATOM 2567 N N . HIS A 1 328 ? 26.516 -2.056 -13.861 1.00 77.88 328 HIS A N 1
ATOM 2568 C CA . HIS A 1 328 ? 26.796 -3.476 -14.064 1.00 77.88 328 HIS A CA 1
ATOM 2569 C C . HIS A 1 328 ? 2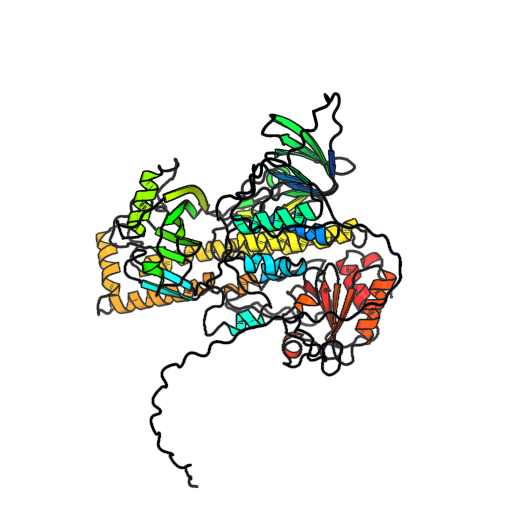6.920 -4.199 -12.702 1.00 77.88 328 HIS A C 1
ATOM 2571 O O . HIS A 1 328 ? 27.488 -3.624 -11.773 1.00 77.88 328 HIS A O 1
ATOM 2577 N N . PRO A 1 329 ? 26.460 -5.457 -12.545 1.00 70.94 329 PRO A N 1
ATOM 2578 C CA . PRO A 1 329 ? 26.507 -6.160 -11.256 1.00 70.94 329 PRO A CA 1
ATOM 2579 C C . PRO A 1 329 ? 27.905 -6.295 -10.627 1.00 70.94 329 PRO A C 1
ATOM 2581 O O . PRO A 1 329 ? 28.027 -6.389 -9.409 1.00 70.94 329 PRO A O 1
ATOM 2584 N N . SER A 1 330 ? 28.970 -6.291 -11.438 1.00 71.50 330 SER A N 1
ATOM 2585 C CA . SER A 1 330 ? 30.358 -6.297 -10.940 1.00 71.50 330 SER A CA 1
ATOM 2586 C C . SER A 1 330 ? 30.844 -4.931 -10.439 1.00 71.50 330 SER A C 1
ATOM 2588 O O . SER A 1 330 ? 31.895 -4.844 -9.806 1.00 71.50 330 SER A O 1
ATOM 2590 N N . THR A 1 331 ? 30.105 -3.858 -10.712 1.00 74.88 331 THR A N 1
ATOM 2591 C CA . THR A 1 331 ? 30.451 -2.505 -10.294 1.00 74.88 331 THR A CA 1
ATOM 2592 C C . THR A 1 331 ? 30.061 -2.293 -8.838 1.00 74.88 331 THR A C 1
ATOM 2594 O O . THR A 1 331 ? 28.888 -2.346 -8.462 1.00 74.88 331 THR A O 1
ATOM 2597 N N . ARG A 1 332 ? 31.052 -1.961 -8.010 1.00 71.44 332 ARG A N 1
ATOM 2598 C CA . ARG A 1 332 ? 30.807 -1.447 -6.664 1.00 71.44 332 ARG A CA 1
ATOM 2599 C C . ARG A 1 332 ? 30.746 0.067 -6.692 1.00 71.44 332 ARG A C 1
ATOM 2601 O O . ARG A 1 332 ? 31.616 0.722 -7.253 1.00 71.44 332 ARG A O 1
ATOM 2608 N N . LEU A 1 333 ? 29.697 0.602 -6.080 1.00 70.62 333 LEU A N 1
ATOM 2609 C CA . LEU A 1 333 ? 29.525 2.031 -5.921 1.00 70.62 333 LEU A CA 1
ATOM 2610 C C . LEU A 1 333 ? 30.011 2.435 -4.538 1.00 70.62 333 LEU A C 1
ATOM 2612 O O . LEU A 1 333 ? 29.302 2.237 -3.554 1.00 70.62 333 LEU A O 1
ATOM 2616 N N . GLU A 1 334 ? 31.221 2.964 -4.440 1.00 70.81 334 GLU A N 1
ATOM 2617 C CA . GLU A 1 334 ? 31.765 3.409 -3.153 1.00 70.81 334 GLU A CA 1
ATOM 2618 C C . GLU A 1 334 ? 31.360 4.861 -2.894 1.00 70.81 334 GLU A C 1
ATOM 2620 O O . GLU A 1 334 ? 30.702 5.142 -1.893 1.00 70.81 334 GLU A O 1
ATOM 2625 N N . GLU A 1 335 ? 31.544 5.742 -3.877 1.00 76.12 335 GLU A N 1
ATOM 2626 C CA . GLU A 1 335 ? 31.244 7.174 -3.763 1.00 76.12 335 GLU A CA 1
ATOM 2627 C C . GLU A 1 335 ? 30.004 7.606 -4.563 1.00 76.12 335 GLU A C 1
ATOM 2629 O O . GLU A 1 335 ? 29.458 6.864 -5.386 1.00 76.12 335 GLU A O 1
ATOM 2634 N N . LYS A 1 336 ? 29.473 8.794 -4.253 1.00 80.44 336 LYS A N 1
ATOM 2635 C CA . LYS A 1 336 ? 28.386 9.412 -5.023 1.00 80.44 336 LYS A CA 1
ATOM 2636 C C . LYS A 1 336 ? 29.004 10.117 -6.245 1.00 80.44 336 LYS A C 1
ATOM 2638 O O . LYS A 1 336 ? 29.924 10.904 -6.050 1.00 80.44 336 LYS A O 1
ATOM 2643 N N . PRO A 1 337 ? 28.520 9.867 -7.475 1.00 84.75 337 PRO A N 1
ATOM 2644 C CA . PRO A 1 337 ? 29.056 10.520 -8.669 1.00 84.75 337 PRO A CA 1
ATOM 2645 C C . PRO A 1 337 ? 28.803 12.030 -8.673 1.00 84.75 337 PRO A C 1
ATOM 2647 O O . PRO A 1 337 ? 27.844 12.504 -8.055 1.00 84.75 337 PRO A O 1
ATOM 2650 N N . SER A 1 338 ? 29.637 12.766 -9.417 1.00 90.12 338 SER A N 1
ATOM 2651 C CA . SER A 1 338 ? 29.439 14.200 -9.650 1.00 90.12 338 SER A CA 1
ATOM 2652 C C . SER A 1 338 ? 28.185 14.476 -10.482 1.00 90.12 338 SER A C 1
ATOM 2654 O O . SER A 1 338 ? 27.693 13.610 -11.219 1.00 90.12 338 SER A O 1
ATOM 2656 N N . GLU A 1 339 ? 27.678 15.702 -10.375 1.00 92.75 339 GLU A N 1
ATOM 2657 C CA . GLU A 1 339 ? 26.515 16.160 -11.132 1.00 92.75 339 GLU A CA 1
ATOM 2658 C C . GLU A 1 339 ? 26.764 16.093 -12.641 1.00 92.75 339 GLU A C 1
ATOM 2660 O O . GLU A 1 339 ? 25.937 15.585 -13.394 1.00 92.75 339 GLU A O 1
ATOM 2665 N N . GLU A 1 340 ? 27.943 16.520 -13.072 1.00 92.12 340 GLU A N 1
ATOM 2666 C CA . GLU A 1 340 ? 28.410 16.559 -14.452 1.00 92.12 340 GLU A CA 1
ATOM 2667 C C . GLU A 1 340 ? 28.450 15.152 -15.048 1.00 92.12 340 GLU A C 1
ATOM 2669 O O . GLU A 1 340 ? 27.906 14.924 -16.129 1.00 92.12 340 GLU A O 1
ATOM 2674 N N . THR A 1 341 ? 28.982 14.181 -14.297 1.00 90.00 341 THR A N 1
ATOM 2675 C CA . THR A 1 341 ? 29.004 12.770 -14.711 1.00 90.00 341 THR A CA 1
ATOM 2676 C C . THR A 1 341 ? 27.584 12.236 -14.906 1.00 90.00 341 THR A C 1
ATOM 2678 O O . THR A 1 341 ? 27.291 11.560 -15.896 1.00 90.00 341 THR A O 1
ATOM 2681 N N . CYS A 1 342 ? 26.674 12.556 -13.981 1.00 91.88 342 CYS A N 1
ATOM 2682 C CA . CYS A 1 342 ? 25.272 12.150 -14.081 1.00 91.88 342 CYS A CA 1
ATOM 2683 C C . CYS A 1 342 ? 24.574 12.825 -15.266 1.00 91.88 342 CYS A C 1
ATOM 2685 O O . CYS A 1 342 ? 23.840 12.170 -16.005 1.00 91.88 342 CYS A O 1
ATOM 2687 N N . LYS A 1 343 ? 24.827 14.117 -15.484 1.00 92.75 343 LYS A N 1
ATOM 2688 C CA . LYS A 1 343 ? 24.260 14.908 -16.580 1.00 92.75 343 LYS A CA 1
ATOM 2689 C C . LYS A 1 343 ? 24.703 14.386 -17.944 1.00 92.75 343 LYS A C 1
ATOM 2691 O O . LYS A 1 343 ? 23.874 14.269 -18.846 1.00 92.75 343 LYS A O 1
ATOM 2696 N N . GLU A 1 344 ? 25.971 14.014 -18.095 1.00 91.00 344 GLU A N 1
ATOM 2697 C CA . GLU A 1 344 ? 26.473 13.360 -19.307 1.00 91.00 344 GLU A CA 1
ATOM 2698 C C . GLU A 1 344 ? 25.798 12.006 -19.549 1.00 91.00 344 GLU A C 1
ATOM 2700 O O . GLU A 1 344 ? 25.357 11.730 -20.668 1.00 91.00 344 GLU A O 1
ATOM 2705 N N . ALA A 1 345 ? 25.668 11.174 -18.510 1.00 91.50 345 ALA A N 1
ATOM 2706 C CA . ALA A 1 345 ? 24.975 9.891 -18.614 1.00 91.50 345 ALA A CA 1
ATOM 2707 C C . ALA A 1 345 ? 23.507 10.077 -19.037 1.00 91.50 345 ALA A C 1
ATOM 2709 O O . ALA A 1 345 ? 23.038 9.402 -19.955 1.00 91.50 345 ALA A O 1
ATOM 2710 N N . VAL A 1 346 ? 22.806 11.043 -18.436 1.00 94.12 346 VAL A N 1
ATOM 2711 C CA . VAL A 1 346 ? 21.427 11.411 -18.792 1.00 94.12 346 VAL A CA 1
ATOM 2712 C C . VAL A 1 346 ? 21.337 11.841 -20.256 1.00 94.12 346 VAL A C 1
ATOM 2714 O O . VAL A 1 346 ? 20.519 11.290 -20.991 1.00 94.12 346 VAL A O 1
ATOM 2717 N N . LYS A 1 347 ? 22.203 12.749 -20.725 1.00 93.25 347 LYS A N 1
ATOM 2718 C CA . LYS A 1 347 ? 22.207 13.200 -22.130 1.00 93.25 347 LYS A CA 1
ATOM 2719 C C . LYS A 1 347 ? 22.419 12.053 -23.122 1.00 93.25 347 LYS A C 1
ATOM 2721 O O . LYS A 1 347 ? 21.716 11.980 -24.129 1.00 93.25 347 LYS A O 1
ATOM 2726 N N . ARG A 1 348 ? 23.321 11.109 -22.821 1.00 90.69 348 ARG A N 1
ATOM 2727 C CA . ARG A 1 348 ? 23.551 9.915 -23.665 1.00 90.69 348 ARG A CA 1
ATOM 2728 C C . ARG A 1 348 ? 22.310 9.029 -23.779 1.00 90.69 348 ARG A C 1
ATOM 2730 O O . ARG A 1 348 ? 22.059 8.444 -24.835 1.00 90.69 348 ARG A O 1
ATOM 2737 N N . VAL A 1 349 ? 21.541 8.912 -22.698 1.00 92.12 349 VAL A N 1
ATOM 2738 C CA . VAL A 1 349 ? 20.311 8.110 -22.652 1.00 92.12 349 VAL A CA 1
ATOM 2739 C C . VAL A 1 349 ? 19.127 8.840 -23.296 1.00 92.12 349 VAL A C 1
ATOM 2741 O O . VAL A 1 349 ? 18.309 8.200 -23.960 1.00 92.12 349 VAL A O 1
ATOM 2744 N N . ILE A 1 350 ? 19.075 10.174 -23.207 1.00 95.31 350 ILE A N 1
ATOM 2745 C CA . ILE A 1 350 ? 18.135 10.999 -23.980 1.00 95.31 350 ILE A CA 1
ATOM 2746 C C . ILE A 1 350 ? 18.386 10.802 -25.481 1.00 95.31 350 ILE A C 1
ATOM 2748 O O . ILE A 1 350 ? 17.465 10.459 -26.225 1.00 95.31 350 ILE A O 1
ATOM 2752 N N . GLY A 1 351 ? 19.646 10.913 -25.912 1.00 93.19 351 GLY A N 1
ATOM 2753 C CA . GLY A 1 351 ? 20.042 10.736 -27.310 1.00 93.19 351 GLY A CA 1
ATOM 2754 C C . GLY A 1 351 ? 19.743 11.942 -28.206 1.00 93.19 351 GLY A C 1
ATOM 2755 O O . GLY A 1 351 ? 19.607 11.763 -29.410 1.00 93.19 351 GLY A O 1
ATOM 2756 N N . ASP A 1 352 ? 19.638 13.134 -27.619 1.00 93.38 352 ASP A N 1
ATOM 2757 C CA . ASP A 1 352 ? 19.598 14.427 -28.308 1.00 93.38 352 ASP A CA 1
ATOM 2758 C C . ASP A 1 352 ? 20.414 15.434 -27.484 1.00 93.38 352 ASP A C 1
ATOM 2760 O O . ASP A 1 352 ? 20.113 15.692 -26.316 1.00 93.38 352 ASP A O 1
ATOM 2764 N N . GLU A 1 353 ? 21.484 15.972 -28.070 1.00 88.88 353 GLU A N 1
ATOM 2765 C CA . GLU A 1 353 ? 22.408 16.883 -27.384 1.00 88.88 353 GLU A CA 1
ATOM 2766 C C . GLU A 1 353 ? 21.809 18.273 -27.130 1.00 88.88 353 GLU A C 1
ATOM 2768 O O . GLU A 1 353 ? 22.278 18.984 -26.230 1.00 88.88 353 GLU A O 1
ATOM 2773 N N . ASN A 1 354 ? 20.757 18.633 -27.876 1.00 93.38 354 ASN A N 1
ATOM 2774 C CA . ASN A 1 354 ? 20.085 19.930 -27.793 1.00 93.38 354 ASN A CA 1
ATOM 2775 C C . ASN A 1 354 ? 19.151 20.038 -26.584 1.00 93.38 354 ASN A C 1
ATOM 2777 O O . ASN A 1 354 ? 18.750 21.142 -26.214 1.00 93.38 354 ASN A O 1
ATOM 2781 N N . VAL A 1 355 ? 18.807 18.915 -25.949 1.00 95.81 355 VAL A N 1
ATOM 2782 C CA . VAL A 1 355 ? 17.959 18.918 -24.758 1.00 95.81 355 VAL A CA 1
ATOM 2783 C C . VAL A 1 355 ? 18.737 19.493 -23.575 1.00 95.81 355 VAL A C 1
ATOM 2785 O O . VAL A 1 355 ? 19.787 18.982 -23.160 1.00 95.81 355 VAL A O 1
ATOM 2788 N N . ALA A 1 356 ? 18.203 20.575 -23.010 1.00 96.19 356 ALA A N 1
ATOM 2789 C CA . ALA A 1 356 ? 18.689 21.130 -21.760 1.00 96.19 356 ALA A CA 1
ATOM 2790 C C . ALA A 1 356 ? 18.344 20.180 -20.604 1.00 96.19 356 ALA A C 1
ATOM 2792 O O . ALA A 1 356 ? 17.211 19.722 -20.482 1.00 96.19 356 ALA A O 1
ATOM 2793 N N . VAL A 1 357 ? 19.339 19.890 -19.764 1.00 97.50 357 VAL A N 1
ATOM 2794 C CA . VAL A 1 357 ? 19.195 19.016 -18.594 1.00 97.50 357 VAL A CA 1
ATOM 2795 C C . VAL A 1 357 ? 19.640 19.782 -17.356 1.00 97.50 357 VAL A C 1
ATOM 2797 O O . VAL A 1 357 ? 20.798 20.207 -17.266 1.00 97.50 357 VAL A O 1
ATOM 2800 N N . GLU A 1 358 ? 18.727 19.926 -16.406 1.00 97.44 358 GLU A N 1
ATOM 2801 C CA . GLU A 1 358 ? 18.978 20.413 -15.050 1.00 97.44 358 GLU A CA 1
ATOM 2802 C C . GLU A 1 358 ? 18.927 19.216 -14.097 1.00 97.44 358 GLU A C 1
ATOM 2804 O O . GLU A 1 358 ? 17.948 18.471 -14.109 1.00 97.44 358 GLU A O 1
ATOM 2809 N N . VAL A 1 359 ? 19.968 19.007 -13.289 1.00 96.75 359 VAL A N 1
ATOM 2810 C CA . VAL A 1 359 ? 19.967 17.961 -12.259 1.00 96.75 359 VAL A CA 1
ATOM 2811 C C . VAL A 1 359 ? 19.450 18.569 -10.960 1.00 96.75 359 VAL A C 1
ATOM 2813 O O . VAL A 1 359 ? 20.002 19.539 -10.457 1.00 96.75 359 VAL A O 1
ATOM 2816 N N . LEU A 1 360 ? 18.376 17.998 -10.422 1.00 95.38 360 LEU A N 1
ATOM 2817 C CA . LEU A 1 360 ? 17.731 18.454 -9.191 1.00 95.38 360 LEU A CA 1
ATOM 2818 C C . LEU A 1 360 ? 18.253 17.716 -7.955 1.00 95.38 360 LEU A C 1
ATOM 2820 O O . LEU A 1 360 ? 18.415 18.312 -6.894 1.00 95.38 360 LEU A O 1
ATOM 2824 N N . ASP A 1 361 ? 18.453 16.401 -8.068 1.00 94.38 361 ASP A N 1
ATOM 2825 C CA . ASP A 1 361 ? 18.957 15.562 -6.980 1.00 94.38 361 ASP A CA 1
ATOM 2826 C C . ASP A 1 361 ? 19.605 14.285 -7.523 1.00 94.38 361 ASP A C 1
ATOM 2828 O O . ASP A 1 361 ? 19.244 13.777 -8.587 1.00 94.38 361 ASP A O 1
ATOM 2832 N N . ILE A 1 362 ? 20.537 13.732 -6.749 1.00 92.31 362 ILE A N 1
ATOM 2833 C CA . ILE A 1 362 ? 21.184 12.450 -7.029 1.00 92.31 362 ILE A CA 1
ATOM 2834 C C . ILE A 1 362 ? 21.142 11.619 -5.749 1.00 92.31 362 ILE A C 1
ATOM 2836 O O . ILE A 1 362 ? 21.761 11.980 -4.741 1.00 92.31 362 ILE A O 1
ATOM 2840 N N . SER A 1 363 ? 20.464 10.476 -5.792 1.00 89.38 363 SER A N 1
ATOM 2841 C CA . SER A 1 363 ? 20.316 9.586 -4.640 1.00 89.38 363 SER A CA 1
ATOM 2842 C C . SER A 1 363 ? 20.666 8.144 -4.983 1.00 89.38 363 SER A C 1
ATOM 2844 O O . SER A 1 363 ? 20.363 7.635 -6.059 1.00 89.38 363 SER A O 1
ATOM 2846 N N . ARG A 1 364 ? 21.339 7.479 -4.044 1.00 86.75 364 ARG A N 1
ATOM 2847 C CA . ARG A 1 364 ? 21.733 6.074 -4.148 1.00 86.75 364 ARG A CA 1
ATOM 2848 C C . ARG A 1 364 ? 20.817 5.221 -3.293 1.00 86.75 364 ARG A C 1
ATOM 2850 O O . ARG A 1 364 ? 20.493 5.607 -2.170 1.00 86.75 364 ARG A O 1
ATOM 2857 N N . TRP A 1 365 ? 20.475 4.043 -3.786 1.00 82.38 365 TRP A N 1
ATOM 2858 C CA . TRP A 1 365 ? 19.724 3.062 -3.018 1.00 82.38 365 TRP A CA 1
ATOM 2859 C C . TRP A 1 365 ? 20.170 1.640 -3.361 1.00 82.38 365 TRP A C 1
ATOM 2861 O O . TRP A 1 365 ? 20.751 1.390 -4.418 1.00 82.38 365 TRP A O 1
ATOM 2871 N N . ASN A 1 366 ? 19.927 0.722 -2.427 1.00 81.00 366 ASN A N 1
ATOM 2872 C CA . ASN A 1 366 ? 20.280 -0.686 -2.569 1.00 81.00 366 ASN A CA 1
ATOM 2873 C C . ASN A 1 366 ? 19.020 -1.494 -2.841 1.00 81.00 366 ASN A C 1
ATOM 2875 O O . ASN A 1 366 ? 17.997 -1.290 -2.181 1.00 81.00 366 ASN A O 1
ATOM 2879 N N . VAL A 1 367 ? 19.123 -2.439 -3.768 1.00 76.25 367 VAL A N 1
ATOM 2880 C CA . VAL A 1 367 ? 18.060 -3.402 -4.027 1.00 76.25 367 VAL A CA 1
ATOM 2881 C C . VAL A 1 367 ? 18.100 -4.461 -2.926 1.00 76.25 367 VAL A C 1
ATOM 2883 O O . VAL A 1 367 ? 18.997 -5.304 -2.885 1.00 76.25 367 VAL A O 1
ATOM 2886 N N . ASN A 1 368 ? 17.148 -4.373 -2.002 1.00 83.06 368 ASN A N 1
ATOM 2887 C CA . ASN A 1 368 ? 17.068 -5.248 -0.839 1.00 83.06 368 ASN A CA 1
ATOM 2888 C C . ASN A 1 368 ? 16.123 -6.426 -1.100 1.00 83.06 368 ASN A C 1
ATOM 2890 O O . ASN A 1 368 ? 15.164 -6.298 -1.851 1.00 83.06 368 ASN A O 1
ATOM 2894 N N . ASP A 1 369 ? 16.383 -7.545 -0.435 1.00 90.75 369 ASP A N 1
ATOM 2895 C CA . ASP A 1 369 ? 15.489 -8.698 -0.335 1.00 90.75 369 ASP A CA 1
ATOM 2896 C C . ASP A 1 369 ? 15.379 -9.017 1.154 1.00 90.75 369 ASP A C 1
ATOM 2898 O O . ASP A 1 369 ? 16.238 -9.703 1.709 1.00 90.75 369 ASP A O 1
ATOM 2902 N N . VAL A 1 370 ? 14.459 -8.346 1.849 1.00 93.00 370 VAL A N 1
ATOM 2903 C CA . VAL A 1 370 ? 14.380 -8.408 3.311 1.00 93.00 370 VAL A CA 1
ATOM 2904 C C . VAL A 1 370 ? 12.934 -8.457 3.764 1.00 93.00 370 VAL A C 1
ATOM 2906 O O . VAL A 1 370 ? 12.130 -7.613 3.377 1.00 93.00 370 VAL A O 1
ATOM 2909 N N . VAL A 1 371 ? 12.627 -9.392 4.655 1.00 96.94 371 VAL A N 1
ATOM 2910 C CA . VAL A 1 371 ? 11.333 -9.468 5.334 1.00 96.94 371 VAL A CA 1
ATOM 2911 C C . VAL A 1 371 ? 11.525 -9.839 6.801 1.00 96.94 371 VAL A C 1
ATOM 2913 O O . VAL A 1 371 ? 12.405 -10.633 7.136 1.00 96.94 371 VAL A O 1
ATOM 2916 N N . ALA A 1 372 ? 10.730 -9.241 7.679 1.00 97.62 372 ALA A N 1
ATOM 2917 C CA . ALA A 1 372 ? 10.697 -9.570 9.094 1.00 97.62 372 ALA A CA 1
ATOM 2918 C C . ALA A 1 372 ? 9.921 -10.870 9.353 1.00 97.62 372 ALA A C 1
ATOM 2920 O O . ALA A 1 372 ? 8.932 -11.165 8.677 1.00 97.62 372 ALA A O 1
ATOM 2921 N N . ASP A 1 373 ? 10.368 -11.653 10.332 1.00 96.31 373 ASP A N 1
ATOM 2922 C CA . ASP A 1 373 ? 9.686 -12.874 10.780 1.00 96.31 373 ASP A CA 1
ATOM 2923 C C . ASP A 1 373 ? 8.410 -12.579 11.580 1.00 96.31 373 ASP A C 1
ATOM 2925 O O . ASP A 1 373 ? 7.449 -13.345 11.532 1.00 96.31 373 ASP A O 1
ATOM 2929 N N . LYS A 1 374 ? 8.397 -11.442 12.275 1.00 96.81 374 LYS A N 1
ATOM 2930 C CA . LYS A 1 374 ? 7.259 -10.886 13.001 1.00 96.81 374 LYS A CA 1
ATOM 2931 C C . LYS A 1 374 ? 7.138 -9.395 12.743 1.00 96.81 374 LYS A C 1
ATOM 2933 O O . LYS A 1 374 ? 8.112 -8.741 12.386 1.00 96.81 374 LYS A O 1
ATOM 2938 N N . TYR A 1 375 ? 5.938 -8.849 12.890 1.00 98.38 375 TYR A N 1
ATOM 2939 C CA . TYR A 1 375 ? 5.673 -7.421 12.675 1.00 98.38 375 TYR A CA 1
ATOM 2940 C C . TYR A 1 375 ? 5.432 -6.669 13.981 1.00 98.38 375 TYR A C 1
ATOM 2942 O O . TYR A 1 375 ? 5.533 -5.446 14.013 1.00 98.38 375 TYR A O 1
ATOM 2950 N N . SER A 1 376 ? 5.133 -7.376 15.064 1.00 97.50 376 SER A N 1
ATOM 2951 C CA . SER A 1 376 ? 4.852 -6.772 16.358 1.00 97.50 376 SER A CA 1
ATOM 2952 C C . SER A 1 376 ? 5.190 -7.716 17.498 1.00 97.50 376 SER A C 1
ATOM 2954 O O . SER A 1 376 ? 5.277 -8.934 17.324 1.00 97.50 376 SER A O 1
ATOM 2956 N N . GLN A 1 377 ? 5.365 -7.124 18.671 1.00 95.69 377 GLN A N 1
ATOM 2957 C CA . GLN A 1 377 ? 5.410 -7.816 19.946 1.00 95.69 377 GLN A CA 1
ATOM 2958 C C . GLN A 1 377 ? 4.921 -6.844 21.023 1.00 95.69 377 GLN A C 1
ATOM 2960 O O . GLN A 1 377 ? 5.357 -5.691 21.070 1.00 95.69 377 GLN A O 1
ATOM 2965 N N . ASP A 1 378 ? 4.008 -7.318 21.872 1.00 92.81 378 ASP A N 1
ATOM 2966 C CA . ASP A 1 378 ? 3.327 -6.508 22.882 1.00 92.81 378 ASP A CA 1
ATOM 2967 C C . ASP A 1 378 ? 2.716 -5.239 22.247 1.00 92.81 378 ASP A C 1
ATOM 2969 O O . ASP A 1 378 ? 2.044 -5.313 21.219 1.00 92.81 378 ASP A O 1
ATOM 2973 N N . ASN A 1 379 ? 2.973 -4.059 22.818 1.00 97.06 379 ASN A N 1
ATOM 2974 C CA . ASN A 1 379 ? 2.470 -2.784 22.299 1.00 97.06 379 ASN A CA 1
ATOM 2975 C C . ASN A 1 379 ? 3.435 -2.080 21.322 1.00 97.06 379 ASN A C 1
ATOM 2977 O O . ASN A 1 379 ? 3.322 -0.867 21.110 1.00 97.06 379 ASN A O 1
ATOM 2981 N N . VAL A 1 380 ? 4.387 -2.813 20.732 1.00 98.50 380 VAL A N 1
ATOM 2982 C CA . VAL A 1 380 ? 5.310 -2.288 19.717 1.00 98.50 380 VAL A CA 1
ATOM 2983 C C . VAL A 1 380 ? 5.015 -2.926 18.362 1.00 98.50 380 VAL A C 1
ATOM 2985 O O . VAL A 1 380 ? 5.086 -4.144 18.198 1.00 98.50 380 VAL A O 1
ATOM 2988 N N . PHE A 1 381 ? 4.718 -2.092 17.367 1.00 98.81 381 PHE A N 1
ATOM 2989 C CA . PHE A 1 381 ? 4.315 -2.516 16.024 1.00 98.81 381 PHE A CA 1
ATOM 2990 C C . PHE A 1 381 ? 5.233 -1.886 14.981 1.00 98.81 381 PHE A C 1
ATOM 2992 O O . PHE A 1 381 ? 5.431 -0.677 14.983 1.00 98.81 381 PHE A O 1
ATOM 2999 N N . CYS A 1 382 ? 5.773 -2.676 14.061 1.00 98.81 382 CYS A N 1
ATOM 3000 C CA . CYS A 1 382 ? 6.588 -2.197 12.948 1.00 98.81 382 CYS A CA 1
ATOM 3001 C C . CYS A 1 382 ? 5.806 -2.312 11.628 1.00 98.81 382 CYS A C 1
ATOM 3003 O O . CYS A 1 382 ? 5.096 -3.295 11.397 1.00 98.81 382 CYS A O 1
ATOM 3005 N N . LEU A 1 383 ? 5.907 -1.286 10.778 1.00 98.56 383 LEU A N 1
ATOM 3006 C CA . LEU A 1 383 ? 5.124 -1.147 9.546 1.00 98.56 383 LEU A CA 1
ATOM 3007 C C . LEU A 1 383 ? 6.011 -0.740 8.360 1.00 98.56 383 LEU A C 1
ATOM 3009 O O . LEU A 1 383 ? 7.030 -0.060 8.521 1.00 98.56 383 LEU A O 1
ATOM 3013 N N . GLY A 1 384 ? 5.584 -1.098 7.146 1.00 98.12 384 GLY A N 1
ATOM 3014 C CA . GLY A 1 384 ? 6.242 -0.667 5.912 1.00 98.12 384 GLY A CA 1
ATOM 3015 C C . GLY A 1 384 ? 7.682 -1.170 5.776 1.00 98.12 384 GLY A C 1
ATOM 3016 O O . GLY A 1 384 ? 8.022 -2.276 6.195 1.00 98.12 384 GLY A O 1
ATOM 3017 N N . ASP A 1 385 ? 8.564 -0.313 5.258 1.00 97.00 385 ASP A N 1
ATOM 3018 C CA . ASP A 1 385 ? 9.989 -0.610 5.047 1.00 97.00 385 ASP A CA 1
ATOM 3019 C C . ASP A 1 385 ? 10.749 -1.074 6.310 1.00 97.00 385 ASP A C 1
ATOM 3021 O O . ASP A 1 385 ? 11.840 -1.651 6.206 1.00 97.00 385 ASP A O 1
ATOM 3025 N N . ALA A 1 386 ? 10.207 -0.849 7.514 1.00 97.81 386 ALA A N 1
ATOM 3026 C CA . ALA A 1 386 ? 10.767 -1.420 8.737 1.00 97.81 386 ALA A CA 1
ATOM 3027 C C . ALA A 1 386 ? 10.783 -2.959 8.685 1.00 97.81 386 ALA A C 1
ATOM 3029 O O . ALA A 1 386 ? 11.754 -3.567 9.146 1.00 97.81 386 ALA A O 1
ATOM 3030 N N . VAL A 1 387 ? 9.774 -3.566 8.050 1.00 98.06 387 VAL A N 1
ATOM 3031 C CA . VAL A 1 387 ? 9.485 -5.009 8.074 1.00 98.06 387 VAL A CA 1
ATOM 3032 C C . VAL A 1 387 ? 9.447 -5.688 6.702 1.00 98.06 387 VAL A C 1
ATOM 3034 O O . VAL A 1 387 ? 9.594 -6.906 6.641 1.00 98.06 387 VAL A O 1
ATOM 3037 N N . HIS A 1 388 ? 9.327 -4.958 5.593 1.00 97.38 388 HIS A N 1
ATOM 3038 C CA . HIS A 1 388 ? 9.430 -5.523 4.238 1.00 97.38 388 HIS A CA 1
ATOM 3039 C C . HIS A 1 388 ? 10.200 -4.582 3.307 1.00 97.38 388 HIS A C 1
ATOM 3041 O O . HIS A 1 388 ? 9.915 -3.398 3.223 1.00 97.38 388 HIS A O 1
ATOM 3047 N N . ARG A 1 389 ? 11.247 -5.078 2.637 1.00 94.62 389 ARG A N 1
ATOM 3048 C CA . ARG A 1 389 ? 12.126 -4.280 1.763 1.00 94.62 389 ARG A CA 1
ATOM 3049 C C . ARG A 1 389 ? 12.413 -5.072 0.507 1.00 94.62 389 ARG A C 1
ATOM 3051 O O . ARG A 1 389 ? 12.950 -6.178 0.571 1.00 94.62 389 ARG A O 1
ATOM 3058 N N . HIS A 1 390 ? 12.076 -4.490 -0.630 1.00 93.69 390 HIS A N 1
ATOM 3059 C CA . HIS A 1 390 ? 12.134 -5.178 -1.907 1.00 93.69 390 HIS A CA 1
ATOM 3060 C C . HIS A 1 390 ? 12.438 -4.200 -3.056 1.00 93.69 390 HIS A C 1
ATOM 3062 O O . HIS A 1 390 ? 12.369 -2.983 -2.860 1.00 93.69 390 HIS A O 1
ATOM 3068 N N . PRO A 1 391 ? 12.794 -4.689 -4.261 1.00 91.25 391 PRO A N 1
ATOM 3069 C CA . PRO A 1 391 ? 12.923 -3.839 -5.442 1.00 91.25 391 PRO A CA 1
ATOM 3070 C C . PRO A 1 391 ? 11.604 -3.099 -5.752 1.00 91.25 391 PRO A C 1
ATOM 3072 O O . PRO A 1 391 ? 10.535 -3.580 -5.377 1.00 91.25 391 PRO A O 1
ATOM 3075 N N . PRO A 1 392 ? 11.628 -1.985 -6.505 1.00 90.88 392 PRO A N 1
ATOM 3076 C CA . PRO A 1 392 ? 10.433 -1.189 -6.821 1.00 90.88 392 PRO A CA 1
ATOM 3077 C C . PRO A 1 392 ? 9.465 -1.858 -7.815 1.00 90.88 392 PRO A C 1
ATOM 3079 O O . PRO A 1 392 ? 8.458 -1.261 -8.187 1.00 90.88 392 PRO A O 1
ATOM 3082 N N . VAL A 1 393 ? 9.766 -3.084 -8.243 1.00 91.69 393 VAL A N 1
ATOM 3083 C CA . VAL A 1 393 ? 8.949 -3.905 -9.142 1.00 91.69 393 VAL A CA 1
ATOM 3084 C C . VAL A 1 393 ? 7.518 -4.023 -8.606 1.00 91.69 393 VAL A C 1
ATOM 3086 O O . VAL A 1 393 ? 7.316 -4.194 -7.403 1.00 91.69 393 VAL A O 1
ATOM 3089 N N . ASN A 1 394 ? 6.531 -3.907 -9.501 1.00 93.56 394 ASN A N 1
ATOM 3090 C CA . ASN A 1 394 ? 5.087 -3.831 -9.210 1.00 93.56 394 ASN A CA 1
ATOM 3091 C C . ASN A 1 394 ? 4.647 -2.611 -8.367 1.00 93.56 394 ASN A C 1
ATOM 3093 O O . ASN A 1 394 ? 3.456 -2.440 -8.133 1.00 93.56 394 ASN A O 1
ATOM 3097 N N . GLY A 1 395 ? 5.560 -1.761 -7.884 1.00 94.12 395 GLY A N 1
ATOM 3098 C CA . GLY A 1 395 ? 5.209 -0.610 -7.046 1.00 94.12 395 GLY A CA 1
ATOM 3099 C C . GLY A 1 395 ? 4.621 -0.973 -5.674 1.00 94.12 395 GLY A C 1
ATOM 3100 O O . GLY A 1 395 ? 3.917 -0.161 -5.085 1.00 94.12 395 GLY A O 1
ATOM 3101 N N . LEU A 1 396 ? 4.881 -2.169 -5.137 1.00 96.12 396 LEU A N 1
ATOM 3102 C CA . LEU A 1 396 ? 4.151 -2.681 -3.963 1.00 96.12 396 LEU A CA 1
ATOM 3103 C C . LEU A 1 396 ? 4.485 -1.979 -2.633 1.00 96.12 396 LEU A C 1
ATOM 3105 O O . LEU A 1 396 ? 3.635 -1.938 -1.755 1.00 96.12 396 LEU A O 1
ATOM 3109 N N . GLY A 1 397 ? 5.675 -1.392 -2.470 1.00 96.25 397 GLY A N 1
ATOM 3110 C CA . GLY A 1 397 ? 6.195 -1.006 -1.146 1.00 96.25 397 GLY A CA 1
ATOM 3111 C C . GLY A 1 397 ? 5.317 -0.006 -0.382 1.00 96.25 397 GLY A C 1
ATOM 3112 O O . GLY A 1 397 ? 4.845 -0.292 0.722 1.00 96.25 397 GLY A O 1
ATOM 3113 N N . SER A 1 398 ? 5.035 1.161 -0.975 1.00 97.06 398 SER A N 1
ATOM 3114 C CA . SER A 1 398 ? 4.165 2.171 -0.350 1.00 97.06 398 SER A CA 1
ATOM 3115 C C . SER A 1 398 ? 2.714 1.704 -0.243 1.00 97.06 398 SER A C 1
ATOM 3117 O O . SER A 1 398 ? 2.049 2.014 0.743 1.00 97.06 398 SER A O 1
ATOM 3119 N N . ASN A 1 399 ? 2.232 0.928 -1.217 1.00 98.62 399 ASN A N 1
ATOM 3120 C CA . ASN A 1 399 ? 0.870 0.399 -1.211 1.00 98.62 399 ASN A CA 1
ATOM 3121 C C . ASN A 1 399 ? 0.654 -0.576 -0.045 1.00 98.62 399 ASN A C 1
ATOM 3123 O O . ASN A 1 399 ? -0.290 -0.421 0.732 1.00 98.62 399 ASN A O 1
ATOM 3127 N N . THR A 1 400 ? 1.571 -1.529 0.133 1.00 98.56 400 THR A N 1
ATOM 3128 C CA . THR A 1 400 ? 1.572 -2.469 1.258 1.00 98.56 400 THR A CA 1
ATOM 3129 C C . THR A 1 400 ? 1.730 -1.731 2.584 1.00 98.56 400 THR A C 1
ATOM 3131 O O . THR A 1 400 ? 0.983 -2.015 3.512 1.00 98.56 400 THR A O 1
ATOM 3134 N N . SER A 1 401 ? 2.603 -0.718 2.651 1.00 98.62 401 SER A N 1
ATOM 3135 C CA . SER A 1 401 ? 2.806 0.113 3.850 1.00 98.62 401 SER A CA 1
ATOM 3136 C C . SER A 1 401 ? 1.525 0.811 4.328 1.00 98.62 401 SER A C 1
ATOM 3138 O O . SER A 1 401 ? 1.247 0.850 5.524 1.00 98.62 401 SER A O 1
ATOM 3140 N N . ILE A 1 402 ? 0.733 1.368 3.405 1.00 98.88 402 ILE A N 1
ATOM 3141 C CA . ILE A 1 402 ? -0.545 2.018 3.738 1.00 98.88 402 ILE A CA 1
ATOM 3142 C C . ILE A 1 402 ? -1.584 0.969 4.159 1.00 98.88 402 ILE A C 1
ATOM 3144 O O . ILE A 1 402 ? -2.341 1.192 5.100 1.00 98.88 402 ILE A O 1
ATOM 3148 N N . GLN A 1 403 ? -1.594 -0.201 3.519 1.00 98.88 403 GLN A N 1
ATOM 3149 C CA . GLN A 1 403 ? -2.492 -1.296 3.896 1.00 98.88 403 GLN A CA 1
ATOM 3150 C C . GLN A 1 403 ? -2.141 -1.919 5.260 1.00 98.88 403 GLN A C 1
ATOM 3152 O O . GLN A 1 403 ? -3.049 -2.337 5.977 1.00 98.88 403 GLN A O 1
ATOM 3157 N N . ASP A 1 404 ? -0.863 -1.938 5.658 1.00 98.88 404 ASP A N 1
ATOM 3158 C CA . ASP A 1 404 ? -0.445 -2.333 7.013 1.00 98.88 404 ASP A CA 1
ATOM 3159 C C . ASP A 1 404 ? -1.078 -1.409 8.059 1.00 98.88 404 ASP A C 1
ATOM 3161 O O . ASP A 1 404 ? -1.671 -1.870 9.035 1.00 98.88 404 ASP A O 1
ATOM 3165 N N . ALA A 1 405 ? -1.011 -0.098 7.813 1.00 98.88 405 ALA A N 1
ATOM 3166 C CA . ALA A 1 405 ? -1.606 0.911 8.677 1.00 98.88 405 ALA A CA 1
ATOM 3167 C C . ALA A 1 405 ? -3.137 0.790 8.744 1.00 98.88 405 ALA A C 1
ATOM 3169 O O . ALA A 1 405 ? -3.714 0.882 9.828 1.00 98.88 405 ALA A O 1
ATOM 3170 N N . TRP A 1 406 ? -3.789 0.539 7.603 1.00 98.81 406 TRP A N 1
ATOM 3171 C CA . TRP A 1 406 ? -5.239 0.349 7.522 1.00 98.81 406 TRP A CA 1
ATOM 3172 C C . TRP A 1 406 ? -5.717 -0.858 8.338 1.00 98.81 406 TRP A C 1
ATOM 3174 O O . TRP A 1 406 ? -6.661 -0.755 9.121 1.00 98.81 406 TRP A O 1
ATOM 3184 N N . ASN A 1 407 ? -5.009 -1.985 8.216 1.00 98.88 407 ASN A N 1
ATOM 3185 C CA . ASN A 1 407 ? -5.290 -3.208 8.966 1.00 98.88 407 ASN A CA 1
ATOM 3186 C C . ASN A 1 407 ? -5.171 -3.009 10.485 1.00 98.88 407 ASN A C 1
ATOM 3188 O O . ASN A 1 407 ? -5.977 -3.549 11.241 1.00 98.88 407 ASN A O 1
ATOM 3192 N N . LEU A 1 408 ? -4.169 -2.245 10.929 1.00 98.88 408 LEU A N 1
ATOM 3193 C CA . LEU A 1 408 ? -3.868 -2.059 12.348 1.00 98.88 408 LEU A CA 1
ATOM 3194 C C . LEU A 1 408 ? -4.777 -1.020 13.028 1.00 98.88 408 LEU A C 1
ATOM 3196 O O . LEU A 1 408 ? -5.165 -1.208 14.181 1.00 98.88 408 LEU A O 1
ATOM 3200 N N . ALA A 1 409 ? -5.130 0.067 12.335 1.00 98.88 409 ALA A N 1
ATOM 3201 C CA . ALA A 1 409 ? -5.789 1.227 12.942 1.00 98.88 409 ALA A CA 1
ATOM 3202 C C . ALA A 1 409 ? -7.124 0.892 13.627 1.00 98.88 409 ALA A C 1
ATOM 3204 O O . ALA A 1 409 ? -7.358 1.310 14.762 1.00 98.88 409 ALA A O 1
ATOM 3205 N N . TRP A 1 410 ? -7.989 0.110 12.974 1.00 98.75 410 TRP A N 1
ATOM 3206 C CA . TRP A 1 410 ? -9.295 -0.240 13.544 1.00 98.75 410 TRP A CA 1
ATOM 3207 C C . TRP A 1 410 ? -9.169 -1.178 14.749 1.00 98.75 410 TRP A C 1
ATOM 3209 O O . TRP A 1 410 ? -9.905 -1.030 15.723 1.00 98.75 410 TRP A O 1
ATOM 3219 N N . LYS A 1 411 ? -8.199 -2.103 14.710 1.00 98.88 411 LYS A N 1
ATOM 3220 C CA . LYS A 1 411 ? -7.923 -3.047 15.801 1.00 98.88 411 LYS A CA 1
ATOM 3221 C C . LYS A 1 411 ? -7.495 -2.292 17.052 1.00 98.88 411 LYS A C 1
ATOM 3223 O O . LYS A 1 411 ? -8.058 -2.512 18.120 1.00 98.88 411 LYS A O 1
ATOM 3228 N N . LEU A 1 412 ? -6.567 -1.343 16.899 1.00 98.62 412 LEU A N 1
ATOM 3229 C CA . LEU A 1 412 ? -6.160 -0.441 17.978 1.00 98.62 412 LEU A CA 1
ATOM 3230 C C . LEU A 1 412 ? -7.349 0.343 18.524 1.00 98.62 412 LEU A C 1
ATOM 3232 O O . LEU A 1 412 ? -7.561 0.351 19.729 1.00 98.62 412 LEU A O 1
ATOM 3236 N N . ALA A 1 413 ? -8.153 0.958 17.656 1.00 98.44 413 ALA A N 1
ATOM 3237 C CA . ALA A 1 413 ? -9.301 1.742 18.098 1.00 98.44 413 ALA A CA 1
ATOM 3238 C C . ALA A 1 413 ? -10.320 0.916 18.898 1.00 98.44 413 ALA A C 1
ATOM 3240 O O . ALA A 1 413 ? -10.872 1.391 19.893 1.00 98.44 413 ALA A O 1
ATOM 3241 N N . TYR A 1 414 ? -10.552 -0.332 18.497 1.00 98.50 414 TYR A N 1
ATOM 3242 C CA . TYR A 1 414 ? -11.487 -1.229 19.172 1.00 98.50 414 TYR A CA 1
ATOM 3243 C C . TYR A 1 414 ? -10.927 -1.748 20.500 1.00 98.50 414 TYR A C 1
ATOM 3245 O O . TYR A 1 414 ? -11.663 -1.822 21.481 1.00 98.50 414 TYR A O 1
ATOM 3253 N N . VAL A 1 415 ? -9.630 -2.054 20.575 1.00 98.38 415 VAL A N 1
ATOM 3254 C CA . VAL A 1 415 ? -8.983 -2.433 21.842 1.00 98.38 415 VAL A CA 1
ATOM 3255 C C . VAL A 1 415 ? -8.964 -1.258 22.820 1.00 98.38 415 VAL A C 1
ATOM 3257 O O . VAL A 1 415 ? -9.302 -1.416 23.989 1.00 98.38 415 VAL A O 1
ATOM 3260 N N . GLU A 1 416 ? -8.661 -0.056 22.338 1.00 97.44 416 GLU A N 1
ATOM 3261 C CA . GLU A 1 416 ? -8.547 1.142 23.175 1.00 97.44 416 GLU A CA 1
ATOM 3262 C C . GLU A 1 416 ? -9.882 1.656 23.700 1.00 97.44 416 GLU A C 1
ATOM 3264 O O . GLU A 1 416 ? -9.949 2.214 24.794 1.00 97.44 416 GLU A O 1
ATOM 3269 N N . SER A 1 417 ? -10.959 1.427 22.955 1.00 96.50 417 SER A N 1
ATOM 3270 C CA . SER A 1 417 ? -12.322 1.695 23.418 1.00 96.50 417 SER A CA 1
ATOM 3271 C C . SER A 1 417 ? -12.899 0.576 24.294 1.00 96.50 417 SER A C 1
ATOM 3273 O O . SER A 1 417 ? -14.036 0.689 24.746 1.00 96.50 417 SER A O 1
ATOM 3275 N N . GLY A 1 418 ? -12.145 -0.503 24.541 1.00 96.25 418 GLY A N 1
ATOM 3276 C CA . GLY A 1 418 ? -12.606 -1.670 25.297 1.00 96.25 418 GLY A CA 1
ATOM 3277 C C . GLY A 1 418 ? -13.625 -2.539 24.551 1.00 96.25 418 GLY A C 1
ATOM 3278 O O . GLY A 1 418 ? -14.227 -3.427 25.151 1.00 96.25 418 GLY A O 1
ATOM 3279 N N . MET A 1 419 ? -13.831 -2.307 23.251 1.00 96.12 419 MET A N 1
ATOM 3280 C CA . MET A 1 419 ? -14.734 -3.099 22.410 1.00 96.12 419 MET A CA 1
ATOM 3281 C C . MET A 1 419 ? -14.151 -4.473 22.051 1.00 96.12 419 MET A C 1
ATOM 3283 O O . MET A 1 419 ? -14.919 -5.411 21.817 1.00 96.12 419 MET A O 1
ATOM 3287 N N . ALA A 1 420 ? -12.821 -4.599 22.027 1.00 98.00 420 ALA A N 1
ATOM 3288 C CA . ALA A 1 420 ? -12.083 -5.833 21.760 1.00 98.00 420 ALA A CA 1
ATOM 3289 C C . ALA A 1 420 ? -11.060 -6.141 22.863 1.00 98.00 420 ALA A C 1
ATOM 3291 O O . ALA A 1 420 ? -10.557 -5.233 23.527 1.00 98.00 420 ALA A O 1
ATOM 3292 N N . LYS A 1 421 ? -10.705 -7.420 23.030 1.00 97.94 421 LYS A N 1
ATOM 3293 C CA . LYS A 1 421 ? -9.575 -7.815 23.886 1.00 97.94 421 LYS A CA 1
ATOM 3294 C C . LYS A 1 421 ? -8.236 -7.516 23.187 1.00 97.94 421 LYS A C 1
ATOM 3296 O O . LYS A 1 421 ? -8.179 -7.535 21.956 1.00 97.94 421 LYS A O 1
ATOM 3301 N N . PRO A 1 422 ? -7.135 -7.326 23.941 1.00 97.50 422 PRO A N 1
ATOM 3302 C CA . PRO A 1 422 ? -5.807 -7.078 23.369 1.00 97.50 422 PRO A CA 1
ATOM 3303 C C . PRO A 1 422 ? -5.316 -8.136 22.373 1.00 97.50 422 PRO A C 1
ATOM 3305 O O . PRO A 1 422 ? -4.572 -7.792 21.462 1.00 97.50 422 PRO A O 1
ATOM 3308 N N . THR A 1 423 ? -5.775 -9.387 22.494 1.00 97.44 423 THR A N 1
ATOM 3309 C CA . THR A 1 423 ? -5.446 -10.488 21.570 1.00 97.44 423 THR A CA 1
ATOM 3310 C C . THR A 1 423 ? -5.836 -10.197 20.119 1.00 97.44 423 THR A C 1
ATOM 3312 O O . THR A 1 423 ? -5.231 -10.732 19.195 1.00 97.44 423 THR A O 1
ATOM 3315 N N . LEU A 1 424 ? -6.784 -9.281 19.874 1.00 98.56 424 LEU A N 1
ATOM 3316 C CA . LEU A 1 424 ? -7.086 -8.811 18.521 1.00 98.56 424 LEU A CA 1
ATOM 3317 C C . LEU A 1 424 ? -5.853 -8.192 17.835 1.00 98.56 424 LEU A C 1
ATOM 3319 O O . LEU A 1 424 ? -5.709 -8.303 16.616 1.00 98.56 424 LEU A O 1
ATOM 3323 N N . LEU A 1 425 ? -4.948 -7.553 18.583 1.00 98.69 425 LEU A N 1
ATOM 3324 C CA . LEU A 1 425 ? -3.742 -6.937 18.021 1.00 98.69 425 LEU A CA 1
ATOM 3325 C C . LEU A 1 425 ? -2.744 -7.979 17.496 1.00 98.69 425 LEU A C 1
ATOM 3327 O O . LEU A 1 425 ? -2.032 -7.688 16.535 1.00 98.69 425 LEU A O 1
ATOM 3331 N N . ASP A 1 426 ? -2.751 -9.205 18.027 1.00 98.19 426 ASP A N 1
ATOM 3332 C CA . ASP A 1 426 ? -1.879 -10.295 17.559 1.00 98.19 426 ASP A CA 1
ATOM 3333 C C . ASP A 1 426 ? -2.188 -10.683 16.104 1.00 98.19 426 ASP A C 1
ATOM 3335 O O . ASP A 1 426 ? -1.304 -11.074 15.332 1.00 98.19 426 ASP A O 1
ATOM 3339 N N . THR A 1 427 ? -3.439 -10.481 15.679 1.00 98.69 427 THR A N 1
ATOM 3340 C CA . THR A 1 427 ? -3.885 -10.762 14.309 1.00 98.69 427 THR A CA 1
ATOM 3341 C C . THR A 1 427 ? -3.245 -9.834 13.276 1.00 98.69 427 THR A C 1
ATOM 3343 O O . THR A 1 427 ? -3.232 -10.161 12.094 1.00 98.69 427 THR A O 1
ATOM 3346 N N . TYR A 1 428 ? -2.684 -8.682 13.674 1.00 98.81 428 TYR A N 1
ATOM 3347 C CA . TYR A 1 428 ? -1.890 -7.844 12.766 1.00 98.81 428 TYR A CA 1
ATOM 3348 C C . TYR A 1 428 ? -0.701 -8.627 12.201 1.00 98.81 428 TYR A C 1
ATOM 3350 O O . TYR A 1 428 ? -0.488 -8.648 10.988 1.00 98.81 428 TYR A O 1
ATOM 3358 N N . ASN A 1 429 ? 0.020 -9.347 13.066 1.00 98.00 429 ASN A N 1
ATOM 3359 C CA . ASN A 1 429 ? 1.126 -10.193 12.644 1.00 98.00 429 ASN A CA 1
ATOM 3360 C C . ASN A 1 429 ? 0.646 -11.371 11.783 1.00 98.00 429 ASN A C 1
ATOM 3362 O O . ASN A 1 429 ? 1.213 -11.607 10.719 1.00 98.00 429 ASN A O 1
ATOM 3366 N N . GLN A 1 430 ? -0.409 -12.072 12.219 1.00 98.38 430 GLN A N 1
ATOM 3367 C CA . GLN A 1 430 ? -0.967 -13.231 11.502 1.00 98.38 430 GLN A CA 1
ATOM 3368 C C . GLN A 1 430 ? -1.388 -12.877 10.061 1.00 98.38 430 GLN A C 1
ATOM 3370 O O . GLN A 1 430 ? -1.269 -13.696 9.155 1.00 98.38 430 GLN A O 1
ATOM 3375 N N . GLU A 1 431 ? -1.836 -11.640 9.833 1.00 98.75 431 GLU A N 1
ATOM 3376 C CA . GLU A 1 431 ? -2.389 -11.204 8.549 1.00 98.75 431 GLU A CA 1
ATOM 3377 C C . GLU A 1 431 ? -1.400 -10.455 7.657 1.00 98.75 431 GLU A C 1
ATOM 3379 O O . GLU A 1 431 ? -1.378 -10.670 6.445 1.00 98.75 431 GLU A O 1
ATOM 3384 N N . ARG A 1 432 ? -0.599 -9.541 8.219 1.00 98.75 432 ARG A N 1
A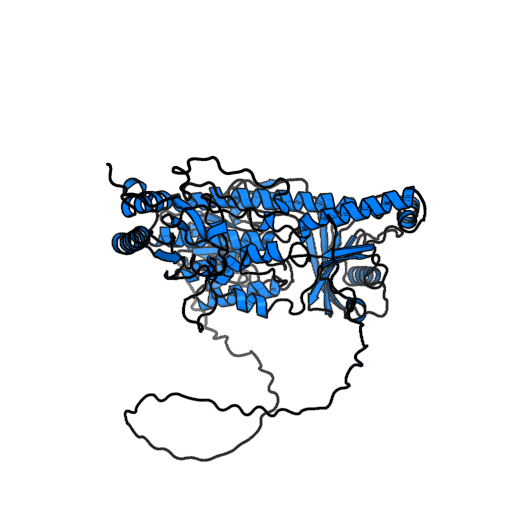TOM 3385 C CA . ARG A 1 432 ? 0.240 -8.626 7.426 1.00 98.75 432 ARG A CA 1
ATOM 3386 C C . ARG A 1 432 ? 1.636 -9.163 7.156 1.00 98.75 432 ARG A C 1
ATOM 3388 O O . ARG A 1 432 ? 2.187 -8.872 6.094 1.00 98.75 432 ARG A O 1
ATOM 3395 N N . GLN A 1 433 ? 2.173 -10.002 8.042 1.00 98.44 433 GLN A N 1
ATOM 3396 C CA . GLN A 1 433 ? 3.484 -10.613 7.831 1.00 98.44 433 GLN A CA 1
ATOM 3397 C C . GLN A 1 433 ? 3.513 -11.493 6.564 1.00 98.44 433 GLN A C 1
ATOM 3399 O O . GLN A 1 433 ? 4.409 -11.276 5.738 1.00 98.44 433 GLN A O 1
ATOM 3404 N N . PRO A 1 434 ? 2.521 -12.377 6.304 1.00 98.19 434 PRO A N 1
ATOM 3405 C CA . PRO A 1 434 ? 2.479 -13.151 5.061 1.00 98.19 434 PRO A CA 1
ATOM 3406 C C . PRO A 1 434 ? 2.364 -12.278 3.803 1.00 98.19 434 PRO A C 1
ATOM 3408 O O . PRO A 1 434 ? 3.032 -12.544 2.805 1.00 98.19 434 PRO A O 1
ATOM 3411 N N . VAL A 1 435 ? 1.592 -11.185 3.859 1.00 98.38 435 VAL A N 1
ATOM 3412 C CA . VAL A 1 435 ? 1.460 -10.249 2.727 1.00 98.38 435 VAL A CA 1
ATOM 3413 C C . VAL A 1 435 ? 2.801 -9.601 2.384 1.00 98.38 435 VAL A C 1
ATOM 3415 O O . VAL A 1 435 ? 3.152 -9.493 1.207 1.00 98.38 435 VAL A O 1
ATOM 3418 N N . GLY A 1 436 ? 3.586 -9.199 3.386 1.00 97.75 436 GLY A N 1
ATOM 3419 C CA . GLY A 1 436 ? 4.923 -8.666 3.138 1.00 97.75 436 GLY A CA 1
ATOM 3420 C C . GLY A 1 436 ? 5.899 -9.710 2.594 1.00 97.75 436 GLY A C 1
ATOM 3421 O O . GLY A 1 436 ? 6.708 -9.379 1.727 1.00 97.75 436 GLY A O 1
ATOM 3422 N N . VAL A 1 437 ? 5.799 -10.975 3.022 1.00 97.19 437 VAL A N 1
ATOM 3423 C CA . VAL A 1 437 ? 6.575 -12.083 2.429 1.00 97.19 437 VAL A CA 1
ATOM 3424 C C . VAL A 1 437 ? 6.259 -12.223 0.941 1.00 97.19 437 VAL A C 1
ATOM 3426 O O . VAL A 1 437 ? 7.181 -12.298 0.124 1.00 97.19 437 VAL A O 1
ATOM 3429 N N . ASP A 1 438 ? 4.979 -12.222 0.573 1.00 96.38 438 ASP A N 1
ATOM 3430 C CA . ASP A 1 438 ? 4.558 -12.367 -0.820 1.00 96.38 438 ASP A CA 1
ATOM 3431 C C . ASP A 1 438 ? 4.961 -11.158 -1.674 1.00 96.38 438 ASP A C 1
ATOM 3433 O O . ASP A 1 438 ? 5.469 -11.339 -2.785 1.00 96.38 438 ASP A O 1
ATOM 3437 N N . ALA A 1 439 ? 4.847 -9.937 -1.141 1.00 96.50 439 ALA A N 1
ATOM 3438 C CA . ALA A 1 439 ? 5.311 -8.723 -1.813 1.00 96.50 439 ALA A CA 1
ATOM 3439 C C . ALA A 1 439 ? 6.826 -8.759 -2.079 1.00 96.50 439 ALA A C 1
ATOM 3441 O O . ALA A 1 439 ? 7.269 -8.520 -3.208 1.00 96.50 439 ALA A O 1
ATOM 3442 N N . VAL A 1 440 ? 7.626 -9.132 -1.070 1.00 96.38 440 VAL A N 1
ATOM 3443 C CA . VAL A 1 440 ? 9.087 -9.259 -1.195 1.00 96.38 440 VAL A CA 1
ATOM 3444 C C . VAL A 1 440 ? 9.453 -10.353 -2.196 1.00 96.38 440 VAL A C 1
ATOM 3446 O O . VAL A 1 440 ? 10.267 -10.114 -3.097 1.00 96.38 440 VAL A O 1
ATOM 3449 N N . ARG A 1 441 ? 8.819 -11.529 -2.107 1.00 95.00 441 ARG A N 1
ATOM 3450 C CA . ARG A 1 441 ? 9.047 -12.648 -3.033 1.00 95.00 441 ARG A CA 1
ATOM 3451 C C . ARG A 1 441 ? 8.735 -12.237 -4.470 1.00 95.00 441 ARG A C 1
ATOM 3453 O O . ARG A 1 441 ? 9.573 -12.433 -5.357 1.00 95.00 441 ARG A O 1
ATOM 3460 N N . ARG A 1 442 ? 7.562 -11.639 -4.702 1.00 94.81 442 ARG A N 1
ATOM 3461 C CA . ARG A 1 442 ? 7.109 -11.238 -6.037 1.00 94.81 442 ARG A CA 1
ATOM 3462 C C . ARG A 1 442 ? 8.011 -10.170 -6.637 1.00 94.81 442 ARG A C 1
ATOM 3464 O O . ARG A 1 442 ? 8.448 -10.337 -7.777 1.00 94.81 442 ARG A O 1
ATOM 3471 N N . ALA A 1 443 ? 8.316 -9.103 -5.904 1.00 94.25 443 ALA A N 1
ATOM 3472 C CA . ALA A 1 443 ? 9.149 -8.018 -6.416 1.00 94.25 443 ALA A CA 1
ATOM 3473 C C . ALA A 1 443 ? 10.555 -8.516 -6.801 1.00 94.25 443 ALA A C 1
ATOM 3475 O O . ALA A 1 443 ? 11.059 -8.194 -7.880 1.00 94.25 443 ALA A O 1
ATOM 3476 N N . ASN A 1 444 ? 11.156 -9.391 -5.986 1.00 92.25 444 ASN A N 1
ATOM 3477 C CA . ASN A 1 444 ? 12.451 -10.001 -6.295 1.00 92.25 444 ASN A CA 1
ATOM 3478 C C . ASN A 1 444 ? 12.395 -10.975 -7.484 1.00 92.25 444 ASN A C 1
ATOM 3480 O O . ASN A 1 444 ? 13.326 -11.000 -8.291 1.00 92.25 444 ASN A O 1
ATOM 3484 N N . GLN A 1 445 ? 11.316 -11.752 -7.635 1.00 91.94 445 GLN A N 1
ATOM 3485 C CA . GLN A 1 445 ? 11.101 -12.588 -8.823 1.00 91.94 445 GLN A CA 1
ATOM 3486 C C . GLN A 1 445 ? 11.028 -11.739 -10.095 1.00 91.94 445 GLN A C 1
ATOM 3488 O O . GLN A 1 445 ? 11.711 -12.053 -11.068 1.00 91.94 445 GLN A O 1
ATOM 3493 N N . GLY A 1 446 ? 10.255 -10.649 -10.079 1.00 90.06 446 GLY A N 1
ATOM 3494 C CA . GLY A 1 446 ? 10.089 -9.783 -11.250 1.00 90.06 446 GLY A CA 1
ATOM 3495 C C . GLY A 1 446 ? 11.388 -9.118 -11.675 1.00 90.06 446 GLY A C 1
ATOM 3496 O O . GLY A 1 446 ? 11.727 -9.129 -12.858 1.00 90.06 446 GLY A O 1
ATOM 3497 N N . PHE A 1 447 ? 12.161 -8.648 -10.693 1.00 88.12 447 PHE A N 1
ATOM 3498 C CA . PHE A 1 447 ? 13.467 -8.046 -10.940 1.00 88.12 447 PHE A CA 1
ATOM 3499 C C . PHE A 1 447 ? 14.409 -9.009 -11.676 1.00 88.12 447 PHE A C 1
ATOM 3501 O O . PHE A 1 447 ? 15.042 -8.624 -12.656 1.00 88.12 447 PHE A O 1
ATOM 3508 N N . ARG A 1 448 ? 14.441 -10.290 -11.276 1.00 87.31 448 ARG A N 1
ATOM 3509 C CA . ARG A 1 448 ? 15.231 -11.321 -11.973 1.00 87.31 448 ARG A CA 1
ATOM 3510 C C . ARG A 1 448 ? 14.730 -11.570 -13.394 1.00 87.31 448 ARG A C 1
ATOM 3512 O O . ARG A 1 448 ? 15.526 -11.643 -14.325 1.00 87.31 448 ARG A O 1
ATOM 3519 N N . THR A 1 449 ? 13.414 -11.667 -13.580 1.00 88.38 449 THR A N 1
ATOM 3520 C CA . THR A 1 449 ? 12.821 -11.963 -14.896 1.00 88.38 449 THR A CA 1
ATOM 3521 C C . THR A 1 449 ? 12.949 -10.824 -15.905 1.00 88.38 449 THR A C 1
ATOM 3523 O O . THR A 1 449 ? 12.881 -11.076 -17.107 1.00 88.38 449 THR A O 1
ATOM 3526 N N . MET A 1 450 ? 13.215 -9.592 -15.456 1.00 84.75 450 MET A N 1
ATOM 3527 C CA . MET A 1 450 ? 13.555 -8.475 -16.345 1.00 84.75 450 MET A CA 1
ATOM 3528 C C . MET A 1 450 ? 14.787 -8.781 -17.218 1.00 84.75 450 MET A C 1
ATOM 3530 O O . MET A 1 450 ? 14.869 -8.323 -18.360 1.00 84.75 450 MET A O 1
ATOM 3534 N N . GLY A 1 451 ? 15.700 -9.632 -16.730 1.00 88.69 451 GLY A N 1
ATOM 3535 C CA . GLY A 1 451 ? 16.857 -10.118 -17.484 1.00 88.69 451 GLY A CA 1
ATOM 3536 C C . GLY A 1 451 ? 16.499 -10.809 -18.804 1.00 88.69 451 GLY A C 1
ATOM 3537 O O . GLY A 1 451 ? 17.280 -10.725 -19.747 1.00 88.69 451 GLY A O 1
ATOM 3538 N N . ASN A 1 452 ? 15.300 -11.388 -18.933 1.00 93.88 452 ASN A N 1
ATOM 3539 C CA . ASN A 1 452 ? 14.850 -12.041 -20.169 1.00 93.88 452 ASN A CA 1
ATOM 3540 C C . ASN A 1 452 ? 14.720 -11.046 -21.334 1.00 93.88 452 ASN A C 1
ATOM 3542 O O . ASN A 1 452 ? 14.996 -11.384 -22.485 1.00 93.88 452 ASN A O 1
ATOM 3546 N N . ILE A 1 453 ? 14.322 -9.799 -21.048 1.00 94.88 453 ILE A N 1
ATOM 3547 C CA . ILE A 1 453 ? 14.257 -8.742 -22.067 1.00 94.88 453 ILE A CA 1
ATOM 3548 C C . ILE A 1 453 ? 15.675 -8.341 -22.476 1.00 94.88 453 ILE A C 1
ATOM 3550 O O . ILE A 1 453 ? 15.963 -8.216 -23.666 1.00 94.88 453 ILE A O 1
ATOM 3554 N N . PHE A 1 454 ? 16.578 -8.192 -21.505 1.00 92.62 454 PHE A N 1
ATOM 355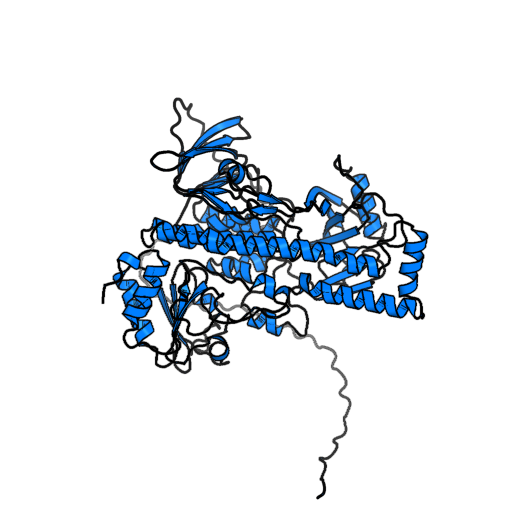5 C CA . PHE A 1 454 ? 17.980 -7.861 -21.769 1.00 92.62 454 PHE A CA 1
ATOM 3556 C C . PHE A 1 454 ? 18.668 -8.958 -22.593 1.00 92.62 454 PHE A C 1
ATOM 3558 O O . PHE A 1 454 ? 19.372 -8.657 -23.555 1.00 92.62 454 PHE A O 1
ATOM 3565 N N . GLU A 1 455 ? 18.416 -10.228 -22.281 1.00 94.19 455 GLU A N 1
ATOM 3566 C CA . GLU A 1 455 ? 18.910 -11.371 -23.051 1.00 94.19 455 GLU A CA 1
ATOM 3567 C C . GLU A 1 455 ? 18.379 -11.354 -24.488 1.00 94.19 455 GLU A C 1
ATOM 3569 O O . GLU A 1 455 ? 19.146 -11.470 -25.448 1.00 94.19 455 GLU A O 1
ATOM 3574 N N . ALA A 1 456 ? 17.068 -11.157 -24.656 1.00 96.25 456 ALA A N 1
ATOM 3575 C CA . ALA A 1 456 ? 16.445 -11.117 -25.971 1.00 96.25 456 ALA A CA 1
ATOM 3576 C C . ALA A 1 456 ? 17.010 -9.982 -26.842 1.00 96.25 456 ALA A C 1
ATOM 3578 O O . ALA A 1 456 ? 17.225 -10.186 -28.038 1.00 96.25 456 ALA A O 1
ATOM 3579 N N . LEU A 1 457 ? 17.329 -8.834 -26.236 1.00 95.44 457 LEU A N 1
ATOM 3580 C CA . LEU A 1 457 ? 17.980 -7.699 -26.897 1.00 95.44 457 LEU A CA 1
ATOM 3581 C C . LEU A 1 457 ? 19.483 -7.902 -27.160 1.00 95.44 457 LEU A C 1
ATOM 3583 O O . LEU A 1 457 ? 20.093 -7.064 -27.818 1.00 95.44 457 LEU A O 1
ATOM 3587 N N . GLY A 1 458 ? 20.085 -8.999 -26.688 1.00 93.62 458 GLY A N 1
ATOM 3588 C CA . GLY A 1 458 ? 21.518 -9.265 -26.849 1.00 93.62 458 GLY A CA 1
ATOM 3589 C C . GLY A 1 458 ? 22.403 -8.437 -25.915 1.00 93.62 458 GLY A C 1
ATOM 3590 O O . GLY A 1 458 ? 23.555 -8.178 -26.235 1.00 93.62 458 GLY A O 1
ATOM 3591 N N . HIS A 1 459 ? 21.876 -7.997 -24.771 1.00 91.25 459 HIS A N 1
ATOM 3592 C CA . HIS A 1 459 ? 22.543 -7.059 -23.860 1.00 91.25 459 HIS A CA 1
ATOM 3593 C C . HIS A 1 459 ? 23.435 -7.725 -22.800 1.00 91.25 459 HIS A C 1
ATOM 3595 O O . HIS A 1 459 ? 24.294 -7.077 -22.213 1.00 91.25 459 HIS A O 1
ATOM 3601 N N . LEU A 1 460 ? 23.234 -9.019 -22.538 1.00 89.75 460 LEU A N 1
ATOM 3602 C CA . LEU A 1 460 ? 23.925 -9.742 -21.463 1.00 89.75 460 LEU A CA 1
ATOM 3603 C C . LEU A 1 460 ? 25.367 -10.195 -21.762 1.00 89.75 460 LEU A C 1
ATOM 3605 O O . LEU A 1 460 ? 26.138 -10.269 -20.803 1.00 89.75 460 LEU A O 1
ATOM 3609 N N . PRO A 1 461 ? 25.771 -10.523 -23.010 1.00 91.19 461 PRO A N 1
ATOM 3610 C CA . PRO A 1 461 ? 27.156 -10.897 -23.286 1.00 91.19 461 PRO A CA 1
ATOM 3611 C C . PRO A 1 461 ? 28.164 -9.838 -22.814 1.00 91.19 461 PRO A C 1
ATOM 3613 O O . PRO A 1 461 ? 27.935 -8.634 -22.943 1.00 91.19 461 PRO A O 1
ATOM 3616 N N . ALA A 1 462 ? 29.301 -10.298 -22.284 1.00 87.44 462 ALA A N 1
ATOM 3617 C CA . ALA A 1 462 ? 30.379 -9.412 -21.843 1.00 87.44 462 ALA A CA 1
ATOM 3618 C C . ALA A 1 462 ? 31.094 -8.737 -23.026 1.00 87.44 462 ALA A C 1
ATOM 3620 O O . ALA A 1 462 ? 31.481 -7.575 -22.930 1.00 87.44 462 ALA A O 1
ATOM 3621 N N . ASP A 1 463 ? 31.249 -9.463 -24.138 1.00 90.69 463 ASP A N 1
ATOM 3622 C CA . ASP A 1 463 ? 31.896 -8.964 -25.347 1.00 90.69 463 ASP A CA 1
ATOM 3623 C C . ASP A 1 463 ? 30.945 -8.103 -26.191 1.00 90.69 463 ASP A C 1
ATOM 3625 O O . ASP A 1 463 ? 29.841 -8.523 -26.556 1.00 90.69 463 ASP A O 1
ATOM 3629 N N . ARG A 1 464 ? 31.395 -6.895 -26.541 1.00 91.69 464 ARG A N 1
ATOM 3630 C CA . ARG A 1 464 ? 30.609 -5.936 -27.322 1.00 91.69 464 ARG A CA 1
ATOM 3631 C C . ARG A 1 464 ? 30.338 -6.408 -28.745 1.00 91.69 464 ARG A C 1
ATOM 3633 O O . ARG A 1 464 ? 29.264 -6.105 -29.271 1.00 91.69 464 ARG A O 1
ATOM 3640 N N . ALA A 1 465 ? 31.280 -7.098 -29.388 1.00 94.75 465 ALA A N 1
ATOM 3641 C CA . ALA A 1 465 ? 31.073 -7.568 -30.755 1.00 94.75 465 ALA A CA 1
ATOM 3642 C C . ALA A 1 465 ? 29.957 -8.621 -30.789 1.00 94.75 465 ALA A C 1
ATOM 3644 O O . ALA A 1 465 ? 29.069 -8.548 -31.641 1.00 94.75 465 ALA A O 1
ATOM 3645 N N . GLU A 1 466 ? 29.925 -9.518 -29.802 1.00 95.12 466 GLU A N 1
ATOM 3646 C CA . GLU A 1 466 ? 28.835 -10.478 -29.632 1.00 95.12 466 GLU A CA 1
ATOM 3647 C C . GLU A 1 466 ? 27.507 -9.784 -29.295 1.00 95.12 466 GLU A C 1
ATOM 3649 O O . GLU A 1 466 ? 26.505 -10.088 -29.943 1.00 95.12 466 GLU A O 1
ATOM 3654 N N . ARG A 1 467 ? 27.474 -8.794 -28.384 1.00 94.44 467 ARG A N 1
ATOM 3655 C CA . ARG A 1 467 ? 26.240 -8.010 -28.147 1.00 94.44 467 ARG A CA 1
ATOM 3656 C C . ARG A 1 467 ? 25.729 -7.338 -29.421 1.00 94.44 467 ARG A C 1
ATOM 3658 O O . ARG A 1 467 ? 24.546 -7.424 -29.739 1.00 94.44 467 ARG A O 1
ATOM 3665 N N . THR A 1 468 ? 26.626 -6.710 -30.180 1.00 95.19 468 THR A N 1
ATOM 3666 C CA . THR A 1 468 ? 26.303 -6.016 -31.438 1.00 95.19 468 THR A CA 1
ATOM 3667 C C . THR A 1 468 ? 25.719 -6.984 -32.461 1.00 95.19 468 THR A C 1
ATOM 3669 O O . THR A 1 468 ? 24.670 -6.713 -33.042 1.00 95.19 468 THR A O 1
ATOM 3672 N N . LYS A 1 469 ? 26.356 -8.144 -32.642 1.00 95.94 469 LYS A N 1
ATOM 3673 C CA . LYS A 1 469 ? 25.873 -9.206 -33.528 1.00 95.94 469 LYS A CA 1
ATOM 3674 C C . LYS A 1 469 ? 24.485 -9.690 -33.108 1.00 95.94 469 LYS A C 1
ATOM 3676 O O . LYS A 1 469 ? 23.581 -9.731 -33.939 1.00 95.94 469 LYS A O 1
ATOM 3681 N N . GLN A 1 470 ? 24.291 -10.005 -31.827 1.00 96.00 470 GLN A N 1
ATOM 3682 C CA . GLN A 1 470 ? 22.998 -10.457 -31.308 1.00 96.00 470 GLN A CA 1
ATOM 3683 C C . GLN A 1 470 ? 21.903 -9.395 -31.451 1.00 96.00 470 GLN A C 1
ATOM 3685 O O . GLN A 1 470 ? 20.768 -9.723 -31.790 1.00 96.00 470 GLN A O 1
ATOM 3690 N N . PHE A 1 471 ? 22.229 -8.123 -31.233 1.00 95.94 471 PHE A N 1
ATOM 3691 C CA . PHE A 1 471 ? 21.292 -7.020 -31.419 1.00 95.94 471 PHE A CA 1
ATOM 3692 C C . PHE A 1 471 ? 20.894 -6.855 -32.894 1.00 95.94 471 PHE A C 1
ATOM 3694 O O . PHE A 1 471 ? 19.708 -6.741 -33.203 1.00 95.94 471 PHE A O 1
ATOM 3701 N N . GLN A 1 472 ? 21.850 -6.953 -33.824 1.00 96.00 472 GLN A N 1
ATOM 3702 C CA . GLN A 1 472 ? 21.595 -6.904 -35.271 1.00 96.00 472 GLN A CA 1
ATOM 3703 C C . GLN A 1 472 ? 20.734 -8.075 -35.778 1.00 96.00 472 GLN A C 1
ATOM 3705 O O . GLN A 1 472 ? 20.013 -7.930 -36.767 1.00 96.00 472 GLN A O 1
ATOM 3710 N N . GLU A 1 473 ? 20.728 -9.228 -35.096 1.00 96.31 473 GLU A N 1
ATOM 3711 C CA . GLU A 1 473 ? 19.827 -10.338 -35.445 1.00 96.31 473 GLU A CA 1
ATOM 3712 C C . GLU A 1 473 ? 18.345 -9.935 -35.366 1.00 96.31 473 GLU A C 1
ATOM 3714 O O . GLU A 1 473 ? 17.536 -10.473 -36.124 1.00 96.31 473 GLU A O 1
ATOM 3719 N N . LEU A 1 474 ? 17.967 -8.977 -34.506 1.00 94.88 474 LEU A N 1
ATOM 3720 C CA . LEU A 1 474 ? 16.572 -8.538 -34.360 1.00 94.88 474 LEU A CA 1
ATOM 3721 C C . LEU A 1 474 ? 15.986 -7.990 -35.665 1.00 94.88 474 LEU A C 1
ATOM 3723 O O . LEU A 1 474 ? 14.815 -8.252 -35.949 1.00 94.88 474 LEU A O 1
ATOM 3727 N N . SER A 1 475 ? 16.781 -7.288 -36.475 1.00 95.31 475 SER A N 1
ATOM 3728 C CA . SER A 1 475 ? 16.357 -6.751 -37.777 1.00 95.31 475 SER A CA 1
ATOM 3729 C C . SER A 1 475 ? 16.641 -7.705 -38.942 1.00 95.31 475 SER A C 1
ATOM 3731 O O . SER A 1 475 ? 16.095 -7.531 -40.032 1.00 95.31 475 SER A O 1
ATOM 3733 N N . ALA A 1 476 ? 17.431 -8.761 -38.725 1.00 96.69 476 ALA A N 1
ATOM 3734 C CA . ALA A 1 476 ? 17.792 -9.701 -39.776 1.00 96.69 476 ALA A CA 1
ATOM 3735 C C . ALA A 1 476 ? 16.593 -10.571 -40.229 1.00 96.69 476 ALA A C 1
ATOM 3737 O O . ALA A 1 476 ? 15.863 -11.138 -39.397 1.00 96.69 476 ALA A O 1
ATOM 3738 N N . PRO A 1 477 ? 16.412 -10.787 -41.549 1.00 97.06 477 PRO A N 1
ATOM 3739 C CA . PRO A 1 477 ? 15.407 -11.699 -42.100 1.00 97.06 477 PRO A CA 1
ATOM 3740 C C . PRO A 1 477 ? 15.866 -13.173 -42.046 1.00 97.06 477 PRO A C 1
ATOM 3742 O O . PRO A 1 477 ? 15.662 -13.942 -42.982 1.00 97.06 477 PRO A O 1
ATOM 3745 N N . SER A 1 478 ? 16.499 -13.592 -40.946 1.00 97.50 478 SER A N 1
ATOM 3746 C CA . SER A 1 478 ? 17.070 -14.933 -40.767 1.00 97.50 478 SER A CA 1
ATOM 3747 C C . SER A 1 478 ? 16.243 -15.799 -39.806 1.00 97.50 478 SER A C 1
ATOM 3749 O O . SER A 1 478 ? 15.336 -15.315 -39.122 1.00 97.50 478 SER A O 1
ATOM 3751 N N . LYS A 1 479 ? 16.557 -17.102 -39.735 1.00 97.75 479 LYS A N 1
ATOM 3752 C CA . LYS A 1 479 ? 15.985 -18.006 -38.720 1.00 97.75 479 LYS A CA 1
ATOM 3753 C C . LYS A 1 479 ? 16.326 -17.529 -37.302 1.00 97.75 479 LYS A C 1
ATOM 3755 O O . LYS A 1 479 ? 15.414 -17.378 -36.496 1.00 97.75 479 LYS A O 1
ATOM 3760 N N . ALA A 1 480 ? 17.594 -17.199 -37.051 1.00 95.81 480 ALA A N 1
ATOM 3761 C CA . ALA A 1 480 ? 18.053 -16.661 -35.770 1.00 95.81 480 ALA A CA 1
ATOM 3762 C C . ALA A 1 480 ? 17.321 -15.360 -35.390 1.00 95.81 480 ALA A C 1
ATOM 3764 O O . ALA A 1 480 ? 16.859 -15.214 -34.260 1.00 95.81 480 ALA A O 1
ATOM 3765 N N . GLY A 1 481 ? 17.116 -14.454 -36.354 1.00 97.44 481 GLY A N 1
ATOM 3766 C CA . GLY A 1 481 ? 16.368 -13.218 -36.127 1.00 97.44 481 GLY A CA 1
ATOM 3767 C C . GLY A 1 481 ? 14.897 -13.451 -35.785 1.00 97.44 481 GLY A C 1
ATOM 3768 O O . GLY A 1 481 ? 14.365 -12.817 -34.873 1.00 97.44 481 GLY A O 1
ATOM 3769 N N . ARG A 1 482 ? 14.231 -14.408 -36.452 1.00 98.12 482 ARG A N 1
ATOM 3770 C CA . ARG A 1 482 ? 12.859 -14.816 -36.088 1.00 98.12 482 ARG A CA 1
ATOM 3771 C C . ARG A 1 482 ? 12.786 -15.348 -34.658 1.00 98.12 482 ARG A C 1
ATOM 3773 O O . ARG A 1 482 ? 11.909 -14.933 -33.908 1.00 98.12 482 ARG A O 1
ATOM 3780 N N . GLU A 1 483 ? 13.708 -16.228 -34.281 1.00 97.69 483 GLU A N 1
ATOM 3781 C CA . GLU A 1 483 ? 13.760 -16.809 -32.935 1.00 97.69 483 GLU A CA 1
ATOM 3782 C C . GLU A 1 483 ? 14.027 -15.741 -31.867 1.00 97.69 483 GLU A C 1
ATOM 3784 O O . GLU A 1 483 ? 13.374 -15.735 -30.824 1.00 97.69 483 GLU A O 1
ATOM 3789 N N . ARG A 1 484 ? 14.925 -14.786 -32.135 1.00 96.81 484 ARG A N 1
ATOM 3790 C CA . ARG A 1 484 ? 15.215 -13.689 -31.203 1.00 96.81 484 ARG A CA 1
ATOM 3791 C C . ARG A 1 484 ? 14.033 -12.736 -31.030 1.00 96.81 484 ARG A C 1
ATOM 3793 O O . ARG A 1 484 ? 13.701 -12.397 -29.897 1.00 96.81 484 ARG A O 1
ATOM 3800 N N . ARG A 1 485 ? 13.344 -12.364 -32.116 1.00 97.81 485 ARG A N 1
ATOM 3801 C CA . ARG A 1 485 ? 12.102 -11.572 -32.032 1.00 97.81 485 ARG A CA 1
ATOM 3802 C C . ARG A 1 485 ? 11.005 -12.306 -31.256 1.00 97.81 485 ARG A C 1
ATOM 3804 O O . ARG A 1 485 ? 10.299 -11.673 -30.478 1.00 97.81 485 ARG A O 1
ATOM 3811 N N . ALA A 1 486 ? 10.891 -13.628 -31.414 1.00 97.69 486 ALA A N 1
ATOM 3812 C CA . ALA A 1 486 ? 9.955 -14.436 -30.632 1.00 97.69 486 ALA A CA 1
ATOM 3813 C C . ALA A 1 486 ? 10.306 -14.444 -29.132 1.00 97.69 486 ALA A C 1
ATOM 3815 O O . ALA A 1 486 ? 9.412 -14.273 -28.303 1.00 97.69 486 ALA A O 1
ATOM 3816 N N . ARG A 1 487 ? 11.596 -14.556 -28.774 1.00 97.12 487 ARG A N 1
ATOM 3817 C CA . ARG A 1 487 ? 12.059 -14.423 -27.379 1.00 97.12 487 ARG A CA 1
ATOM 3818 C C . ARG A 1 487 ? 11.739 -13.047 -26.797 1.00 97.12 487 ARG A C 1
ATOM 3820 O O . ARG A 1 487 ? 11.212 -12.976 -25.692 1.00 97.12 487 ARG A O 1
ATOM 3827 N N . LEU A 1 488 ? 11.991 -11.971 -27.549 1.00 97.38 488 LEU A N 1
ATOM 3828 C CA . LEU A 1 488 ? 11.660 -10.610 -27.114 1.00 97.38 488 LEU A CA 1
ATOM 3829 C C . LEU A 1 488 ? 10.154 -10.454 -26.878 1.00 97.38 488 LEU A C 1
ATOM 3831 O O . LEU A 1 488 ? 9.751 -9.967 -25.827 1.00 97.38 488 LEU A O 1
ATOM 3835 N N . ALA A 1 489 ? 9.322 -10.918 -27.814 1.00 97.12 489 ALA A N 1
ATOM 3836 C CA . ALA A 1 489 ? 7.869 -10.864 -27.675 1.00 97.12 489 ALA A CA 1
ATOM 3837 C C . ALA A 1 489 ? 7.371 -11.647 -26.445 1.00 97.12 489 ALA A C 1
ATOM 3839 O O . ALA A 1 489 ? 6.514 -11.155 -25.713 1.00 97.12 489 ALA A O 1
ATOM 3840 N N . ALA A 1 490 ? 7.931 -12.833 -26.182 1.00 96.81 490 ALA A N 1
ATOM 3841 C CA . ALA A 1 490 ? 7.600 -13.624 -24.998 1.00 96.81 490 ALA A CA 1
ATOM 3842 C C . ALA A 1 490 ? 8.023 -12.926 -23.693 1.00 96.81 490 ALA A C 1
ATOM 3844 O O . ALA A 1 490 ? 7.237 -12.872 -22.749 1.00 96.81 490 ALA A O 1
ATOM 3845 N N . ALA A 1 491 ? 9.224 -12.340 -23.651 1.00 96.50 491 ALA A N 1
ATOM 3846 C CA . ALA A 1 491 ? 9.724 -11.615 -22.484 1.00 96.50 491 ALA A CA 1
ATOM 3847 C C . ALA A 1 491 ? 8.909 -10.341 -22.195 1.00 96.50 491 ALA A C 1
ATOM 3849 O O . ALA A 1 491 ? 8.551 -10.083 -21.048 1.00 96.50 491 ALA A O 1
ATOM 3850 N N . VAL A 1 492 ? 8.546 -9.582 -23.234 1.00 95.81 492 VAL A N 1
ATOM 3851 C CA . VAL A 1 492 ? 7.675 -8.398 -23.118 1.00 95.81 492 VAL A CA 1
ATOM 3852 C C . VAL A 1 492 ? 6.275 -8.792 -22.656 1.00 95.81 492 VAL A C 1
ATOM 3854 O O . VAL A 1 492 ? 5.714 -8.120 -21.797 1.00 95.81 492 VAL A O 1
ATOM 3857 N N . LYS A 1 493 ? 5.716 -9.898 -23.165 1.00 93.94 493 LYS A N 1
ATOM 3858 C CA . LYS A 1 493 ? 4.431 -10.420 -22.681 1.00 93.94 493 LYS A CA 1
ATOM 3859 C C . LYS A 1 493 ? 4.509 -10.803 -21.201 1.00 93.94 493 LYS A C 1
ATOM 3861 O O . LYS A 1 493 ? 3.599 -10.488 -20.446 1.00 93.94 493 LYS A O 1
ATOM 3866 N N . TYR A 1 494 ? 5.596 -11.446 -20.775 1.00 94.19 494 TYR A N 1
ATOM 3867 C CA . TYR A 1 494 ? 5.788 -11.818 -19.373 1.00 94.19 494 TYR A CA 1
ATOM 3868 C C . TYR A 1 494 ? 5.896 -10.593 -18.448 1.00 94.19 494 TYR A C 1
ATOM 3870 O O . TYR A 1 494 ? 5.434 -10.652 -17.310 1.00 94.19 494 TYR A O 1
ATOM 3878 N N . ALA A 1 495 ? 6.412 -9.458 -18.934 1.00 93.56 495 ALA A N 1
ATOM 3879 C CA . ALA A 1 495 ? 6.446 -8.209 -18.168 1.00 93.56 495 ALA A CA 1
ATOM 3880 C C . ALA A 1 495 ? 5.047 -7.700 -17.750 1.00 93.56 495 ALA A C 1
ATOM 3882 O O . ALA A 1 495 ? 4.950 -6.885 -16.833 1.00 93.56 495 ALA A O 1
ATOM 3883 N N . ASP A 1 496 ? 3.955 -8.227 -18.321 1.00 91.31 496 ASP A N 1
ATOM 3884 C CA . ASP A 1 496 ? 2.593 -7.968 -17.830 1.00 91.31 496 ASP A CA 1
ATOM 3885 C C . ASP A 1 496 ? 2.381 -8.449 -16.385 1.00 91.31 496 ASP A C 1
ATOM 3887 O O . ASP A 1 496 ? 1.550 -7.902 -15.677 1.00 91.31 496 ASP A O 1
ATOM 3891 N N . HIS A 1 497 ? 3.192 -9.375 -15.868 1.00 94.38 497 HIS A N 1
ATOM 3892 C CA . HIS A 1 497 ? 3.150 -9.721 -14.443 1.00 94.38 497 HIS A CA 1
ATOM 3893 C C . HIS A 1 497 ? 3.544 -8.536 -13.548 1.00 94.38 497 HIS A C 1
ATOM 3895 O O . HIS A 1 497 ? 3.186 -8.492 -12.369 1.00 94.38 497 HIS A O 1
ATOM 3901 N N . GLU A 1 498 ? 4.370 -7.613 -14.048 1.00 93.44 498 GLU A N 1
ATOM 3902 C CA . GLU A 1 498 ? 4.759 -6.396 -13.332 1.00 93.44 498 GLU A CA 1
ATOM 3903 C C . GLU A 1 498 ? 3.742 -5.276 -13.556 1.00 93.44 498 GLU A C 1
ATOM 3905 O O . GLU A 1 498 ? 3.284 -4.645 -12.607 1.00 93.44 498 GLU A O 1
ATOM 3910 N N . PHE A 1 499 ? 3.376 -5.048 -14.816 1.00 93.31 499 PHE A N 1
ATOM 3911 C CA . PHE A 1 499 ? 2.583 -3.887 -15.213 1.00 93.31 499 PHE A CA 1
ATOM 3912 C C . PHE A 1 499 ? 1.076 -4.157 -15.284 1.00 93.31 499 PHE A C 1
ATOM 3914 O O . PHE A 1 499 ? 0.299 -3.221 -15.409 1.00 93.31 499 PHE A O 1
ATOM 3921 N N . GLY A 1 500 ? 0.648 -5.409 -15.182 1.00 93.81 500 GLY A N 1
ATOM 3922 C CA . GLY A 1 500 ? -0.737 -5.884 -15.184 1.00 93.81 500 GLY A CA 1
ATOM 3923 C C . GLY A 1 500 ? -1.044 -6.803 -13.993 1.00 93.81 500 GLY A C 1
ATOM 3924 O O . GLY A 1 500 ? -1.946 -7.638 -14.071 1.00 93.81 500 GLY A O 1
ATOM 3925 N N . GLY A 1 501 ? -0.266 -6.698 -12.910 1.00 95.38 501 GLY A N 1
ATOM 3926 C CA . GLY A 1 501 ? -0.341 -7.574 -11.738 1.00 95.38 501 GLY A CA 1
ATOM 3927 C C . GLY A 1 501 ? -1.532 -7.300 -10.812 1.00 95.38 501 GLY A C 1
ATOM 3928 O O . GLY A 1 501 ? -1.326 -7.035 -9.634 1.00 95.38 501 GLY A O 1
ATOM 3929 N N . LEU A 1 502 ? -2.766 -7.341 -11.323 1.00 97.12 502 LEU A N 1
ATOM 3930 C CA . LEU A 1 502 ? -3.979 -7.108 -10.522 1.00 97.12 502 LEU A CA 1
ATOM 3931 C C . LEU A 1 502 ? -4.127 -8.135 -9.386 1.00 97.12 502 LEU A C 1
ATOM 3933 O O . LEU A 1 502 ? -4.518 -7.790 -8.272 1.00 97.12 502 LEU A O 1
ATOM 3937 N N . GLY A 1 503 ? -3.769 -9.392 -9.654 1.00 97.56 503 GLY A N 1
ATOM 3938 C CA . GLY A 1 503 ? -3.818 -10.472 -8.675 1.00 97.56 503 GLY A CA 1
ATOM 3939 C C . GLY A 1 503 ? -2.953 -10.204 -7.441 1.00 97.56 503 GLY A C 1
ATOM 3940 O O . GLY A 1 503 ? -3.467 -10.244 -6.327 1.00 97.56 503 GLY A O 1
ATOM 3941 N N . ILE A 1 504 ? -1.672 -9.844 -7.601 1.00 97.06 504 ILE A N 1
ATOM 3942 C CA . ILE A 1 504 ? -0.796 -9.549 -6.447 1.00 97.06 504 ILE A CA 1
ATOM 3943 C C . ILE A 1 504 ? -1.279 -8.330 -5.640 1.00 97.06 504 ILE A C 1
ATOM 3945 O O . ILE A 1 504 ? -1.041 -8.242 -4.436 1.00 97.06 504 ILE A O 1
ATOM 3949 N N . GLU A 1 505 ? -1.984 -7.398 -6.280 1.00 97.25 505 GLU A N 1
ATOM 3950 C CA . GLU A 1 505 ? -2.536 -6.215 -5.620 1.00 97.25 505 GLU A CA 1
ATOM 3951 C C . GLU A 1 505 ? -3.788 -6.525 -4.785 1.00 97.25 505 GLU A C 1
ATOM 3953 O O . GLU A 1 505 ? -3.979 -5.880 -3.753 1.00 97.25 505 GLU A O 1
ATOM 3958 N N . MET A 1 506 ? -4.614 -7.495 -5.201 1.00 97.56 506 MET A N 1
ATOM 3959 C CA . MET A 1 506 ? -5.970 -7.710 -4.665 1.00 97.56 506 MET A CA 1
ATOM 3960 C C . MET A 1 506 ? -6.187 -9.072 -3.973 1.00 97.56 506 MET A C 1
ATOM 3962 O O . MET A 1 506 ? -7.072 -9.183 -3.126 1.00 97.56 506 MET A O 1
ATOM 3966 N N . ASN A 1 507 ? -5.386 -10.105 -4.266 1.00 97.44 507 ASN A N 1
ATOM 3967 C CA . ASN A 1 507 ? -5.532 -11.472 -3.729 1.00 97.44 507 ASN A CA 1
ATOM 3968 C C . ASN A 1 507 ? -5.043 -11.626 -2.271 1.00 97.44 507 ASN A C 1
ATOM 3970 O O . ASN A 1 507 ? -4.510 -12.678 -1.910 1.00 97.44 507 ASN A O 1
ATOM 3974 N N . GLN A 1 508 ? -5.188 -10.617 -1.402 1.00 95.44 508 GLN A N 1
ATOM 3975 C CA . GLN A 1 508 ? -4.867 -10.836 0.012 1.00 95.44 508 GLN A CA 1
ATOM 3976 C C . GLN A 1 508 ? -5.825 -11.866 0.619 1.00 95.44 508 GLN A C 1
ATOM 3978 O O . GLN A 1 508 ? -7.046 -11.777 0.479 1.00 95.44 508 GLN A O 1
ATOM 3983 N N . ARG A 1 509 ? -5.244 -12.852 1.304 1.00 95.56 509 ARG A N 1
ATOM 3984 C CA . ARG A 1 509 ? -5.954 -13.954 1.948 1.00 95.56 509 ARG A CA 1
ATOM 3985 C C . ARG A 1 509 ? -5.559 -14.017 3.418 1.00 95.56 509 ARG A C 1
ATOM 3987 O O . ARG A 1 509 ? -4.491 -14.521 3.744 1.00 95.56 509 ARG A O 1
ATOM 3994 N N . TYR A 1 510 ? -6.409 -13.501 4.297 1.00 98.38 510 TYR A N 1
ATOM 3995 C CA . TYR A 1 510 ? -6.166 -13.534 5.737 1.00 98.38 510 TYR A CA 1
ATOM 3996 C C . TYR A 1 510 ? -6.594 -14.861 6.357 1.00 98.38 510 TYR A C 1
ATOM 3998 O O . TYR A 1 510 ? -7.632 -15.421 6.008 1.00 98.38 510 TYR A O 1
ATOM 4006 N N . ILE A 1 511 ? -5.759 -15.344 7.276 1.00 97.56 511 ILE A N 1
ATOM 4007 C CA . ILE A 1 511 ? -6.004 -16.492 8.146 1.00 97.56 511 ILE A CA 1
ATOM 4008 C C . ILE A 1 511 ? -5.556 -16.044 9.534 1.00 97.56 511 ILE A C 1
ATOM 4010 O O . ILE A 1 511 ? -4.367 -15.813 9.753 1.00 97.56 511 ILE A O 1
ATOM 4014 N N . SER A 1 512 ? -6.510 -15.833 10.433 1.00 98.25 512 SER A N 1
ATOM 4015 C CA . SER A 1 512 ? -6.256 -15.270 11.756 1.00 98.25 512 SER A CA 1
ATOM 4016 C C . SER A 1 512 ? -7.434 -15.515 12.689 1.00 98.25 512 SER A C 1
ATOM 4018 O O . SER A 1 512 ? -8.529 -15.852 12.238 1.00 98.25 512 SER A O 1
ATOM 4020 N N . ASP A 1 513 ? -7.240 -15.236 13.975 1.00 97.56 513 ASP A N 1
ATOM 4021 C CA . ASP A 1 513 ? -8.326 -15.250 14.964 1.00 97.56 513 ASP A CA 1
ATOM 4022 C C . ASP A 1 513 ? -9.378 -14.146 14.711 1.00 97.56 513 ASP A C 1
ATOM 4024 O O . ASP A 1 513 ? -10.488 -14.196 15.237 1.00 97.56 513 ASP A O 1
ATOM 4028 N N . ALA A 1 514 ? -9.063 -13.166 13.853 1.00 98.19 514 ALA A N 1
ATOM 4029 C CA . ALA A 1 514 ? -9.989 -12.128 13.398 1.00 98.19 514 ALA A CA 1
ATOM 4030 C C . ALA A 1 514 ? -10.733 -12.499 12.097 1.00 98.19 514 ALA A C 1
ATOM 4032 O O . ALA A 1 514 ? -11.333 -11.623 11.462 1.00 98.19 514 ALA A O 1
ATOM 4033 N N . VAL A 1 515 ? -10.701 -13.775 11.697 1.00 98.31 515 VAL A N 1
ATOM 4034 C CA . VAL A 1 515 ? -11.465 -14.354 10.585 1.00 98.31 515 VAL A CA 1
ATOM 4035 C C . VAL A 1 515 ? -12.174 -15.613 11.081 1.00 98.31 515 VAL A C 1
ATOM 4037 O O . VAL A 1 515 ? -11.540 -16.562 11.530 1.00 98.31 515 VAL A O 1
ATOM 4040 N N . TYR A 1 516 ? -13.499 -15.655 10.964 1.00 97.62 516 TYR A N 1
ATOM 4041 C CA . TYR A 1 516 ? -14.296 -16.791 11.411 1.00 97.62 516 TYR A CA 1
ATOM 4042 C C . TYR A 1 516 ? -14.667 -17.673 10.206 1.00 97.62 516 TYR A C 1
ATOM 4044 O O . TYR A 1 516 ? -15.642 -17.430 9.497 1.00 97.62 516 TYR A O 1
ATOM 4052 N N . ALA A 1 517 ? -13.865 -18.712 9.963 1.00 95.31 517 ALA A N 1
ATOM 4053 C CA . ALA A 1 517 ? -14.077 -19.671 8.871 1.00 95.31 517 ALA A CA 1
ATOM 4054 C C . ALA A 1 517 ? -14.698 -21.005 9.332 1.00 95.31 517 ALA A C 1
ATOM 4056 O O . ALA A 1 517 ? -14.900 -21.897 8.519 1.00 95.31 517 ALA A O 1
ATOM 4057 N N . SER A 1 518 ? -15.009 -21.156 10.624 1.00 92.75 518 SER A N 1
ATOM 4058 C CA . SER A 1 518 ? -15.417 -22.438 11.221 1.00 92.75 518 SER A CA 1
ATOM 4059 C C . SER A 1 518 ? -16.758 -22.990 10.727 1.00 92.75 518 SER A C 1
ATOM 4061 O O . SER A 1 518 ? -17.033 -24.166 10.942 1.00 92.75 518 SER A O 1
ATOM 4063 N N . ASP A 1 519 ? -17.591 -22.152 10.104 1.00 93.69 519 ASP A N 1
ATOM 4064 C CA . ASP A 1 519 ? -18.879 -22.564 9.532 1.00 93.69 519 ASP A CA 1
ATOM 4065 C C . ASP A 1 519 ? -18.785 -22.851 8.016 1.00 93.69 519 ASP A C 1
ATOM 4067 O O . ASP A 1 519 ? -19.785 -23.226 7.402 1.00 93.69 519 ASP A O 1
ATOM 4071 N N . GLU A 1 520 ? -17.611 -22.677 7.391 1.00 94.31 520 GLU A N 1
ATOM 4072 C CA . GLU A 1 520 ? -17.413 -23.054 5.988 1.00 94.31 520 GLU A CA 1
ATOM 4073 C C . GLU A 1 520 ? -17.453 -24.580 5.846 1.00 94.31 520 GLU A C 1
ATOM 4075 O O . GLU A 1 520 ? -16.792 -25.318 6.576 1.00 94.31 520 GLU A O 1
ATOM 4080 N N . LEU A 1 521 ? -18.254 -25.053 4.891 1.00 88.25 521 LEU A N 1
ATOM 4081 C CA . LEU A 1 521 ? -18.436 -26.484 4.621 1.00 88.25 521 LEU A CA 1
ATOM 4082 C C . LEU A 1 521 ? -17.413 -27.031 3.621 1.00 88.25 521 LEU A C 1
ATOM 4084 O O . LEU A 1 521 ? -17.223 -28.242 3.529 1.00 88.25 521 LEU A O 1
ATOM 4088 N N . GLU A 1 522 ? -16.798 -26.140 2.848 1.00 88.44 522 GLU A N 1
ATOM 4089 C CA . GLU A 1 522 ? -15.860 -26.462 1.781 1.00 88.44 522 GLU A CA 1
ATOM 4090 C C . GLU A 1 522 ? -14.529 -25.762 2.039 1.00 88.44 522 GLU A C 1
ATOM 4092 O O . GLU A 1 522 ? -14.488 -24.638 2.543 1.00 88.44 522 GLU A O 1
ATOM 4097 N N . ASP A 1 523 ? -13.435 -26.415 1.650 1.00 89.56 523 ASP A N 1
ATOM 4098 C CA . ASP A 1 523 ? -12.115 -25.804 1.719 1.00 89.56 523 ASP A CA 1
ATOM 4099 C C . ASP A 1 523 ? -12.026 -24.582 0.797 1.00 89.56 523 ASP A C 1
ATOM 4101 O O . ASP A 1 523 ? -12.580 -24.544 -0.310 1.00 89.56 523 ASP A O 1
ATOM 4105 N N . ARG A 1 524 ? -11.246 -23.583 1.224 1.00 93.62 524 ARG A N 1
ATOM 4106 C CA . ARG A 1 524 ? -10.950 -22.413 0.395 1.00 93.62 524 ARG A CA 1
ATOM 4107 C C . ARG A 1 524 ? -10.316 -22.850 -0.923 1.00 93.62 524 ARG A C 1
ATOM 4109 O O . ARG A 1 524 ? -9.250 -23.464 -0.935 1.00 93.62 524 ARG A O 1
ATOM 4116 N N . GLN A 1 525 ? -10.914 -22.426 -2.032 1.00 93.62 525 GLN A N 1
ATOM 4117 C CA . GLN A 1 525 ? -10.388 -22.714 -3.364 1.00 93.62 525 GLN A CA 1
ATOM 4118 C C . GLN A 1 525 ? -8.944 -22.198 -3.528 1.00 93.62 525 GLN A C 1
ATOM 4120 O O . GLN A 1 525 ? -8.603 -21.113 -3.022 1.00 93.62 525 GLN A O 1
ATOM 4125 N N . PRO A 1 526 ? -8.071 -22.932 -4.245 1.00 95.00 526 PRO A N 1
ATOM 4126 C CA . PRO A 1 526 ? -6.726 -22.459 -4.542 1.00 95.00 526 PRO A CA 1
ATOM 4127 C C . PRO A 1 526 ? -6.784 -21.157 -5.348 1.00 95.00 526 PRO A C 1
ATOM 4129 O O . PRO A 1 526 ? -7.790 -20.846 -5.985 1.00 95.00 526 PRO A O 1
ATOM 4132 N N . LEU A 1 527 ? -5.710 -20.368 -5.279 1.00 95.62 527 LEU A N 1
ATOM 4133 C CA . LEU A 1 527 ? -5.566 -19.206 -6.154 1.00 95.62 527 LEU A CA 1
ATOM 4134 C C . LEU A 1 527 ? -5.505 -19.649 -7.627 1.00 95.62 527 LEU A C 1
ATOM 4136 O O . LEU A 1 527 ? -5.119 -20.793 -7.896 1.00 95.62 527 LEU A O 1
ATOM 4140 N N . PRO A 1 528 ? -5.831 -18.756 -8.580 1.00 95.62 528 PRO A N 1
ATOM 4141 C CA . PRO A 1 528 ? -5.638 -19.019 -10.000 1.00 95.62 528 PRO A CA 1
ATOM 4142 C C . PRO A 1 528 ? -4.194 -19.423 -10.312 1.00 95.62 528 PRO A C 1
ATOM 4144 O O . PRO A 1 528 ? -3.264 -19.077 -9.579 1.00 95.62 528 PRO A O 1
ATOM 4147 N N . ALA A 1 529 ? -3.997 -20.127 -11.430 1.00 95.44 529 ALA A N 1
ATOM 4148 C CA . ALA A 1 529 ? -2.671 -20.587 -11.845 1.00 95.44 529 ALA A CA 1
ATOM 4149 C C . ALA A 1 529 ? -1.669 -19.425 -11.981 1.00 95.44 529 ALA A C 1
ATOM 4151 O O . ALA A 1 529 ? -0.507 -19.573 -11.603 1.00 95.44 529 ALA A O 1
ATOM 4152 N N . ASP A 1 530 ? -2.132 -18.265 -12.458 1.00 95.12 530 ASP A N 1
ATOM 4153 C CA . ASP A 1 530 ? -1.378 -17.012 -12.471 1.00 95.12 530 ASP A CA 1
ATOM 4154 C C . ASP A 1 530 ? -1.962 -16.000 -11.471 1.00 95.12 530 ASP A C 1
ATOM 4156 O O . ASP A 1 530 ? -2.519 -14.961 -11.821 1.00 95.12 530 ASP A O 1
ATOM 4160 N N . ALA A 1 531 ? -1.819 -16.301 -10.180 1.00 96.12 531 ALA A N 1
ATOM 4161 C CA . ALA A 1 531 ? -2.311 -15.463 -9.083 1.00 96.12 531 ALA A CA 1
ATOM 4162 C C . ALA A 1 531 ? -1.666 -14.065 -8.989 1.00 96.12 531 ALA A C 1
ATOM 4164 O O . ALA A 1 531 ? -2.096 -13.232 -8.188 1.00 96.12 531 ALA A O 1
ATOM 4165 N N . VAL A 1 532 ? -0.601 -13.812 -9.756 1.00 96.38 532 VAL A N 1
ATOM 4166 C CA . VAL A 1 532 ? 0.032 -12.492 -9.846 1.00 96.38 532 VAL A CA 1
ATOM 4167 C C . VAL A 1 532 ? -0.802 -11.578 -10.730 1.00 96.38 532 VAL A C 1
ATOM 4169 O O . VAL A 1 532 ? -0.978 -10.404 -10.405 1.00 96.38 532 VAL A O 1
ATOM 4172 N N . VAL A 1 533 ? -1.290 -12.111 -11.845 1.00 96.06 533 VAL A N 1
ATOM 4173 C CA . VAL A 1 533 ? -2.025 -11.369 -12.865 1.00 96.06 533 VAL A CA 1
ATOM 4174 C C . VAL A 1 533 ? -3.527 -11.422 -12.604 1.00 96.06 533 VAL A C 1
ATOM 4176 O O . VAL A 1 533 ? -4.189 -10.385 -12.683 1.00 96.06 533 VAL A O 1
ATOM 4179 N N . GLU A 1 534 ? -4.048 -12.597 -12.260 1.00 96.75 534 GLU A N 1
ATOM 4180 C CA . GLU A 1 534 ? -5.475 -12.882 -12.118 1.00 96.75 534 GLU A CA 1
ATOM 4181 C C . GLU A 1 534 ? -5.959 -12.635 -10.685 1.00 96.75 534 GLU A C 1
ATOM 4183 O O . GLU A 1 534 ? -5.427 -13.196 -9.724 1.00 96.75 534 GLU A O 1
ATOM 4188 N N . TYR A 1 535 ? -6.995 -11.808 -10.531 1.00 97.44 535 TYR A N 1
ATOM 4189 C CA . TYR A 1 535 ? -7.676 -11.590 -9.255 1.00 97.44 535 TYR A CA 1
ATOM 4190 C C . TYR A 1 535 ? -8.841 -12.568 -9.098 1.00 97.44 535 TYR A C 1
ATOM 4192 O O . TYR A 1 535 ? -9.712 -12.647 -9.963 1.00 97.44 535 TYR A O 1
ATOM 4200 N N . GLN A 1 536 ? -8.872 -13.291 -7.979 1.00 96.44 536 GLN A N 1
ATOM 4201 C CA . GLN A 1 536 ? -9.986 -14.158 -7.626 1.00 96.44 536 GLN A CA 1
ATOM 4202 C C . GLN A 1 536 ? -10.962 -13.422 -6.713 1.00 96.44 536 GLN A C 1
ATOM 4204 O O . GLN A 1 536 ? -10.727 -13.261 -5.516 1.00 96.44 536 GLN A O 1
ATOM 4209 N N . ILE A 1 537 ? -12.076 -13.006 -7.302 1.00 96.50 537 ILE A N 1
ATOM 4210 C CA . ILE A 1 537 ? -13.194 -12.394 -6.590 1.00 96.50 537 ILE A CA 1
ATOM 4211 C C . ILE A 1 537 ? -13.987 -13.491 -5.874 1.00 96.50 537 ILE A C 1
ATOM 4213 O O . ILE A 1 537 ? -14.287 -14.517 -6.475 1.00 96.50 537 ILE A O 1
ATOM 4217 N N . GLY A 1 538 ? -14.337 -13.256 -4.610 1.00 95.00 538 GLY A N 1
ATOM 4218 C CA . GLY A 1 538 ? -15.213 -14.134 -3.835 1.00 95.00 538 GLY A CA 1
ATOM 4219 C C . GLY A 1 538 ? -15.431 -13.610 -2.418 1.00 95.00 538 GLY A C 1
ATOM 4220 O O . GLY A 1 538 ? -14.803 -12.630 -2.006 1.00 95.00 538 GLY A O 1
ATOM 4221 N N . THR A 1 539 ? -16.310 -14.262 -1.659 1.00 97.62 539 THR A N 1
ATOM 4222 C CA . THR A 1 539 ? -16.669 -13.859 -0.284 1.00 97.62 539 THR A CA 1
ATOM 4223 C C . THR A 1 539 ? -16.230 -14.868 0.768 1.00 97.62 539 THR A C 1
ATOM 4225 O O . THR A 1 539 ? -16.640 -14.771 1.922 1.00 97.62 539 THR A O 1
ATOM 4228 N N . TYR A 1 540 ? -15.362 -15.820 0.417 1.00 97.81 540 TYR A N 1
ATOM 4229 C CA . TYR A 1 540 ? -14.790 -16.738 1.404 1.00 97.81 540 TYR A CA 1
ATOM 4230 C C . TYR A 1 540 ? -14.115 -15.951 2.555 1.00 97.81 540 TYR A C 1
ATOM 4232 O O . TYR A 1 540 ? -13.361 -15.012 2.262 1.00 97.81 540 TYR A O 1
ATOM 4240 N N . PRO A 1 541 ? -14.324 -16.311 3.839 1.00 98.50 541 PRO A N 1
ATOM 4241 C CA . PRO A 1 541 ? -13.738 -15.613 4.983 1.00 98.50 541 PRO A CA 1
ATOM 4242 C C . PRO A 1 541 ? -12.220 -15.393 4.865 1.00 98.50 541 PRO A C 1
ATOM 4244 O O . PRO A 1 541 ? -11.446 -16.275 4.492 1.00 98.50 541 PRO A O 1
ATOM 4247 N N . GLY A 1 542 ? -11.784 -14.171 5.156 1.00 98.31 542 GLY A N 1
ATOM 4248 C CA . GLY A 1 542 ? -10.420 -13.696 4.953 1.00 98.31 542 GLY A CA 1
ATOM 4249 C C . GLY A 1 542 ? -10.141 -13.176 3.540 1.00 98.31 542 GLY A C 1
ATOM 4250 O O . GLY A 1 542 ? -8.977 -12.984 3.194 1.00 98.31 542 GLY A O 1
ATOM 4251 N N . SER A 1 543 ? -11.156 -13.001 2.691 1.00 97.81 543 SER A N 1
ATOM 4252 C CA . SER A 1 543 ? -11.037 -12.320 1.389 1.00 97.81 543 SER A CA 1
ATOM 4253 C C . SER A 1 543 ? -11.413 -10.842 1.514 1.00 97.81 543 SER A C 1
ATOM 4255 O O . SER A 1 543 ? -12.095 -10.443 2.461 1.00 97.81 543 SER A O 1
ATOM 4257 N N . ARG A 1 544 ? -10.995 -10.016 0.551 1.00 97.50 544 ARG A N 1
ATOM 4258 C CA . ARG A 1 544 ? -11.513 -8.646 0.415 1.00 97.50 544 ARG A CA 1
ATOM 4259 C C . ARG A 1 544 ? -12.990 -8.693 0.026 1.00 97.50 544 ARG A C 1
ATOM 4261 O O . ARG A 1 544 ? -13.383 -9.560 -0.749 1.00 97.50 544 ARG A O 1
ATOM 4268 N N . LEU A 1 545 ? -13.791 -7.751 0.521 1.00 98.50 545 LEU A N 1
ATOM 4269 C CA . LEU A 1 545 ? -15.165 -7.573 0.053 1.00 98.50 545 LEU A CA 1
ATOM 4270 C C . LEU A 1 545 ? -15.176 -7.303 -1.465 1.00 98.50 545 LEU A C 1
ATOM 4272 O O . LEU A 1 545 ? -14.519 -6.357 -1.904 1.00 98.50 545 LEU A O 1
ATOM 4276 N N . PRO A 1 546 ? -15.926 -8.076 -2.272 1.00 98.38 546 PRO A N 1
ATOM 4277 C CA . PRO A 1 546 ? -16.070 -7.800 -3.695 1.00 98.38 546 PRO A CA 1
ATOM 4278 C C . PRO A 1 546 ? -16.731 -6.453 -3.972 1.00 98.38 546 PRO A C 1
ATOM 4280 O O . PRO A 1 546 ? -17.757 -6.117 -3.376 1.00 98.38 546 PRO A O 1
ATOM 4283 N N . HIS A 1 547 ? -16.185 -5.720 -4.939 1.00 98.44 547 HIS A N 1
ATOM 4284 C CA . HIS A 1 547 ? -16.831 -4.550 -5.515 1.00 98.44 547 HIS A CA 1
ATOM 4285 C C . HIS A 1 547 ? -18.042 -4.952 -6.375 1.00 98.44 547 HIS A C 1
ATOM 4287 O O . HIS A 1 547 ? -17.937 -5.826 -7.236 1.00 98.44 547 HIS A O 1
ATOM 4293 N N . ALA A 1 548 ? -19.172 -4.277 -6.181 1.00 98.00 548 ALA A N 1
ATOM 4294 C CA . ALA A 1 548 ? -20.289 -4.228 -7.120 1.00 98.00 548 ALA A CA 1
ATOM 4295 C C . ALA A 1 548 ? -20.925 -2.832 -7.095 1.00 98.00 548 ALA A C 1
ATOM 4297 O O . ALA A 1 548 ? -20.979 -2.205 -6.029 1.00 98.00 548 ALA A O 1
ATOM 4298 N N . TRP A 1 549 ? -21.396 -2.349 -8.247 1.00 97.38 549 TRP A N 1
ATOM 4299 C CA . TRP A 1 549 ? -22.163 -1.104 -8.321 1.00 97.38 549 TRP A CA 1
ATOM 4300 C C . TRP A 1 549 ? -23.634 -1.333 -7.990 1.00 97.38 549 TRP A C 1
ATOM 4302 O O . TRP A 1 549 ? -24.315 -2.149 -8.601 1.00 97.38 549 TRP A O 1
ATOM 4312 N N . LEU A 1 550 ? -24.131 -0.545 -7.044 1.00 96.69 550 LEU A N 1
ATOM 4313 C CA . LEU A 1 550 ? -25.501 -0.566 -6.557 1.00 96.69 550 LEU A CA 1
ATOM 4314 C C . LEU A 1 550 ? -26.144 0.802 -6.759 1.00 96.69 550 LEU A C 1
ATOM 4316 O O . LEU A 1 550 ? -25.469 1.834 -6.781 1.00 96.69 550 LEU A O 1
ATOM 4320 N N . THR A 1 551 ? -27.465 0.836 -6.852 1.00 95.12 551 THR A N 1
ATOM 4321 C CA . THR A 1 551 ? -28.228 2.084 -6.964 1.00 95.12 551 THR A CA 1
ATOM 4322 C C . THR A 1 551 ? -29.287 2.171 -5.881 1.00 95.12 551 THR A C 1
ATOM 4324 O O . THR A 1 551 ? -29.788 1.165 -5.389 1.00 95.12 551 THR A O 1
ATOM 4327 N N . LYS A 1 552 ? -29.676 3.390 -5.509 1.00 90.75 552 LYS A N 1
ATOM 4328 C CA . LYS A 1 552 ? -30.951 3.588 -4.809 1.00 90.75 552 LYS A CA 1
ATOM 4329 C C . LYS A 1 552 ? -32.060 3.707 -5.846 1.00 90.75 552 LYS A C 1
ATOM 4331 O O . LYS A 1 552 ? -31.814 4.138 -6.966 1.00 90.75 552 LYS A O 1
ATOM 4336 N N . ARG A 1 553 ? -33.299 3.444 -5.434 1.00 83.44 553 ARG A N 1
ATOM 4337 C CA . ARG A 1 553 ? -34.476 3.547 -6.320 1.00 83.44 553 ARG A CA 1
ATOM 4338 C C . ARG A 1 553 ? -34.740 4.961 -6.840 1.00 83.44 553 ARG A C 1
ATOM 4340 O O . ARG A 1 553 ? -35.476 5.149 -7.802 1.00 83.44 553 ARG A O 1
ATOM 4347 N N . SER A 1 554 ? -34.207 5.973 -6.152 1.00 84.00 554 SER A N 1
ATOM 4348 C CA . SER A 1 554 ? -34.354 7.361 -6.576 1.00 84.00 554 SER A CA 1
ATOM 4349 C C . SER A 1 554 ? -33.414 7.647 -7.753 1.00 84.00 554 SER A C 1
ATOM 4351 O O . SER A 1 554 ? -32.203 7.495 -7.584 1.00 84.00 554 SER A O 1
ATOM 4353 N N . PRO A 1 555 ? -33.927 8.141 -8.897 1.00 80.50 555 PRO A N 1
ATOM 4354 C CA . PRO A 1 555 ? -33.113 8.440 -10.077 1.00 80.50 555 PRO A CA 1
ATOM 4355 C C . PRO A 1 555 ? -32.096 9.571 -9.850 1.00 80.50 555 PRO A C 1
ATOM 4357 O O . PRO A 1 555 ? -31.193 9.751 -10.659 1.00 80.50 555 PRO A O 1
ATOM 4360 N N . GLU A 1 556 ? -32.224 10.336 -8.762 1.00 83.50 556 GLU A N 1
ATOM 4361 C CA . GLU A 1 556 ? -31.272 11.388 -8.379 1.00 83.50 556 GLU A CA 1
ATOM 4362 C C . GLU A 1 556 ? -30.080 10.854 -7.567 1.00 83.50 556 GLU A C 1
ATOM 4364 O O . GLU A 1 556 ? -29.128 11.588 -7.303 1.00 83.50 556 GLU A O 1
ATOM 4369 N N . SER A 1 557 ? -30.122 9.592 -7.127 1.00 83.38 557 SER A N 1
ATOM 4370 C CA . SER A 1 557 ? -29.051 9.015 -6.314 1.00 83.38 557 SER A CA 1
ATOM 4371 C C . SER A 1 557 ? -27.894 8.546 -7.183 1.00 83.38 557 SER A C 1
ATOM 4373 O O . SER A 1 557 ? -28.084 7.780 -8.125 1.00 83.38 557 SER A O 1
ATOM 4375 N N . ALA A 1 558 ? -26.681 8.959 -6.822 1.00 87.69 558 ALA A N 1
ATOM 4376 C CA . ALA A 1 558 ? -25.473 8.405 -7.416 1.00 87.69 558 ALA A CA 1
ATOM 4377 C C . ALA A 1 558 ? -25.366 6.897 -7.129 1.00 87.69 558 ALA A C 1
ATOM 4379 O O . ALA A 1 558 ? -25.813 6.420 -6.080 1.00 87.69 558 ALA A O 1
ATOM 4380 N N . ALA A 1 559 ? -24.751 6.166 -8.062 1.00 90.94 559 ALA A N 1
ATOM 4381 C CA . ALA A 1 559 ? -24.367 4.781 -7.832 1.00 90.94 559 ALA A CA 1
ATOM 4382 C C . ALA A 1 559 ? -23.382 4.696 -6.656 1.00 90.94 559 ALA A C 1
ATOM 4384 O O . ALA A 1 559 ? -22.557 5.589 -6.451 1.00 90.94 559 ALA A O 1
ATOM 4385 N N . MET A 1 560 ? -23.480 3.617 -5.889 1.00 94.31 560 MET A N 1
ATOM 4386 C CA . MET A 1 560 ? -22.653 3.345 -4.721 1.00 94.31 560 MET A CA 1
ATOM 4387 C C . MET A 1 560 ? -21.980 1.993 -4.886 1.00 94.31 560 MET A C 1
ATOM 4389 O O . MET A 1 560 ? -22.606 1.035 -5.329 1.00 94.31 560 MET A O 1
ATOM 4393 N N . SER A 1 561 ? -20.714 1.900 -4.508 1.00 97.69 561 SER A N 1
ATOM 4394 C CA . SER A 1 561 ? -20.024 0.618 -4.451 1.00 97.69 561 SER A CA 1
ATOM 4395 C C . SER A 1 561 ? -20.380 -0.123 -3.159 1.00 97.69 561 SER A C 1
ATOM 4397 O O . SER A 1 561 ? -20.546 0.504 -2.114 1.00 97.69 561 SER A O 1
ATOM 4399 N N . THR A 1 562 ? -20.394 -1.456 -3.169 1.00 98.25 562 THR A N 1
ATOM 4400 C CA . THR A 1 562 ? -20.340 -2.272 -1.934 1.00 98.25 562 THR A CA 1
ATOM 4401 C C . THR A 1 562 ? -19.182 -1.866 -1.011 1.00 98.25 562 THR A C 1
ATOM 4403 O O . THR A 1 562 ? -19.324 -1.886 0.211 1.00 98.25 562 THR A O 1
ATOM 4406 N N . ILE A 1 563 ? -18.065 -1.408 -1.585 1.00 97.94 563 ILE A N 1
ATOM 4407 C CA . ILE A 1 563 ? -16.911 -0.851 -0.865 1.00 97.94 563 ILE A CA 1
ATOM 4408 C C . ILE A 1 563 ? -17.282 0.425 -0.092 1.00 97.94 563 ILE A C 1
ATOM 4410 O O . ILE A 1 563 ? -16.710 0.684 0.960 1.00 97.94 563 ILE A O 1
ATOM 4414 N N . ASP A 1 564 ? -18.258 1.206 -0.559 1.00 97.31 564 ASP A N 1
ATOM 4415 C CA . ASP A 1 564 ? -18.713 2.419 0.134 1.00 97.31 564 ASP A CA 1
ATOM 4416 C C . ASP A 1 564 ? -19.625 2.100 1.330 1.00 97.31 564 ASP A C 1
ATOM 4418 O O . ASP A 1 564 ? -19.736 2.910 2.251 1.00 97.31 564 ASP A O 1
ATOM 4422 N N . LEU A 1 565 ? -20.276 0.929 1.324 1.00 97.31 565 LEU A N 1
ATOM 4423 C CA . LEU A 1 565 ? -21.179 0.476 2.391 1.00 97.31 565 LEU A CA 1
ATOM 4424 C C . LEU A 1 565 ? -20.424 -0.056 3.614 1.00 97.31 565 LEU A C 1
ATOM 4426 O O . LEU A 1 565 ? -20.865 0.107 4.755 1.00 97.31 565 LEU A O 1
ATOM 4430 N N . ALA A 1 566 ? -19.309 -0.742 3.365 1.00 97.38 566 ALA A N 1
ATOM 4431 C CA . ALA A 1 566 ? -18.431 -1.288 4.389 1.00 97.38 566 ALA A CA 1
ATOM 4432 C C . ALA A 1 566 ? -17.274 -0.333 4.708 1.00 97.38 566 ALA A C 1
ATOM 4434 O O . ALA A 1 566 ? -16.869 0.478 3.876 1.00 97.38 566 ALA A O 1
ATOM 4435 N N . GLY A 1 567 ? -16.695 -0.480 5.897 1.00 96.62 567 GLY A N 1
ATOM 4436 C CA . GLY A 1 567 ? -15.616 0.382 6.370 1.00 96.62 567 GLY A CA 1
ATOM 4437 C C . GLY A 1 567 ? -16.098 1.396 7.401 1.00 96.62 567 GLY A C 1
ATOM 4438 O O . GLY A 1 567 ? -16.969 1.078 8.215 1.00 96.62 567 GLY A O 1
ATOM 4439 N N . HIS A 1 568 ? -15.531 2.602 7.399 1.00 96.81 568 HIS A N 1
ATOM 4440 C CA . HIS A 1 568 ? -15.921 3.721 8.276 1.00 96.81 568 HIS A CA 1
ATOM 4441 C C . HIS A 1 568 ? -15.892 3.384 9.776 1.00 96.81 568 HIS A C 1
ATOM 4443 O O . HIS A 1 568 ? -16.658 3.917 10.588 1.00 96.81 568 HIS A O 1
ATOM 4449 N N . GLY A 1 569 ? -15.028 2.444 10.160 1.00 97.06 569 GLY A N 1
ATOM 4450 C CA . GLY A 1 569 ? -14.933 1.963 11.532 1.00 97.06 569 GLY A CA 1
ATOM 4451 C C . GLY A 1 569 ? -16.072 1.065 11.999 1.00 97.06 569 GLY A C 1
ATOM 4452 O O . GLY A 1 569 ? -16.224 0.907 13.211 1.00 97.06 569 GLY A O 1
ATOM 4453 N N . ALA A 1 570 ? -16.864 0.496 11.089 1.00 97.94 570 ALA A N 1
ATOM 4454 C CA . ALA A 1 570 ? -18.013 -0.351 11.395 1.00 97.94 570 ALA A CA 1
ATOM 4455 C C . ALA A 1 570 ? -17.845 -1.784 10.868 1.00 97.94 570 ALA A C 1
ATOM 4457 O O . ALA A 1 570 ? -17.273 -2.010 9.800 1.00 97.94 570 ALA A O 1
ATOM 4458 N N . PHE A 1 571 ? -18.418 -2.756 11.582 1.00 98.69 571 PHE A N 1
ATOM 4459 C CA . PHE A 1 571 ? -18.787 -4.021 10.945 1.00 98.69 571 PHE A CA 1
ATOM 4460 C C . PHE A 1 571 ? -19.894 -3.756 9.919 1.00 98.69 571 PHE A C 1
ATOM 4462 O O . PHE A 1 571 ? -20.729 -2.872 10.122 1.00 98.69 571 PHE A O 1
ATOM 4469 N N . CYS A 1 572 ? -19.918 -4.508 8.822 1.00 98.62 572 CYS A N 1
ATOM 4470 C CA . CYS A 1 572 ? -20.932 -4.351 7.783 1.00 98.62 572 CYS A CA 1
ATOM 4471 C C . CYS A 1 572 ? -21.535 -5.699 7.403 1.00 98.62 572 CYS A C 1
ATOM 4473 O O . CYS A 1 572 ? -20.804 -6.634 7.083 1.00 98.62 572 CYS A O 1
ATOM 4475 N N . LEU A 1 573 ? -22.862 -5.789 7.443 1.00 98.69 573 LEU A N 1
ATOM 4476 C CA . LEU A 1 573 ? -23.623 -6.948 7.004 1.00 98.69 573 LEU A CA 1
ATOM 4477 C C . LEU A 1 573 ? -24.387 -6.625 5.724 1.00 98.69 573 LEU A C 1
ATOM 4479 O O . LEU A 1 573 ? -25.209 -5.709 5.683 1.00 98.69 573 LEU A O 1
ATOM 4483 N N . LEU A 1 574 ? -24.142 -7.420 4.692 1.00 98.75 574 LEU A N 1
ATOM 4484 C CA . LEU A 1 574 ? -24.848 -7.355 3.421 1.00 98.75 574 LEU A CA 1
ATOM 4485 C C . LEU A 1 574 ? -25.723 -8.599 3.290 1.00 98.75 574 LEU A C 1
ATOM 4487 O O . LEU A 1 574 ? -25.231 -9.721 3.396 1.00 98.75 574 LEU A O 1
ATOM 4491 N N . THR A 1 575 ? -27.017 -8.404 3.072 1.00 98.69 575 THR A N 1
ATOM 4492 C CA . THR A 1 575 ? -28.000 -9.477 2.863 1.00 98.69 575 THR A CA 1
ATOM 4493 C C . THR A 1 575 ? -28.876 -9.153 1.653 1.00 98.69 575 THR A C 1
ATOM 4495 O O . THR A 1 575 ? -28.622 -8.163 0.964 1.00 98.69 575 THR A O 1
ATOM 4498 N N . GLY A 1 576 ? -29.877 -9.975 1.357 1.00 98.00 576 GLY A N 1
ATOM 4499 C CA . GLY A 1 576 ? -30.811 -9.747 0.263 1.00 98.00 576 GLY A CA 1
ATOM 4500 C C . GLY A 1 576 ? -32.267 -10.001 0.641 1.00 98.00 576 GLY A C 1
ATOM 4501 O O . GLY A 1 576 ? -32.690 -9.859 1.793 1.00 98.00 576 GLY A O 1
ATOM 4502 N N . ILE A 1 577 ? -33.062 -10.339 -0.372 1.00 97.44 577 ILE A N 1
ATOM 4503 C CA . ILE A 1 577 ? -34.503 -10.554 -0.240 1.00 97.44 577 ILE A CA 1
ATOM 4504 C C . ILE A 1 577 ? -34.763 -11.725 0.718 1.00 97.44 577 ILE A C 1
ATOM 4506 O O . ILE A 1 577 ? -34.303 -12.838 0.504 1.00 97.44 577 ILE A O 1
ATOM 4510 N N . GLY A 1 578 ? -35.540 -11.477 1.775 1.00 97.12 578 GLY A N 1
ATOM 4511 C CA . GLY A 1 578 ? -35.819 -12.471 2.820 1.00 97.12 578 GLY A CA 1
ATOM 4512 C C . GLY A 1 578 ? -34.860 -12.411 4.013 1.00 97.12 578 GLY A C 1
ATOM 4513 O O . GLY A 1 578 ? -35.206 -12.896 5.085 1.00 97.12 578 GLY A O 1
ATOM 4514 N N . GLY A 1 579 ? -33.733 -11.706 3.898 1.00 97.69 579 GLY A N 1
ATOM 4515 C CA . GLY A 1 579 ? -32.721 -11.571 4.948 1.00 97.69 579 GLY A CA 1
ATOM 4516 C C . GLY A 1 579 ? -33.010 -10.529 6.035 1.00 97.69 579 GLY A C 1
ATOM 4517 O O . GLY A 1 579 ? -32.111 -10.128 6.773 1.00 97.69 579 GLY A O 1
ATOM 4518 N N . GLY A 1 580 ? -34.253 -10.057 6.172 1.00 97.50 580 GLY A N 1
ATOM 4519 C CA . GLY A 1 580 ? -34.603 -8.972 7.103 1.00 97.50 580 GLY A CA 1
ATOM 4520 C C . GLY A 1 580 ? -34.258 -9.260 8.573 1.00 97.50 580 GLY A C 1
ATOM 4521 O O . GLY A 1 580 ? -33.976 -8.332 9.333 1.00 97.50 580 GLY A O 1
ATOM 4522 N N . GLN A 1 581 ? -34.215 -10.535 8.974 1.00 98.12 581 GLN A N 1
ATOM 4523 C CA . GLN A 1 581 ? -33.789 -10.932 10.321 1.00 98.12 581 GLN A CA 1
ATOM 4524 C C . GLN A 1 581 ? -32.300 -10.657 10.578 1.00 98.12 581 GLN A C 1
ATOM 4526 O O . GLN A 1 581 ? -31.933 -10.328 11.706 1.00 98.12 581 GLN A O 1
ATOM 4531 N N . TRP A 1 582 ? -31.449 -10.698 9.548 1.00 98.44 582 TRP A N 1
ATOM 4532 C CA . TRP A 1 582 ? -30.039 -10.323 9.671 1.00 98.44 582 TRP A CA 1
ATOM 4533 C C . TRP A 1 582 ? -29.861 -8.836 9.968 1.00 98.44 582 TRP A C 1
ATOM 4535 O O . TRP A 1 582 ? -29.045 -8.462 10.811 1.00 98.44 582 TRP A O 1
ATOM 4545 N N . VAL A 1 583 ? -30.665 -7.981 9.329 1.00 97.94 583 VAL A N 1
ATOM 4546 C CA . VAL A 1 583 ? -30.651 -6.531 9.580 1.00 97.94 583 VAL A CA 1
ATOM 4547 C C . VAL A 1 583 ? -31.069 -6.233 11.023 1.00 97.94 583 VAL A C 1
ATOM 4549 O O . VAL A 1 583 ? -30.420 -5.442 11.707 1.00 97.94 583 VAL A O 1
ATOM 4552 N N . GLN A 1 584 ? -32.107 -6.910 11.522 1.00 97.81 584 GLN A N 1
ATOM 4553 C CA . GLN A 1 584 ? -32.544 -6.786 12.919 1.00 97.81 584 GLN A CA 1
ATOM 4554 C C . GLN A 1 584 ? -31.480 -7.299 13.901 1.00 97.81 584 GLN A C 1
ATOM 4556 O O . GLN A 1 584 ? -31.223 -6.668 14.927 1.00 97.81 584 GLN A O 1
ATOM 4561 N N . ALA A 1 585 ? -30.817 -8.412 13.579 1.00 97.88 585 ALA A N 1
ATOM 4562 C CA . ALA A 1 585 ? -29.719 -8.950 14.375 1.00 97.88 585 ALA A CA 1
ATOM 4563 C C . ALA A 1 585 ? -28.533 -7.975 14.463 1.00 97.88 585 ALA A C 1
ATOM 4565 O O . ALA A 1 585 ? -28.014 -7.743 15.554 1.00 97.88 585 ALA A O 1
ATOM 4566 N N . ALA A 1 586 ? -28.149 -7.344 13.350 1.00 97.12 586 ALA A N 1
ATOM 4567 C CA . ALA A 1 586 ? -27.110 -6.316 13.320 1.00 97.12 586 ALA A CA 1
ATOM 4568 C C . ALA A 1 586 ? -27.480 -5.080 14.164 1.00 97.12 586 ALA A C 1
ATOM 4570 O O . ALA A 1 586 ? -26.645 -4.561 14.907 1.00 97.12 586 ALA A O 1
ATOM 4571 N N . GLN A 1 587 ? -28.743 -4.639 14.117 1.00 96.75 587 GLN A N 1
ATOM 4572 C CA . GLN A 1 587 ? -29.241 -3.565 14.987 1.00 96.75 587 GLN A CA 1
ATOM 4573 C C . GLN A 1 587 ? -29.144 -3.954 16.466 1.00 96.75 587 GLN A C 1
ATOM 4575 O O . GLN A 1 587 ? -28.639 -3.177 17.272 1.00 96.75 587 GLN A O 1
ATOM 4580 N N . LYS A 1 588 ? -29.532 -5.183 16.818 1.00 96.56 588 LYS A N 1
ATOM 4581 C CA . LYS A 1 588 ? -29.412 -5.684 18.191 1.00 96.56 588 LYS A CA 1
ATOM 4582 C C . LYS A 1 588 ? -27.953 -5.771 18.653 1.00 96.56 588 LYS A C 1
ATOM 4584 O O . LYS A 1 588 ? -27.669 -5.422 19.794 1.00 96.56 588 LYS A O 1
ATOM 4589 N N . MET A 1 589 ? -27.021 -6.160 17.777 1.00 95.81 589 MET A N 1
ATOM 4590 C CA . MET A 1 589 ? -25.580 -6.136 18.074 1.00 95.81 589 MET A CA 1
ATOM 4591 C C . MET A 1 589 ? -25.081 -4.723 18.389 1.00 95.81 589 MET A C 1
ATOM 4593 O O . MET A 1 589 ? -24.361 -4.531 19.370 1.00 95.81 589 MET A O 1
ATOM 4597 N N . ARG A 1 590 ? -25.487 -3.729 17.588 1.00 95.06 590 ARG A N 1
ATOM 4598 C CA . ARG A 1 590 ? -25.180 -2.314 17.847 1.00 95.06 590 ARG A CA 1
ATOM 4599 C C . ARG A 1 590 ? -25.717 -1.876 19.206 1.00 95.06 590 ARG A C 1
ATOM 4601 O O . ARG A 1 590 ? -24.978 -1.285 19.986 1.00 95.06 590 ARG A O 1
ATOM 4608 N N . ASP A 1 591 ? -26.979 -2.178 19.486 1.00 95.19 591 ASP A N 1
ATOM 4609 C CA . ASP A 1 591 ? -27.663 -1.676 20.675 1.00 95.19 591 ASP A CA 1
ATOM 4610 C C . ASP A 1 591 ? -27.160 -2.364 21.962 1.00 95.19 591 ASP A C 1
ATOM 4612 O O . ASP A 1 591 ? -27.037 -1.712 22.997 1.00 95.19 591 ASP A O 1
ATOM 4616 N N . GLN A 1 592 ? -26.811 -3.657 21.905 1.00 94.06 592 GLN A N 1
ATOM 4617 C CA . GLN A 1 592 ? -26.332 -4.421 23.065 1.00 94.06 592 GLN A CA 1
ATOM 4618 C C . GLN A 1 592 ? -24.836 -4.221 23.355 1.00 94.06 592 GLN A C 1
ATOM 4620 O O . GLN A 1 592 ? -24.452 -4.145 24.521 1.00 94.06 592 GLN A O 1
ATOM 4625 N N . PHE A 1 593 ? -23.986 -4.148 22.325 1.00 92.56 593 PHE A N 1
ATOM 4626 C CA . PHE A 1 593 ? -22.526 -4.096 22.497 1.00 92.56 593 PHE A CA 1
ATOM 4627 C C . PHE A 1 593 ? -21.916 -2.719 22.204 1.00 92.56 593 PHE A C 1
ATOM 4629 O O . PHE A 1 593 ? -20.705 -2.554 22.341 1.00 92.56 593 PHE A O 1
ATOM 4636 N N . GLY A 1 594 ? -22.718 -1.735 21.782 1.00 90.94 594 GLY A N 1
ATOM 4637 C CA . GLY A 1 594 ? -22.237 -0.397 21.422 1.00 90.94 594 GLY A CA 1
ATOM 4638 C C . GLY A 1 594 ? -21.352 -0.370 20.170 1.00 90.94 594 GLY A C 1
ATOM 4639 O O . GLY A 1 594 ? -20.628 0.600 19.948 1.00 90.94 594 GLY A O 1
ATOM 4640 N N . LEU A 1 595 ? -21.378 -1.432 19.359 1.00 92.25 595 LEU A N 1
ATOM 4641 C CA . LEU A 1 595 ? -20.567 -1.553 18.149 1.00 92.25 595 LEU A CA 1
ATOM 4642 C C . LEU A 1 595 ? -21.145 -0.704 17.018 1.00 92.25 595 LEU A C 1
ATOM 4644 O O . LEU A 1 595 ? -22.357 -0.672 16.807 1.00 92.25 595 LEU A O 1
ATOM 4648 N N . LYS A 1 596 ? -20.279 -0.085 16.212 1.00 94.44 596 LYS A N 1
ATOM 4649 C CA . LYS A 1 596 ? -20.711 0.468 14.925 1.00 94.44 596 LYS A CA 1
ATOM 4650 C C . LYS A 1 596 ? -21.020 -0.684 13.973 1.00 94.44 596 LYS A C 1
ATOM 4652 O O . LYS A 1 596 ? -20.159 -1.523 13.707 1.00 94.44 596 LYS A O 1
ATOM 4657 N N . PHE A 1 597 ? -22.246 -0.702 13.466 1.00 95.81 597 PHE A N 1
ATOM 4658 C CA . PHE A 1 59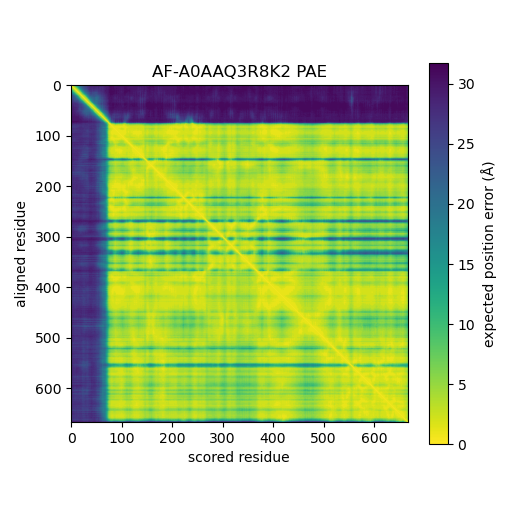7 ? -22.744 -1.773 12.616 1.00 95.81 597 PHE A CA 1
ATOM 4659 C C . PHE A 1 597 ? -23.586 -1.192 11.480 1.00 95.81 597 PHE A C 1
ATOM 4661 O O . PHE A 1 597 ? -24.611 -0.552 11.726 1.00 95.81 597 PHE A O 1
ATOM 4668 N N . ASN A 1 598 ? -23.152 -1.432 10.247 1.00 96.75 598 ASN A N 1
ATOM 4669 C CA . ASN A 1 598 ? -23.893 -1.123 9.032 1.00 96.75 598 ASN A CA 1
ATOM 4670 C C . ASN A 1 598 ? -24.603 -2.396 8.560 1.00 96.75 598 ASN A C 1
ATOM 4672 O O . ASN A 1 598 ? -24.018 -3.476 8.591 1.00 96.75 598 ASN A O 1
ATOM 4676 N N . ALA A 1 599 ? -25.858 -2.291 8.133 1.00 97.81 599 ALA A N 1
ATOM 4677 C CA . ALA A 1 599 ? -26.594 -3.428 7.595 1.00 97.81 599 ALA A CA 1
ATOM 4678 C C . ALA A 1 599 ? -27.486 -2.978 6.443 1.00 97.81 599 ALA A C 1
ATOM 4680 O O . ALA A 1 599 ? -28.225 -2.005 6.592 1.00 97.81 599 ALA A O 1
ATOM 4681 N N . TYR A 1 600 ? -27.404 -3.685 5.318 1.00 97.81 600 TYR A N 1
ATOM 4682 C CA . TYR A 1 600 ? -28.132 -3.343 4.100 1.00 97.81 600 TYR A CA 1
ATOM 4683 C C . TYR A 1 600 ? -28.721 -4.590 3.452 1.00 97.81 600 TYR A C 1
ATOM 4685 O O . TYR A 1 600 ? -28.032 -5.603 3.295 1.00 97.81 600 TYR A O 1
ATOM 4693 N N . SER A 1 601 ? -29.980 -4.487 3.032 1.00 97.81 601 SER A N 1
ATOM 4694 C CA . SER A 1 601 ? -30.596 -5.447 2.122 1.00 97.81 601 SER A CA 1
ATOM 4695 C C . SER A 1 601 ? -30.388 -5.000 0.673 1.00 97.81 601 SER A C 1
ATOM 4697 O O . SER A 1 601 ? -30.726 -3.870 0.303 1.00 97.81 601 SER A O 1
ATOM 4699 N N . ILE A 1 602 ? -29.824 -5.883 -0.150 1.00 98.12 602 ILE A N 1
ATOM 4700 C CA . ILE A 1 602 ? -29.505 -5.648 -1.560 1.00 98.12 602 ILE A CA 1
ATOM 4701 C C . ILE A 1 602 ? -30.363 -6.563 -2.434 1.00 98.12 602 ILE A C 1
ATOM 4703 O O . ILE A 1 602 ? -30.365 -7.782 -2.275 1.00 98.12 602 ILE A O 1
ATOM 4707 N N . GLY A 1 603 ? -31.073 -5.979 -3.393 1.00 95.81 603 GLY A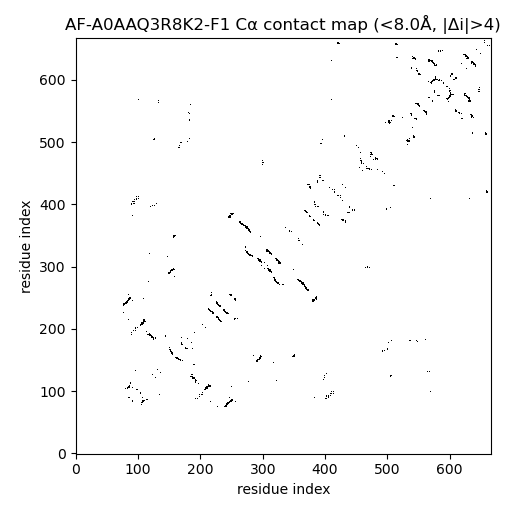 N 1
ATOM 4708 C CA . GLY A 1 603 ? -31.880 -6.721 -4.354 1.00 95.81 603 GLY A CA 1
ATOM 4709 C C . GLY A 1 603 ? -33.045 -5.902 -4.889 1.00 95.81 603 GLY A C 1
ATOM 4710 O O . GLY A 1 603 ? -33.218 -4.726 -4.560 1.00 95.81 603 GLY A O 1
ATOM 4711 N N . CYS A 1 604 ? -33.875 -6.536 -5.716 1.00 92.88 604 CYS A N 1
ATOM 4712 C CA . CYS A 1 604 ? -35.070 -5.895 -6.253 1.00 92.88 604 CYS A CA 1
ATOM 4713 C C . CYS A 1 604 ? -35.967 -5.399 -5.111 1.00 92.88 604 CYS A C 1
ATOM 4715 O O . CYS A 1 604 ? -36.342 -6.160 -4.212 1.00 92.88 604 CYS A O 1
ATOM 4717 N N . MET A 1 605 ? -36.304 -4.109 -5.143 1.00 91.19 605 MET A N 1
ATOM 4718 C CA . MET A 1 605 ? -37.110 -3.463 -4.112 1.00 91.19 605 MET A CA 1
ATOM 4719 C C . MET A 1 605 ? -36.556 -3.626 -2.681 1.00 91.19 605 MET A C 1
ATOM 4721 O O . MET A 1 605 ? -37.343 -3.707 -1.733 1.00 91.19 605 MET A O 1
ATOM 4725 N N . GLN A 1 606 ? -35.233 -3.608 -2.499 1.00 94.94 606 GLN A N 1
ATOM 4726 C CA . GLN A 1 606 ? -34.585 -3.542 -1.179 1.00 94.94 606 GLN A CA 1
ATOM 4727 C C . GLN A 1 606 ? -34.041 -2.129 -0.880 1.00 94.94 606 GLN A C 1
ATOM 4729 O O . GLN A 1 606 ? -34.475 -1.163 -1.525 1.00 94.94 606 GLN A O 1
ATOM 4734 N N . ASP A 1 607 ? -33.170 -1.984 0.128 1.00 93.62 607 ASP A N 1
ATOM 4735 C CA . ASP A 1 607 ? -32.534 -0.703 0.487 1.00 93.62 607 ASP A CA 1
ATOM 4736 C C . ASP A 1 607 ? -31.690 -0.172 -0.676 1.00 93.62 607 ASP A C 1
ATOM 4738 O O . ASP A 1 607 ? -31.694 1.024 -0.984 1.00 93.62 607 ASP A O 1
ATOM 4742 N N . LEU A 1 608 ? -30.986 -1.099 -1.328 1.00 96.00 608 LEU A N 1
ATOM 4743 C CA . LEU A 1 608 ? -30.149 -0.884 -2.497 1.00 96.00 608 LEU A CA 1
ATOM 4744 C C . LEU A 1 608 ? -30.521 -1.900 -3.576 1.00 96.00 608 LEU A C 1
ATOM 4746 O O . LEU A 1 608 ? -30.821 -3.059 -3.290 1.00 96.00 608 LEU A O 1
ATOM 4750 N N . GLU A 1 609 ? -30.495 -1.460 -4.825 1.00 95.81 609 GLU A N 1
ATOM 4751 C CA . GLU A 1 609 ? -30.818 -2.271 -5.989 1.00 95.81 609 GLU A CA 1
ATOM 4752 C C . GLU A 1 609 ? -29.536 -2.697 -6.702 1.00 95.81 609 GLU A C 1
ATOM 4754 O O . GLU A 1 609 ? -28.685 -1.869 -7.034 1.00 95.81 609 GLU A O 1
ATOM 4759 N N . ASP A 1 610 ? -29.428 -3.999 -6.954 1.00 96.38 610 ASP A N 1
ATOM 4760 C CA . ASP A 1 610 ? -28.391 -4.604 -7.789 1.00 96.38 610 ASP A CA 1
ATOM 4761 C C . ASP A 1 610 ? -28.927 -4.788 -9.215 1.00 96.38 610 ASP A C 1
ATOM 4763 O O . ASP A 1 610 ? -29.250 -5.888 -9.662 1.00 96.38 610 ASP A O 1
ATOM 4767 N N . VAL A 1 611 ? -29.116 -3.669 -9.917 1.00 92.00 611 VAL A N 1
ATOM 4768 C CA . VAL A 1 611 ? -29.796 -3.641 -11.225 1.00 92.00 611 VAL A CA 1
ATOM 4769 C C . VAL A 1 611 ? -29.036 -4.385 -12.327 1.00 92.00 611 VAL A C 1
ATOM 4771 O O . VAL A 1 611 ? -29.648 -4.809 -13.305 1.00 92.00 611 VAL A O 1
ATOM 4774 N N . TYR A 1 612 ? -27.723 -4.561 -12.163 1.00 93.00 612 TYR A N 1
ATOM 4775 C CA . TYR A 1 612 ? -26.862 -5.295 -13.094 1.00 93.00 612 TYR A CA 1
ATOM 4776 C C . TYR A 1 612 ? -26.543 -6.719 -12.625 1.00 93.00 612 TYR A C 1
ATOM 4778 O O . TYR A 1 612 ? -25.854 -7.434 -13.344 1.00 93.00 612 TYR A O 1
ATOM 4786 N N . SER A 1 613 ? -27.065 -7.141 -11.466 1.00 95.19 613 SER A N 1
ATOM 4787 C CA . SER A 1 613 ? -26.767 -8.442 -10.841 1.00 95.19 613 SER A CA 1
ATOM 4788 C C . SER A 1 613 ? -25.278 -8.659 -10.520 1.00 95.19 613 SER A C 1
ATOM 4790 O O . SER A 1 613 ? -24.842 -9.790 -10.324 1.00 95.19 613 SER A O 1
ATOM 4792 N N . GLU A 1 614 ? -24.486 -7.584 -10.425 1.00 95.31 614 GLU A N 1
ATOM 4793 C CA . GLU A 1 614 ? -23.046 -7.680 -10.160 1.00 95.31 614 GLU A CA 1
ATOM 4794 C C . GLU A 1 614 ? -22.755 -8.204 -8.752 1.00 95.31 614 GLU A C 1
ATOM 4796 O O . GLU A 1 614 ? -21.757 -8.895 -8.545 1.00 95.31 614 GLU A O 1
ATOM 4801 N N . TRP A 1 615 ? -23.588 -7.851 -7.768 1.00 97.88 615 TRP A N 1
ATOM 4802 C CA . TRP A 1 615 ? -23.441 -8.357 -6.406 1.00 97.88 615 TRP A CA 1
ATOM 4803 C C . TRP A 1 615 ? -23.951 -9.792 -6.303 1.00 97.88 615 TRP A C 1
ATOM 4805 O O . TRP A 1 615 ? -23.276 -10.632 -5.705 1.00 97.88 615 TRP A O 1
ATOM 4815 N N . ALA A 1 616 ? -25.095 -10.097 -6.919 1.00 97.31 616 ALA A N 1
ATOM 4816 C CA . ALA A 1 616 ? -25.645 -11.449 -6.975 1.00 97.31 616 ALA A CA 1
ATOM 4817 C C . ALA A 1 616 ? -24.635 -12.463 -7.547 1.00 97.31 616 ALA A C 1
ATOM 4819 O O . ALA A 1 616 ? -24.463 -13.532 -6.963 1.00 97.31 616 ALA A O 1
ATOM 4820 N N . ASP A 1 617 ? -23.894 -12.090 -8.596 1.00 96.56 617 ASP A N 1
ATOM 4821 C CA . ASP A 1 617 ? -22.866 -12.933 -9.225 1.00 96.56 617 ASP A CA 1
ATOM 4822 C C . ASP A 1 617 ? -21.637 -13.188 -8.331 1.00 96.56 617 ASP A C 1
ATOM 4824 O O . ASP A 1 617 ? -20.914 -14.165 -8.527 1.00 96.56 617 ASP A O 1
ATOM 4828 N N . LYS A 1 618 ? -21.374 -12.311 -7.352 1.00 97.00 618 LYS A N 1
ATOM 4829 C CA . LYS A 1 618 ? -20.133 -12.308 -6.549 1.00 97.00 618 LYS A CA 1
ATOM 4830 C C . LYS A 1 618 ? -20.334 -12.697 -5.085 1.00 97.00 618 LYS A C 1
ATOM 4832 O O . LYS A 1 618 ? -19.354 -12.998 -4.409 1.00 97.00 618 LYS A O 1
ATOM 4837 N N . ARG A 1 619 ? -21.563 -12.644 -4.557 1.00 97.12 619 ARG A N 1
ATOM 4838 C CA . ARG A 1 619 ? -21.826 -12.758 -3.108 1.00 97.12 619 ARG A CA 1
ATOM 4839 C C . ARG A 1 619 ? -21.672 -14.172 -2.545 1.00 97.12 619 ARG A C 1
ATOM 4841 O O . ARG A 1 619 ? -21.467 -14.304 -1.342 1.00 97.12 619 ARG A O 1
ATOM 4848 N N . GLU A 1 620 ? -21.758 -15.199 -3.397 1.00 96.88 620 GLU A N 1
ATOM 4849 C CA . GLU A 1 620 ? -21.608 -16.630 -3.052 1.00 96.88 620 GLU A CA 1
ATOM 4850 C C . GLU A 1 620 ? -22.543 -17.105 -1.911 1.00 96.88 620 GLU A C 1
ATOM 4852 O O . GLU A 1 620 ? -22.251 -18.062 -1.195 1.00 96.88 620 GLU A O 1
ATOM 4857 N N . VAL A 1 621 ? -23.684 -16.431 -1.747 1.00 97.50 621 VAL A N 1
ATOM 4858 C CA . VAL A 1 621 ? -24.765 -16.762 -0.806 1.00 97.50 621 VAL A CA 1
ATOM 4859 C C . VAL A 1 621 ? -26.120 -16.627 -1.508 1.00 97.50 621 VAL A C 1
ATOM 4861 O O . VAL A 1 621 ? -26.244 -15.900 -2.502 1.00 97.50 621 VAL A O 1
ATOM 4864 N N . GLU A 1 622 ? -27.134 -17.322 -0.998 1.00 97.75 622 GLU A N 1
ATOM 4865 C CA . GLU A 1 622 ? -28.514 -17.220 -1.480 1.00 97.75 622 GLU A CA 1
ATOM 4866 C C . GLU A 1 622 ? -29.133 -15.861 -1.087 1.00 97.75 622 GLU A C 1
ATOM 4868 O O . GLU A 1 622 ? -28.540 -15.086 -0.331 1.00 97.75 622 GLU A O 1
ATOM 4873 N N . ASP A 1 623 ? -30.329 -15.547 -1.599 1.00 97.06 623 ASP A N 1
ATOM 4874 C CA . ASP A 1 623 ? -30.987 -14.248 -1.366 1.00 97.06 623 ASP A CA 1
ATOM 4875 C C . ASP A 1 623 ? -31.210 -13.925 0.119 1.00 97.06 623 ASP A C 1
ATOM 4877 O O . ASP A 1 623 ? -31.080 -12.770 0.524 1.00 97.06 623 ASP A O 1
ATOM 4881 N N . ASP A 1 624 ? -31.503 -14.937 0.933 1.00 98.12 624 ASP A N 1
ATOM 4882 C CA . ASP A 1 624 ? -31.762 -14.803 2.368 1.00 98.12 624 ASP A CA 1
ATOM 4883 C C . ASP A 1 624 ? -30.503 -15.005 3.239 1.00 98.12 624 ASP A C 1
ATOM 4885 O O . ASP A 1 624 ? -30.562 -14.907 4.470 1.00 98.12 624 ASP A O 1
ATOM 4889 N N . GLY A 1 625 ? -29.356 -15.276 2.611 1.00 98.38 625 GLY A N 1
ATOM 4890 C CA . GLY A 1 625 ? -28.052 -15.380 3.256 1.00 98.38 625 GLY A CA 1
ATOM 4891 C C . GLY A 1 625 ? -27.454 -14.020 3.622 1.00 98.38 625 GLY A C 1
ATOM 4892 O O . GLY A 1 625 ? -28.062 -12.961 3.441 1.00 98.38 625 GLY A O 1
ATOM 4893 N N . CYS A 1 626 ? -26.229 -14.024 4.147 1.00 98.56 626 CYS A N 1
ATOM 4894 C CA . CYS A 1 626 ? -25.515 -12.785 4.457 1.00 98.56 626 CYS A CA 1
ATOM 4895 C C . CYS A 1 626 ? -23.998 -12.901 4.300 1.00 98.56 626 CYS A C 1
ATOM 4897 O O . CYS A 1 626 ? -23.418 -13.965 4.508 1.00 98.56 626 CYS A O 1
ATOM 4899 N N . VAL A 1 627 ? -23.354 -11.767 4.028 1.00 98.81 627 VAL A N 1
ATOM 4900 C CA . VAL A 1 627 ? -21.898 -11.580 4.056 1.00 98.81 627 VAL A CA 1
ATOM 4901 C C . VAL A 1 627 ? -21.575 -10.542 5.128 1.00 98.81 627 VAL A C 1
ATOM 4903 O O . VAL A 1 627 ? -22.140 -9.448 5.120 1.00 98.81 627 VAL A O 1
ATOM 4906 N N . LEU A 1 628 ? -20.676 -10.880 6.052 1.00 98.81 628 LEU A N 1
ATOM 4907 C CA . LEU A 1 628 ? -20.260 -10.020 7.158 1.00 98.81 628 LEU A CA 1
ATOM 4908 C C . LEU A 1 628 ? -18.797 -9.608 6.986 1.00 98.81 628 LEU A C 1
ATOM 4910 O O . LEU A 1 628 ? -17.906 -10.451 6.866 1.00 98.81 628 LEU A O 1
ATOM 4914 N N . THR A 1 629 ? -18.534 -8.306 7.033 1.00 98.81 629 THR A N 1
ATOM 4915 C CA . THR A 1 629 ? -17.188 -7.737 6.942 1.00 98.81 629 THR A CA 1
ATOM 4916 C C . THR A 1 629 ? -16.819 -6.961 8.193 1.00 98.81 629 THR A C 1
ATOM 4918 O O . THR A 1 629 ? -17.672 -6.368 8.855 1.00 98.81 629 THR A O 1
ATOM 4921 N N . ARG A 1 630 ? -15.521 -6.900 8.480 1.00 97.81 630 ARG A N 1
ATOM 4922 C CA . ARG A 1 630 ? -14.958 -6.053 9.541 1.00 97.81 630 ARG A CA 1
ATOM 4923 C C . ARG A 1 630 ? -14.639 -4.629 9.035 1.00 97.81 630 ARG A C 1
ATOM 4925 O O . ARG A 1 630 ? -14.754 -4.389 7.829 1.00 97.81 630 ARG A O 1
ATOM 4932 N N . PRO A 1 631 ? -14.205 -3.697 9.908 1.00 98.50 631 PRO A N 1
ATOM 4933 C CA . PRO A 1 631 ? -13.976 -2.292 9.547 1.00 98.50 631 PRO A CA 1
ATOM 4934 C C . PRO A 1 631 ? -12.952 -2.005 8.448 1.00 98.50 631 PRO A C 1
ATOM 4936 O O . PRO A 1 631 ? -12.971 -0.920 7.886 1.00 98.50 631 PRO A O 1
ATOM 4939 N N . ASP A 1 632 ? -12.065 -2.941 8.113 1.00 98.25 632 ASP A N 1
ATOM 4940 C CA . ASP A 1 632 ? -11.135 -2.780 6.988 1.00 98.25 632 ASP A CA 1
ATOM 4941 C C . ASP A 1 632 ? -11.615 -3.447 5.688 1.00 98.25 632 ASP A C 1
ATOM 4943 O O . ASP A 1 632 ? -10.846 -3.542 4.731 1.00 98.25 632 ASP A O 1
ATOM 4947 N N . ARG A 1 633 ? -12.889 -3.872 5.650 1.00 97.88 633 ARG A N 1
ATOM 4948 C CA . ARG A 1 633 ? -13.580 -4.530 4.523 1.00 97.88 633 ARG A CA 1
ATOM 4949 C C . ARG A 1 633 ? -13.118 -5.951 4.216 1.00 97.88 633 ARG A C 1
ATOM 4951 O O . ARG A 1 633 ? -13.467 -6.501 3.173 1.00 97.88 633 ARG A O 1
ATOM 4958 N N . THR A 1 634 ? -12.391 -6.584 5.130 1.00 98.62 634 THR A N 1
ATOM 4959 C CA . THR A 1 634 ? -12.175 -8.033 5.065 1.00 98.62 634 THR A CA 1
ATOM 4960 C C . THR A 1 634 ? -13.488 -8.749 5.379 1.00 98.62 634 THR A C 1
ATOM 4962 O O . THR A 1 634 ? -14.112 -8.467 6.408 1.00 98.62 634 THR A O 1
ATOM 4965 N N . VAL A 1 635 ? -13.902 -9.687 4.527 1.00 98.75 635 VAL A N 1
ATOM 4966 C CA . VAL A 1 635 ? -14.996 -10.616 4.833 1.00 98.75 635 VAL A CA 1
ATOM 4967 C C . VAL A 1 635 ? -14.544 -11.520 5.969 1.00 98.75 635 VAL A C 1
ATOM 4969 O O . VAL A 1 635 ? -13.517 -12.179 5.857 1.00 98.75 635 VAL A O 1
ATOM 4972 N N . ILE A 1 636 ? -15.281 -11.547 7.071 1.00 98.44 636 ILE A N 1
ATOM 4973 C CA . ILE A 1 636 ? -14.930 -12.359 8.244 1.00 98.44 636 ILE A CA 1
ATOM 4974 C C . ILE A 1 636 ? -15.817 -13.580 8.403 1.00 98.44 636 ILE A C 1
ATOM 4976 O O . ILE A 1 636 ? -15.420 -14.492 9.115 1.00 98.44 636 ILE A O 1
ATOM 4980 N N . TRP A 1 637 ? -16.990 -13.587 7.771 1.00 98.56 637 TRP A N 1
ATOM 4981 C CA . TRP A 1 637 ? -17.947 -14.683 7.811 1.00 98.56 637 TRP A CA 1
ATOM 4982 C C . TRP A 1 637 ? -19.016 -14.494 6.736 1.00 98.56 637 TRP A C 1
ATOM 4984 O O . TRP A 1 637 ? -19.288 -13.371 6.300 1.00 98.56 637 TRP A O 1
ATOM 4994 N N . ARG A 1 638 ? -19.665 -15.588 6.353 1.00 97.88 638 ARG A N 1
ATOM 4995 C CA . ARG A 1 638 ? -20.868 -15.588 5.524 1.00 97.88 638 ARG A CA 1
ATOM 4996 C C . ARG A 1 638 ? -21.790 -16.725 5.950 1.00 97.88 638 ARG A C 1
ATOM 4998 O O . ARG A 1 638 ? -21.325 -17.763 6.409 1.00 97.88 638 ARG A O 1
ATOM 5005 N N . SER A 1 639 ? -23.090 -16.535 5.758 1.00 97.81 639 SER A N 1
ATOM 5006 C CA . SER A 1 639 ? -24.090 -17.596 5.876 1.00 97.81 639 SER A CA 1
ATOM 5007 C C . SER A 1 639 ? -24.749 -17.785 4.522 1.00 97.81 639 SER A C 1
ATOM 5009 O O . SER A 1 639 ? -25.288 -16.825 3.968 1.00 97.81 639 SER A O 1
ATOM 5011 N N . ARG A 1 640 ? -24.714 -19.015 3.993 1.00 96.81 640 ARG A N 1
ATOM 5012 C CA . ARG A 1 640 ? -25.269 -19.326 2.669 1.00 96.81 640 ARG A CA 1
ATOM 5013 C C . ARG A 1 640 ? -26.768 -19.042 2.586 1.00 96.81 640 ARG A C 1
ATOM 5015 O O . ARG A 1 640 ? -27.210 -18.516 1.577 1.00 96.81 640 ARG A O 1
ATOM 5022 N N . THR A 1 641 ? -27.513 -19.358 3.640 1.00 97.12 641 THR A N 1
ATOM 5023 C CA . THR A 1 641 ? -28.954 -19.097 3.774 1.00 97.12 641 THR A CA 1
ATOM 5024 C C . THR A 1 641 ? -29.258 -18.454 5.126 1.00 97.12 641 THR A C 1
ATOM 5026 O O . THR A 1 641 ? -28.363 -18.300 5.971 1.00 97.12 641 THR A O 1
ATOM 5029 N N . MET A 1 642 ? -30.515 -18.080 5.363 1.00 96.88 642 MET A N 1
ATOM 5030 C CA . MET A 1 642 ? -30.951 -17.554 6.656 1.00 96.88 642 MET A CA 1
ATOM 5031 C C . MET A 1 642 ? -30.810 -18.598 7.776 1.00 96.88 642 MET A C 1
ATOM 5033 O O . MET A 1 642 ? -31.152 -19.770 7.604 1.00 96.88 642 MET A O 1
ATOM 5037 N N . GLN A 1 643 ? -30.324 -18.165 8.944 1.00 96.38 643 GLN A N 1
ATOM 5038 C CA . GLN A 1 643 ? -30.233 -19.012 10.136 1.00 96.38 643 GLN A CA 1
ATOM 5039 C C . GLN A 1 643 ? -31.480 -18.854 11.019 1.00 96.38 643 GLN A C 1
ATOM 5041 O O . GLN A 1 643 ? -31.998 -17.740 11.126 1.00 96.38 643 GLN A O 1
ATOM 5046 N N . PRO A 1 644 ? -31.926 -19.912 11.730 1.00 95.12 644 PRO A N 1
ATOM 5047 C CA . PRO A 1 644 ? -33.075 -19.829 12.640 1.00 95.12 644 PRO A CA 1
ATOM 5048 C C . PRO A 1 644 ? -32.921 -18.770 13.740 1.00 95.12 644 PRO A C 1
ATOM 5050 O O . PRO A 1 644 ? -33.906 -18.179 14.171 1.00 95.12 644 PRO A O 1
ATOM 5053 N N . ASP A 1 645 ? -31.683 -18.536 14.186 1.00 96.75 645 ASP A N 1
ATOM 5054 C CA . ASP A 1 645 ? -31.328 -17.466 15.116 1.00 96.75 645 ASP A CA 1
ATOM 5055 C C . ASP A 1 645 ? -30.150 -16.658 14.561 1.00 96.75 645 ASP A C 1
ATOM 5057 O O . ASP A 1 645 ? -28.976 -16.898 14.860 1.00 96.75 645 ASP A O 1
ATOM 5061 N N . CYS A 1 646 ? -30.496 -15.685 13.720 1.00 97.69 646 CYS A N 1
ATOM 5062 C CA . CYS A 1 646 ? -29.555 -14.760 13.097 1.00 97.69 646 CYS A CA 1
ATOM 5063 C C . CYS A 1 646 ? -28.732 -13.965 14.127 1.00 97.69 646 CYS A C 1
ATOM 5065 O O . CYS A 1 646 ? -27.556 -13.673 13.902 1.00 97.69 646 CYS A O 1
ATOM 5067 N N . TYR A 1 647 ? -29.340 -13.616 15.266 1.00 97.25 647 TYR A N 1
ATOM 5068 C CA . TYR A 1 647 ? -28.680 -12.824 16.299 1.00 97.25 647 TYR A CA 1
ATOM 5069 C C . TYR A 1 647 ? -27.569 -13.612 16.981 1.00 97.25 647 TYR A C 1
ATOM 5071 O O . TYR A 1 647 ? -26.432 -13.144 17.036 1.00 97.25 647 TYR A O 1
ATOM 5079 N N . THR A 1 648 ? -27.875 -14.823 17.442 1.00 96.69 648 THR A N 1
ATOM 5080 C CA . THR A 1 648 ? -26.881 -15.684 18.089 1.00 96.69 648 THR A CA 1
ATOM 5081 C C . THR A 1 648 ? -25.747 -16.049 17.131 1.00 96.69 648 THR A C 1
ATOM 5083 O O . THR A 1 648 ? -24.587 -16.068 17.548 1.00 96.69 648 THR A O 1
ATOM 5086 N N . ALA A 1 649 ? -26.047 -16.267 15.844 1.00 97.12 649 ALA A N 1
ATOM 5087 C CA . ALA A 1 649 ? -25.029 -16.539 14.830 1.00 97.12 649 ALA A CA 1
ATOM 5088 C C . ALA A 1 649 ? -24.029 -15.375 14.678 1.00 97.12 649 ALA A C 1
ATOM 5090 O O . ALA A 1 649 ? -22.826 -15.575 14.847 1.00 97.12 649 ALA A O 1
ATOM 5091 N N . ILE A 1 650 ? -24.510 -14.144 14.451 1.00 97.31 650 ILE A N 1
ATOM 5092 C CA . ILE A 1 650 ? -23.625 -12.971 14.320 1.00 97.31 650 ILE A CA 1
ATOM 5093 C C . ILE A 1 650 ? -22.895 -12.682 15.632 1.00 97.31 650 ILE A C 1
ATOM 5095 O O . ILE A 1 650 ? -21.706 -12.370 15.606 1.00 97.31 650 ILE A O 1
ATOM 5099 N N . MET A 1 651 ? -23.575 -12.796 16.777 1.00 97.38 651 MET A N 1
ATOM 5100 C CA . MET A 1 651 ? -22.969 -12.561 18.089 1.00 97.38 651 MET A CA 1
ATOM 5101 C C . MET A 1 651 ? -21.768 -13.482 18.312 1.00 97.38 651 MET A C 1
ATOM 5103 O O . MET A 1 651 ? -20.697 -13.000 18.672 1.00 97.38 651 MET A O 1
ATOM 5107 N N . LYS A 1 652 ? -21.911 -14.782 18.024 1.00 97.19 652 LYS A N 1
ATOM 5108 C CA . LYS A 1 652 ? -20.816 -15.758 18.125 1.00 97.19 652 LYS A CA 1
ATOM 5109 C C . LYS A 1 652 ? -19.615 -15.347 17.269 1.00 97.19 652 LYS A C 1
ATOM 5111 O O . LYS A 1 652 ? -18.488 -15.322 17.758 1.00 97.19 652 LYS A O 1
ATOM 5116 N N . VAL A 1 653 ? -19.865 -15.001 16.008 1.00 97.81 653 VAL A N 1
ATOM 5117 C CA . VAL A 1 653 ? -18.828 -14.624 15.037 1.00 97.81 653 VAL A CA 1
ATOM 5118 C C . VAL A 1 653 ? -18.100 -13.352 15.467 1.00 97.81 653 VAL A C 1
ATOM 5120 O O . VAL A 1 653 ? -16.875 -13.336 15.565 1.00 97.81 653 VAL A O 1
ATOM 5123 N N . VAL A 1 654 ? -18.850 -12.284 15.744 1.00 98.06 654 VAL A N 1
ATOM 5124 C CA . VAL A 1 654 ? -18.288 -10.967 16.065 1.00 98.06 654 VAL A CA 1
ATOM 5125 C C . VAL A 1 654 ? -17.539 -11.010 17.390 1.00 98.06 654 VAL A C 1
ATOM 5127 O O . VAL A 1 654 ? -16.422 -10.507 17.460 1.00 98.06 654 VAL A O 1
ATOM 5130 N N . LEU A 1 655 ? -18.095 -11.643 18.427 1.00 97.50 655 LEU A N 1
ATOM 5131 C CA . LEU A 1 655 ? -17.398 -11.764 19.708 1.00 97.50 655 LEU A CA 1
ATOM 5132 C C . LEU A 1 655 ? -16.137 -12.621 19.588 1.00 97.50 655 LEU A C 1
ATOM 5134 O O . LEU A 1 655 ? -15.116 -12.238 20.152 1.00 97.50 655 LEU A O 1
ATOM 5138 N N . SER A 1 656 ? -16.151 -13.694 18.791 1.00 97.38 656 SER A N 1
ATOM 5139 C CA . SER A 1 656 ? -14.937 -14.471 18.507 1.00 97.38 656 SER A CA 1
ATOM 5140 C C . SER A 1 656 ? -13.856 -13.614 17.851 1.00 97.38 656 SER A C 1
ATOM 5142 O O . SER A 1 656 ? -12.726 -13.587 18.331 1.00 97.38 656 SER A O 1
ATOM 5144 N N . VAL A 1 657 ? -14.210 -12.859 16.805 1.00 97.75 657 VAL A N 1
ATOM 5145 C CA . VAL A 1 657 ? -13.281 -11.957 16.100 1.00 97.75 657 VAL A CA 1
ATOM 5146 C C . VAL A 1 657 ? -12.733 -10.867 17.024 1.00 97.75 657 VAL A C 1
ATOM 5148 O O . VAL A 1 657 ? -11.591 -10.453 16.869 1.00 97.75 657 VAL A O 1
ATOM 5151 N N . LEU A 1 658 ? -13.512 -10.408 18.006 1.00 98.25 658 LEU A N 1
ATOM 5152 C CA . LEU A 1 658 ? -13.089 -9.407 18.994 1.00 98.25 658 LEU A CA 1
ATOM 5153 C C . LEU A 1 658 ? -12.306 -10.005 20.180 1.00 98.25 658 LEU A C 1
ATOM 5155 O O . LEU A 1 658 ? -11.959 -9.271 21.111 1.00 98.25 658 LEU A O 1
ATOM 5159 N N . GLY A 1 659 ? -12.044 -11.316 20.174 1.00 96.75 659 GLY A N 1
ATOM 5160 C CA . GLY A 1 659 ? -11.376 -12.037 21.261 1.00 96.75 659 GLY A CA 1
ATOM 5161 C C . GLY A 1 659 ? -12.231 -12.206 22.523 1.00 96.75 659 GLY A C 1
ATOM 5162 O O . GLY A 1 659 ? -11.689 -12.471 23.589 1.00 96.75 659 GLY A O 1
ATOM 5163 N N . ARG A 1 660 ? -13.551 -12.029 22.420 1.00 96.06 660 ARG A N 1
ATOM 5164 C CA . ARG A 1 660 ? -14.544 -12.020 23.513 1.00 96.06 660 ARG A CA 1
ATOM 5165 C C . ARG A 1 660 ? -15.397 -13.292 23.547 1.00 96.06 660 ARG A C 1
ATOM 5167 O O . ARG A 1 660 ? -16.584 -13.252 23.863 1.00 96.06 660 ARG A O 1
ATOM 5174 N N . SER A 1 661 ? -14.820 -14.429 23.165 1.00 90.81 661 SER A N 1
ATOM 5175 C CA . SER A 1 661 ? -15.542 -15.709 23.112 1.00 90.81 661 SER A CA 1
ATOM 5176 C C . SER A 1 661 ? -16.069 -16.169 24.476 1.00 90.81 661 SER A C 1
ATOM 5178 O O . SER A 1 661 ? -17.017 -16.944 24.528 1.00 90.81 661 SER A O 1
ATOM 5180 N N . ASP A 1 662 ? -15.484 -15.672 25.568 1.00 89.25 662 ASP A N 1
ATOM 5181 C CA . ASP A 1 662 ? -15.915 -15.870 26.957 1.00 89.25 662 ASP A CA 1
ATOM 5182 C C . ASP A 1 662 ? -17.296 -15.265 27.264 1.00 89.25 662 ASP A C 1
ATOM 5184 O O . ASP A 1 662 ? -17.952 -15.676 28.217 1.00 89.25 662 ASP A O 1
ATOM 5188 N N . GLU A 1 663 ? -17.757 -14.312 26.454 1.00 88.94 663 GLU A N 1
ATOM 5189 C CA . GLU A 1 663 ? -19.057 -13.650 26.614 1.00 88.94 663 GLU A CA 1
ATOM 5190 C C . GLU A 1 663 ? -20.179 -14.322 25.801 1.00 88.94 663 GLU A C 1
ATOM 5192 O O . GLU A 1 663 ? -21.330 -13.879 25.834 1.00 88.94 663 GLU A O 1
ATOM 5197 N N . ILE A 1 664 ? -19.864 -15.387 25.058 1.00 87.00 664 ILE A N 1
ATOM 5198 C CA . ILE A 1 664 ? -20.845 -16.160 24.294 1.00 87.00 664 ILE A CA 1
ATOM 5199 C C . ILE A 1 664 ? -21.583 -17.092 25.274 1.00 87.00 664 ILE A C 1
ATOM 5201 O O . ILE A 1 664 ? -20.928 -17.906 25.924 1.00 87.00 664 ILE A O 1
ATOM 5205 N N . PRO A 1 665 ? -22.924 -17.024 25.391 1.00 81.81 665 PRO A N 1
ATOM 5206 C CA . PRO A 1 665 ? -23.673 -17.896 26.294 1.00 81.81 665 PRO A CA 1
ATOM 5207 C C . PRO A 1 665 ? -23.446 -19.383 25.983 1.00 81.81 665 PRO A C 1
ATOM 5209 O O . PRO A 1 665 ? -23.551 -19.794 24.823 1.00 81.81 665 PRO A O 1
ATOM 5212 N N . GLU A 1 666 ? -23.174 -20.191 27.013 1.00 70.31 666 GLU A N 1
ATOM 5213 C CA . GLU A 1 666 ? -23.209 -21.653 26.895 1.00 70.31 666 GLU A CA 1
ATOM 5214 C C . GLU A 1 666 ? -24.643 -22.100 26.569 1.00 70.31 666 GLU A C 1
ATOM 5216 O O . GLU A 1 666 ? -25.609 -21.565 27.121 1.00 70.31 666 GLU A O 1
ATOM 5221 N N . LYS A 1 667 ? -24.775 -23.024 25.612 1.00 53.22 667 LYS A N 1
ATOM 5222 C CA . LYS A 1 667 ? -26.071 -23.526 25.135 1.00 53.22 667 LYS A CA 1
ATOM 5223 C C . LYS A 1 667 ? -26.776 -24.416 26.146 1.00 53.22 667 LYS A C 1
ATOM 5225 O O . LYS A 1 667 ? -26.083 -25.263 26.751 1.00 53.22 667 LYS A O 1
#

Radius of gyration: 29.19 Å; Cα contacts (8 Å, |Δi|>4): 1300; chains: 1; bounding box: 70×82×88 Å

pLDDT: mean 86.75, std 21.67, range [21.17, 98.94]

Organism: NCBI:txid150365

Sequence (667 aa):
MMIDKPPVLLRRPLKPPCPSRITVHWTWKLAVRPRTDNDKKKTFDGNCGIRSFSNARLNMAGVFGHTSSPQINGDQPSKTNFLIIGSGPAGLALACFLSAYGIKGIIVTEASSTAKQPRAHLTNAATLECLRDIGLEEEIQENGVSQPSLGVRWCYSMFGDEFARLYSFGNQPHRRGEYYAASPCRHVDIPQSLVEPILLKHATASGWEVRLETSFKEYEQTGDGMLVRCVDRRTSQEHAIHTKYLFGCDGGRSAVQRQLGISLTKGSSQGNALNVHIKADLSSCMKSRNVNMHWVIKPDQDNAMWNWSALFRQVKPYDEWVCVFVPHPSTRLEEKPSEETCKEAVKRVIGDENVAVEVLDISRWNVNDVVADKYSQDNVFCLGDAVHRHPPVNGLGSNTSIQDAWNLAWKLAYVESGMAKPTLLDTYNQERQPVGVDAVRRANQGFRTMGNIFEALGHLPADRAERTKQFQELSAPSKAGRERRARLAAAVKYADHEFGGLGIEMNQRYISDAVYASDELEDRQPLPADAVVEYQIGTYPGSRLPHAWLTKRSPESAAMSTIDLAGHGAFCLLTGIGGGQWVQAAQKMRDQFGLKFNAYSIGCMQDLEDVYSEWADKREVEDDGCVLTRPDRTVIWRSRTMQPDCYTAIMKVVLSVLGRSDEIPEK

Mean predicted aligned error: 9.37 Å

Nearest PDB structures (foldseek):
  5brt-assembly1_B  TM=9.603E-01  e=5.283E-64  Pseudomonas nitroreducens HBP1
  4cy8-assembly1_A  TM=9.538E-01  e=1.080E-59  Pseudomonas nitroreducens HBP1
  4cy8-assembly1_D  TM=9.510E-01  e=4.891E-59  Pseudomonas nitroreducens HBP1
  4cy8-assembly1_B  TM=9.578E-01  e=1.439E-58  Pseudomonas nitroreducens HBP1
  7ouc-assembly1_AAA  TM=8.330E-01  e=7.436E-47  Streptomyces sp. JP95

InterPro domains:
  IPR002938 FAD-binding domain [PF01494] (80-443)
  IPR036188 FAD/NAD(P)-binding domain superfamily [G3DSA:3.50.50.60] (82-437)
  IPR036188 FAD/NAD(P)-binding domain superfamily [SSF51905] (80-453)
  IPR050641 Rifampicin monooxygenase-like [PTHR43004] (75-650)

Solvent-accessible surface area (backbone atoms only — not comparable to full-atom values): 36762 Å² total; per-residue (Å²): 133,84,89,84,82,84,84,87,79,84,86,77,88,82,81,85,86,82,90,79,92,79,88,81,87,85,80,87,78,87,84,80,82,88,79,85,88,81,90,79,91,80,88,82,86,80,90,81,82,94,75,90,82,78,92,77,88,82,76,92,76,86,86,76,84,82,76,80,82,75,88,81,82,83,83,76,57,50,78,35,61,33,36,30,36,19,66,44,58,22,28,25,40,26,44,39,52,27,32,79,73,75,46,56,32,39,35,34,18,61,46,86,60,66,54,86,57,46,80,60,30,54,42,45,33,65,40,36,52,59,35,42,63,76,67,43,36,62,64,51,58,73,70,18,63,86,72,80,52,41,23,38,35,36,22,51,16,67,65,52,60,72,79,50,73,44,52,24,70,48,53,39,84,92,42,33,64,58,46,56,56,60,30,98,43,68,63,37,53,38,36,38,40,58,52,41,54,54,34,46,51,53,19,42,76,61,58,32,46,74,42,58,30,20,35,83,74,53,74,43,85,50,101,83,32,29,44,32,36,30,32,36,68,86,77,71,44,77,48,47,36,36,24,51,29,42,34,23,21,51,26,83,73,26,61,54,43,56,72,72,62,56,51,69,53,68,58,75,71,76,45,60,36,36,38,39,32,31,40,38,75,45,55,85,60,32,80,92,49,58,40,44,35,36,38,32,46,57,34,67,50,86,57,55,73,58,52,52,30,34,32,43,31,64,73,38,93,51,34,31,35,36,38,37,22,33,40,50,87,89,61,80,80,87,72,85,79,55,70,67,62,51,48,53,54,49,40,63,44,37,59,48,88,84,59,63,76,46,82,77,48,77,49,77,48,70,35,42,36,33,30,35,79,52,34,57,58,90,56,38,39,41,34,27,40,39,34,31,32,44,40,74,45,64,39,47,64,59,32,51,8,34,45,46,20,50,63,42,29,57,45,52,52,32,33,75,71,65,72,24,38,72,67,41,56,57,33,47,36,53,42,48,37,60,53,37,48,51,50,29,51,49,14,48,51,48,58,58,56,52,49,44,41,39,50,36,46,18,46,67,58,88,49,51,68,60,5,32,53,44,38,53,28,58,78,37,97,44,72,68,10,52,53,34,44,51,43,31,53,52,32,57,58,55,47,34,53,47,35,42,27,51,2,68,62,57,57,58,74,43,61,41,70,62,30,51,55,88,84,60,91,66,81,82,76,79,76,57,97,54,38,41,41,45,61,78,83,37,47,58,47,18,21,50,59,59,37,24,70,29,32,45,94,50,92,86,49,70,73,42,42,48,63,74,67,35,20,82,73,13,35,22,39,43,26,17,64,82,17,63,58,50,46,53,24,44,51,49,47,24,72,75,69,72,45,55,58,42,63,46,37,43,26,88,94,47,72,28,29,41,87,79,42,50,44,72,76,45,53,82,43,48,50,28,7,36,42,35,24,39,39,76,29,35,16,23,30,65,36,53,50,67,58,98,52,38,43,64,54,50,50,51,49,53,30,38,33,26,56,40,56,87,74,53,80,85,132

Secondary structure (DSSP, 8-state):
----PPPP-PPPPPPPPPPPP----------PPP---------------------------------PPPP-SS-PPEEEEEEEE--SHHHHHHHHHHHTTT---EEE-S-SSS--S----EEPHHHHHHHHHTT-HHHHHHHS-SS---EEEEESSSSS-EEEEEE-TT--TTTHHHHHHH-S---EE--HHHHHHHHHHHHHHTT-EEETTEEEEEEEEETTEEEEEEEETTT--EEEEEEEEEEE--GGG-HHHHHHT--EEE-----EEEEEEEE---HHHHTT---SEEEE--TTSPPPTT-SEEEEEEEETTTEEEEEEE--TT----SPPPHHHHHHHHHHHHT-TTS--EEEEEEEEE---EEES-SEETTEEE-GGGTEE--SGGGHHHHHHHHHHHHHHHHHHHHHTTSS-GGGGHHHHHHHHHHHHHHHHHHHHHHHHTHHHHHHTT---SSHHHHHHHHHHTT-SSHHHHHHHHHHHHHHHHTHHHHS-HHHHH-----STTS--TT-SSPPPPPPTTTTT------STTSBPPP-EEB-SSTTSPPEEHHHHSBTTBEEEEE-TTTHHHHHHHHHHHHHH---EEEEEBSTTSSBB-TT-TTTTTS-S-TT-EEEE-TTSBEEEEESS--TTHHHHHHHHHHHHTT-GGGSPP-

Foldseek 3Di:
DDDDDDDDDDDDDDDDDDDDDDDDDDDDDDDDDDDDDDDDDDDDDDDDDDDDDDDDDDDPDPPDPDDDDDDDDPDDFAEFQEEEEALALQRLLLLLLLLLLLHAGEYEYQAPDFDPDQPFFKAAQLLLLLCVLSPCNVVQQVQFAPDDFQWAFEAQFLQHDTLDTDGFQCSPPVCVVVRVQFHVDGITGAGSNSVSVSSNVSSVVSPYHYHYSKAWDDWDADPQAIWTWIARNVVRDIGIYGYRAYEQAHAQVTPLCVRVVWDKDWDDWQAKKKKWKKWWQSQVSCPVPRHQKYKHDNLLDDDDQFPLIWIWGDNHPPTITIIMTGGDRVDDDPDFDDPVVVVVSNCVRNVDVPIDMDTDDMDMDIATLMATPFQDDRRYGYFFNSGAGHACFLSCRSNLSSVLSLQQSLLVSCCVVVLFPPVLNRLSRQFSRVLRNLVSVLRRVLVVLLVLLCVLCLRPDPDSVSSVVSNVLCVDPDPSNVVSSVSNVVSSVVSCLRRQQPLSSFVRAGDGLLADQPPPPDDDDDAPPSSRRDHDFAQRIRHFDGWDWKFAPDPPTDIDIPSNQAASSAKEKEAEDQQVLLVVLQVVCCVVSVGHYGYFYEDDPTRIYRPVCSCVVHHQADRNKMFIAGNSRGTRDIGNHDDPRSNLVVCCSSCSSSVNNVPRDDD

=== Feature glossary ===
The record interleaves many kinds of information about one protein. Here is each kind framed as the question it answers.

Q: What known structures does this most resemble?
A: Structural nearest neighbors (via Foldseek easy-search vs the PDB). Reported per hit: target PDB id, E-value, and alignment TM-score. A TM-score above ~0.5 is the conventional threshold for 'same fold'.

Q: Where is each backbone atom in 3D?
A: The mmCIF table is the protein's shape written out atom by atom. For each backbone N, Cα, C, and carbonyl O, it records an (x, y, z) coordinate triple in Å plus the residue type, chain letter, and residue number.

Q: What are the backbone torsion angles?
A: The φ/ψ torsion pair specifies the backbone conformation at each residue. φ rotates about the N–Cα bond, ψ about the Cα–C bond. Steric clashes forbid most of the (φ, ψ) plane — the allowed regions (α-helix basin, β-sheet basin, left-handed helix) are the Ramachandran-allowed regions.

Q: Which residues are buried vs exposed?
A: Solvent-accessible surface area (SASA) is the area in Å² traced out by the centre of a 1.4 Å probe sphere (a water molecule) rolled over the protein's van der Waals surface (Shrake–Rupley / Lee–Richards construction). Buried residues have near-zero SASA; fully exposed residues can exceed 200 Å². The total SASA scales roughly with the number of surface residues.

Q: How confident is the AlphaFold model at each residue?
A: pLDDT is the predicted lDDT-Cα score: AlphaFold's confidence that the local environment of each residue (all inter-atomic distances within 15 Å) is correctly placed. It is a per-residue number between 0 and 100, with higher meaning more reliable.

Q: What does the local fold look like, residue by residue?
A: 3Di is Foldseek's structural alphabet. Each residue is assigned one of twenty discrete states based on how its Cα sits relative to its spatial (not sequential) neighbors. Aligning 3Di strings finds structural homologs roughly as well as full 3D superposition, but orders of magnitude faster.

Q: How big and how compact is the whole molecule?
A: Radius of gyration (Rg) is the root-mean-square distance of Cα atoms from their centroid — a single number for overall size and compactness. A globular domain of N residues has Rg ≈ 2.2·N^0.38 Å; an extended or disordered chain has a much larger Rg. The Cα contact count is the number of residue pairs whose Cα atoms are within 8 Å and are more than four positions apart in sequence — a standard proxy for tertiary packing density. The bounding box is the smallest axis-aligned box enclosing all Cα atoms.

Q: Which residues are in helices, strands, or loops?
A: DSSP 8-state secondary structure assigns each residue one of H (α-helix), G (3₁₀-helix), I (π-helix), E (extended β-strand), B (isolated β-bridge), T (hydrogen-bonded turn), S (bend), or '-' (coil). The assignment is computed from backbone hydrogen-bond geometry via the Kabsch–Sander algorithm.

Q: How mobile is each atom in the crystal?
A: Crystallographic B-factors measure how much each atom's electron density is smeared out, in Å². They rise in mobile loops and surface residues and fall in the buried interior. In AlphaFold models this column is repurposed to hold pLDDT instead.

Q: What if only a Cα trace is available?
A: P-SEA three-state annotation labels each residue as helix, strand, or coil based purely on the geometry of the Cα trace. It serves as a fallback when the full backbone (and thus DSSP) is unavailable.

Q: What family and function is it annotated with?
A: Database cross-references. InterPro integrates a dozen domain/family signature databases into unified entries with residue-range hits. GO terms attach function/process/location labels with evidence codes. CATH codes position the fold in a four-level structural taxonomy. Organism is the NCBI-taxonomy species name.

Q: Are the domains correctly placed relative to each other?
A: Predicted Aligned Error (PAE) is an AlphaFold confidence matrix: entry (i, j) is the expected error in the position of residue j, in ångströms, when the prediction is superimposed on the true structure at residue i. Low PAE within a block of residues means that block is internally rigid and well-predicted; high PAE between two blocks means their relative placement is uncertain even if each block individually is confident.

Q: What do the diagnostic plots show?
A: Three diagnostic plots accompany the record. The Cα contact map visualizes the tertiary structure as a 2D adjacency matrix (8 Å cutoff, sequence-local contacts suppressed). The Ramachandran plot shows the distribution of backbone (φ, ψ) torsions, with points in the α and β basins reflecting secondary structure content. The PAE plot shows AlphaFold's inter-residue confidence as a color matrix.

Q: What is the amino-acid chain?
A: Primary structure: the covalent order of the twenty standard amino acids along the backbone. Two proteins with the same sequence will (almost always) fold to the same structure; two with 30% identity often share a fold but not the details.

Q: What do the rendered images show?
A: The six renders are orthographic views along the three Cartesian axes in both directions. Representation (cartoon, sticks, or surface) and color scheme (sequence-rainbow or by-chain) vary across proteins so the training set covers all the common visualization conventions.